Protein AF-A0A534QR70-F1 (afdb_monomer)

Structure (mmCIF, N/CA/C/O backbone):
data_AF-A0A534QR70-F1
#
_entry.id   AF-A0A534QR70-F1
#
loop_
_atom_site.group_PDB
_atom_site.id
_atom_site.type_symbol
_atom_site.label_atom_id
_atom_site.label_alt_id
_atom_site.label_comp_id
_atom_site.label_asym_id
_atom_site.label_entity_id
_atom_site.label_seq_id
_atom_site.pdbx_PDB_ins_code
_atom_site.Cartn_x
_atom_site.Cartn_y
_atom_site.Cartn_z
_atom_site.occupancy
_atom_site.B_iso_or_equiv
_atom_site.auth_seq_id
_atom_site.auth_comp_id
_atom_site.auth_asym_id
_atom_site.auth_atom_id
_atom_site.pdbx_PDB_model_num
ATOM 1 N N . MET A 1 1 ? -10.132 18.642 19.963 1.00 32.44 1 MET A N 1
ATOM 2 C CA . MET A 1 1 ? -10.275 17.546 18.983 1.00 32.44 1 MET A CA 1
ATOM 3 C C . MET A 1 1 ? -11.683 17.608 18.436 1.00 32.44 1 MET A C 1
ATOM 5 O O . MET A 1 1 ? -12.616 17.432 19.204 1.00 32.44 1 MET A O 1
ATOM 9 N N . ALA A 1 2 ? -11.844 17.954 17.164 1.00 25.80 2 ALA A N 1
ATOM 10 C CA . ALA A 1 2 ? -13.130 17.879 16.484 1.00 25.80 2 ALA A CA 1
ATOM 11 C C . ALA A 1 2 ? -13.022 16.742 15.465 1.00 25.80 2 ALA A C 1
ATOM 13 O O . ALA A 1 2 ? -12.236 16.844 14.526 1.00 25.80 2 ALA A O 1
ATOM 14 N N . CYS A 1 3 ? -13.756 15.651 15.690 1.00 29.03 3 CYS A N 1
ATOM 15 C CA . CYS A 1 3 ? -14.014 14.647 14.661 1.00 29.03 3 CYS A CA 1
ATOM 16 C C . CYS A 1 3 ? -14.822 15.323 13.550 1.00 29.03 3 CYS A C 1
ATOM 18 O O . CYS A 1 3 ? -15.944 15.769 13.783 1.00 29.03 3 CYS A O 1
ATOM 20 N N . GLY A 1 4 ? -14.236 15.450 12.363 1.00 27.84 4 GLY A N 1
ATOM 21 C CA . GLY A 1 4 ? -14.956 15.868 11.169 1.00 27.84 4 GLY A CA 1
ATOM 22 C C . GLY A 1 4 ? -15.424 14.633 10.418 1.00 27.84 4 GLY A C 1
ATOM 23 O O . GLY A 1 4 ? -14.679 14.105 9.604 1.00 27.84 4 GLY A O 1
ATOM 24 N N . GLU A 1 5 ? -16.640 14.170 10.685 1.00 31.33 5 GLU A N 1
ATOM 25 C CA . GLU A 1 5 ? -17.301 13.191 9.824 1.00 31.33 5 GLU A CA 1
ATOM 26 C C . GLU A 1 5 ? -17.718 13.922 8.533 1.00 31.33 5 GLU A C 1
ATOM 28 O O . GLU A 1 5 ? -18.607 14.778 8.549 1.00 31.33 5 GLU A O 1
ATOM 33 N N . ILE A 1 6 ? -17.049 13.657 7.407 1.00 36.38 6 ILE A N 1
ATOM 34 C CA . ILE A 1 6 ? -17.455 14.214 6.109 1.00 36.38 6 ILE A CA 1
ATOM 35 C C . ILE A 1 6 ? -18.525 13.287 5.528 1.00 36.38 6 ILE A C 1
ATOM 37 O O . ILE A 1 6 ? -18.245 12.403 4.725 1.00 36.38 6 ILE A O 1
ATOM 41 N N . ARG A 1 7 ? -19.784 13.489 5.929 1.00 29.16 7 ARG A N 1
ATOM 42 C CA . ARG A 1 7 ? -20.929 12.900 5.219 1.00 29.16 7 ARG A CA 1
ATOM 43 C C . ARG A 1 7 ? -21.273 13.777 4.022 1.00 29.16 7 ARG A C 1
ATOM 45 O O . ARG A 1 7 ? -21.839 14.858 4.185 1.00 29.16 7 ARG A O 1
ATOM 52 N N . VAL A 1 8 ? -20.951 13.319 2.815 1.00 37.44 8 VAL A N 1
ATOM 53 C CA . VAL A 1 8 ? -21.446 13.951 1.584 1.00 37.44 8 VAL A CA 1
ATOM 54 C C . VAL A 1 8 ? -22.834 13.371 1.273 1.00 37.44 8 VAL A C 1
ATOM 56 O O . VAL A 1 8 ? -22.962 12.150 1.169 1.00 37.44 8 VAL A O 1
ATOM 59 N N . PRO A 1 9 ? -23.899 14.186 1.148 1.00 29.52 9 PRO A N 1
ATOM 60 C CA . PRO A 1 9 ? -25.226 13.685 0.804 1.00 29.52 9 PRO A CA 1
ATOM 61 C C . PRO A 1 9 ? -25.224 13.003 -0.569 1.00 29.52 9 PRO A C 1
ATOM 63 O O . PRO A 1 9 ? -24.569 13.471 -1.503 1.00 29.52 9 PRO A O 1
ATOM 66 N N . ARG A 1 10 ? -26.001 11.919 -0.702 1.00 39.19 10 ARG A N 1
ATOM 67 C CA . ARG A 1 10 ? -26.255 11.249 -1.985 1.00 39.19 10 ARG A CA 1
ATOM 68 C C . ARG A 1 10 ? -26.715 12.271 -3.032 1.00 39.19 10 ARG A C 1
ATOM 70 O O . ARG A 1 10 ? -27.683 12.991 -2.810 1.00 39.19 10 ARG A O 1
ATOM 77 N N . ALA A 1 11 ? -26.033 12.238 -4.177 1.00 37.12 11 ALA A N 1
ATOM 78 C CA . ALA A 1 11 ? -26.267 13.034 -5.381 1.00 37.12 11 ALA A CA 1
ATOM 79 C C . ALA A 1 11 ? -26.029 14.550 -5.233 1.00 37.12 11 ALA A C 1
ATOM 81 O O . ALA A 1 11 ? -26.954 15.357 -5.242 1.00 37.12 11 ALA A O 1
ATOM 82 N N . ALA A 1 12 ? -24.756 14.947 -5.227 1.00 28.03 12 ALA A N 1
ATOM 83 C CA . ALA A 1 12 ? -24.357 16.267 -5.699 1.00 28.03 12 ALA A CA 1
ATOM 84 C C . ALA A 1 12 ? -23.051 16.154 -6.489 1.00 28.03 12 ALA A C 1
ATOM 86 O O . ALA A 1 12 ? -22.012 15.779 -5.949 1.00 28.03 12 ALA A O 1
ATOM 87 N N . THR A 1 13 ? -23.101 16.492 -7.776 1.00 40.03 13 THR A N 1
ATOM 88 C CA . THR A 1 13 ? -21.918 16.766 -8.594 1.00 40.03 13 THR A CA 1
ATOM 89 C C . THR A 1 13 ? -21.234 18.000 -8.009 1.00 40.03 13 THR A C 1
ATOM 91 O O . THR A 1 13 ? -21.584 19.132 -8.335 1.00 40.03 13 THR A O 1
ATOM 94 N N . ALA A 1 14 ? -20.312 17.796 -7.074 1.00 30.20 14 ALA A N 1
ATOM 95 C CA . ALA A 1 14 ? -19.558 18.866 -6.445 1.00 30.20 14 ALA A CA 1
ATOM 96 C C . ALA A 1 14 ? -18.096 18.438 -6.311 1.00 30.20 14 ALA A C 1
ATOM 98 O O . ALA A 1 14 ? -17.736 17.658 -5.435 1.00 30.20 14 ALA A O 1
ATOM 99 N N . THR A 1 15 ? -17.236 18.998 -7.158 1.00 36.66 15 THR A N 1
ATOM 100 C CA . THR A 1 15 ? -15.791 19.073 -6.930 1.00 36.66 15 THR A CA 1
ATOM 101 C C . THR A 1 15 ? -15.543 19.972 -5.712 1.00 36.66 15 THR A C 1
ATOM 103 O O . THR A 1 15 ? -15.277 21.165 -5.836 1.00 36.66 15 THR A O 1
ATOM 106 N N . ARG A 1 16 ? -15.689 19.427 -4.499 1.00 37.53 16 ARG A N 1
ATOM 107 C CA . ARG A 1 16 ? -15.267 20.086 -3.255 1.00 37.53 16 ARG A CA 1
ATOM 108 C C . ARG A 1 16 ? -14.071 19.347 -2.677 1.00 37.53 16 ARG A C 1
ATOM 110 O O . ARG A 1 16 ? -14.174 18.192 -2.289 1.00 37.53 16 ARG A O 1
ATOM 117 N N . ARG A 1 17 ? -12.945 20.055 -2.584 1.00 41.03 17 ARG A N 1
ATOM 118 C CA . ARG A 1 17 ? -11.760 19.626 -1.840 1.00 41.03 17 ARG A CA 1
ATOM 119 C C . ARG A 1 17 ? -12.073 19.743 -0.346 1.00 41.03 17 ARG A C 1
ATOM 121 O O . ARG A 1 17 ? -12.111 20.854 0.178 1.00 41.03 17 ARG A O 1
ATOM 128 N N . SER A 1 18 ? -12.351 18.635 0.331 1.00 49.75 18 SER A N 1
ATOM 129 C CA . SER A 1 18 ? -12.452 18.603 1.792 1.00 49.75 18 SER A CA 1
ATOM 130 C C . SER A 1 18 ? -11.076 18.323 2.391 1.00 49.75 18 SER A C 1
ATOM 132 O O . SER A 1 18 ? -10.455 17.322 2.052 1.00 49.75 18 SER A O 1
ATOM 134 N N . THR A 1 19 ? -10.587 19.202 3.266 1.00 49.62 19 THR A N 1
ATOM 135 C CA . THR A 1 19 ? -9.304 19.025 3.962 1.00 49.62 19 THR A CA 1
ATOM 136 C C . THR A 1 19 ? -9.542 18.890 5.463 1.00 49.62 19 THR A C 1
ATOM 138 O O . THR A 1 19 ? -9.992 19.848 6.094 1.00 49.62 19 THR A O 1
ATOM 141 N N . SER A 1 20 ? -9.205 17.744 6.047 1.00 55.50 20 SER A N 1
ATOM 142 C CA . SER A 1 20 ? -8.833 17.640 7.461 1.00 55.50 20 SER A CA 1
ATOM 143 C C . SER A 1 20 ? -7.332 17.934 7.562 1.00 55.50 20 SER A C 1
ATOM 145 O O . SER A 1 20 ? -6.567 17.572 6.674 1.00 55.50 20 SER A O 1
ATOM 147 N N . SER A 1 21 ? -6.893 18.683 8.573 1.00 56.50 21 SER A N 1
ATOM 148 C CA . SER A 1 21 ? -5.483 19.072 8.700 1.00 56.50 21 SER A CA 1
ATOM 149 C C . SER A 1 21 ? -5.043 18.945 10.148 1.00 56.50 21 SER A C 1
ATOM 151 O O . SER A 1 21 ? -5.563 19.648 11.016 1.00 56.50 21 SER A O 1
ATOM 153 N N . GLY A 1 22 ? -4.059 18.078 10.382 1.00 59.56 22 GLY A N 1
ATOM 154 C CA . GLY A 1 22 ? -3.112 18.275 11.469 1.00 59.56 22 GLY A CA 1
ATOM 155 C C . GLY A 1 22 ? -2.205 19.445 11.087 1.00 59.56 22 GLY A C 1
ATOM 156 O O . GLY A 1 22 ? -1.705 19.512 9.962 1.00 59.56 22 GLY A O 1
ATOM 157 N N . LYS A 1 23 ? -2.120 20.452 11.957 1.00 67.81 23 LYS A N 1
ATOM 158 C CA . LYS A 1 23 ? -1.344 21.681 11.710 1.00 67.81 23 LYS A CA 1
ATOM 159 C C . LYS A 1 23 ? -0.077 21.757 12.551 1.00 67.81 23 LYS A C 1
ATOM 161 O O . LYS A 1 23 ? 0.754 22.621 12.293 1.00 67.81 23 LYS A O 1
ATOM 166 N N . GLU A 1 24 ? 0.072 20.860 13.521 1.00 80.62 24 GLU A N 1
ATOM 167 C CA . GLU A 1 24 ? 1.236 20.823 14.397 1.00 80.62 24 GLU A CA 1
ATOM 168 C C . GLU A 1 24 ? 2.308 19.873 13.837 1.00 80.62 24 GLU A C 1
ATOM 170 O O . GLU A 1 24 ? 1.977 18.895 13.150 1.00 80.62 24 GLU A O 1
ATOM 175 N N . PRO A 1 25 ? 3.595 20.120 14.135 1.00 85.19 25 PRO A N 1
ATOM 176 C CA . PRO A 1 25 ? 4.684 19.225 13.765 1.00 85.19 25 PRO A CA 1
ATOM 177 C C . PRO A 1 25 ? 4.402 17.770 14.151 1.00 85.19 25 PRO A C 1
ATOM 179 O O . PRO A 1 25 ? 4.084 17.479 15.302 1.00 85.19 25 PRO A O 1
ATOM 182 N N . ARG A 1 26 ? 4.549 16.858 13.183 1.00 84.31 26 ARG A N 1
ATOM 183 C CA . ARG A 1 26 ? 4.337 15.405 13.329 1.00 84.31 26 ARG A CA 1
ATOM 184 C C . ARG A 1 26 ? 2.936 15.020 13.810 1.00 84.31 26 ARG A C 1
ATOM 186 O O . ARG A 1 26 ? 2.746 13.945 14.368 1.00 84.31 26 ARG A O 1
ATOM 193 N N . THR A 1 27 ? 1.955 15.892 13.590 1.00 85.00 27 THR A N 1
ATOM 194 C CA . THR A 1 27 ? 0.543 15.570 13.794 1.00 85.00 27 THR A CA 1
ATOM 195 C C . THR A 1 27 ? -0.131 15.494 12.437 1.00 85.00 27 THR A C 1
ATOM 197 O O . THR A 1 27 ? -0.357 16.512 11.783 1.00 85.00 27 THR A O 1
ATOM 200 N N . GLY A 1 28 ? -0.397 14.276 11.980 1.00 86.25 28 GLY A N 1
ATOM 201 C CA . GLY A 1 28 ? -1.206 14.064 10.793 1.00 86.25 28 GLY A CA 1
ATOM 202 C C . GLY A 1 28 ? -2.679 13.919 11.114 1.00 86.25 28 GLY A C 1
ATOM 203 O O . GLY A 1 28 ? -3.118 14.014 12.262 1.00 86.25 28 GLY A O 1
ATOM 204 N N . VAL A 1 29 ? -3.458 13.718 10.059 1.00 88.88 29 VAL A N 1
ATOM 205 C CA . VAL A 1 29 ? -4.850 13.299 10.200 1.00 88.88 29 VAL A CA 1
ATOM 206 C C . VAL A 1 29 ? -4.858 11.850 10.665 1.00 88.88 29 VAL A C 1
ATOM 208 O O . VAL A 1 29 ? -4.208 11.005 10.063 1.00 88.88 29 VAL A O 1
ATOM 211 N N . ASP A 1 30 ? -5.620 11.585 11.714 1.00 87.50 30 ASP A N 1
ATOM 212 C CA . ASP A 1 30 ? -5.753 10.268 12.318 1.00 87.50 30 ASP A CA 1
ATOM 213 C C . ASP A 1 30 ? -7.228 9.835 12.252 1.00 87.50 30 ASP A C 1
ATOM 215 O O . ASP A 1 30 ? -8.109 10.680 12.449 1.00 87.50 30 ASP A O 1
ATOM 219 N N . HIS A 1 31 ? -7.507 8.560 11.959 1.00 86.88 31 HIS A N 1
ATOM 220 C CA . HIS A 1 31 ? -8.876 8.004 11.863 1.00 86.88 31 HIS A CA 1
ATOM 221 C C . HIS A 1 31 ? -9.779 8.644 10.808 1.00 86.88 31 HIS A C 1
ATOM 223 O O . HIS A 1 31 ? -10.978 8.843 11.023 1.00 86.88 31 HIS A O 1
ATOM 229 N N . LEU A 1 32 ? -9.227 8.996 9.651 1.00 90.81 32 LEU A N 1
ATOM 230 C CA . LEU A 1 32 ? -10.056 9.422 8.528 1.00 90.81 32 LEU A CA 1
ATOM 231 C C . LEU A 1 32 ? -10.738 8.207 7.894 1.00 90.81 32 LEU A C 1
ATOM 233 O O . LEU A 1 32 ? -10.046 7.301 7.463 1.00 90.81 32 LEU A O 1
ATOM 237 N N . HIS A 1 33 ? -12.063 8.224 7.754 1.00 92.56 33 HIS A N 1
ATOM 238 C CA . HIS A 1 33 ? -12.790 7.223 6.969 1.00 92.56 33 HIS A CA 1
ATOM 239 C C . HIS A 1 33 ? -13.350 7.873 5.697 1.00 92.56 33 HIS A C 1
ATOM 241 O O . HIS A 1 33 ? -14.083 8.865 5.769 1.00 92.56 33 HIS A O 1
ATOM 247 N N . VAL A 1 34 ? -13.009 7.321 4.534 1.00 93.94 34 VAL A N 1
ATOM 248 C CA . VAL A 1 34 ? -13.536 7.710 3.219 1.00 93.94 34 VAL A CA 1
ATOM 249 C C . VAL A 1 34 ? -14.237 6.495 2.634 1.00 93.94 34 VAL A C 1
ATOM 251 O O . VAL A 1 34 ? -13.586 5.624 2.068 1.00 93.94 34 VAL A O 1
ATOM 254 N N . THR A 1 35 ? -15.560 6.436 2.781 1.00 95.00 35 THR A N 1
ATOM 255 C CA . THR A 1 35 ? -16.335 5.242 2.431 1.00 95.00 35 THR A CA 1
ATOM 256 C C . THR A 1 35 ? -17.502 5.540 1.499 1.00 95.00 35 THR A C 1
ATOM 258 O O . THR A 1 35 ? -18.159 6.579 1.628 1.00 95.00 35 THR A O 1
ATOM 261 N N . ASN A 1 36 ? -17.819 4.607 0.596 1.00 93.44 36 ASN A N 1
ATOM 262 C CA . ASN A 1 36 ? -19.026 4.639 -0.243 1.00 93.44 36 ASN A CA 1
ATOM 263 C C . ASN A 1 36 ? -19.171 5.909 -1.110 1.00 93.44 36 ASN A C 1
ATOM 265 O O . ASN A 1 36 ? -20.282 6.407 -1.341 1.00 93.44 36 ASN A O 1
ATOM 269 N N . MET A 1 37 ? -18.055 6.450 -1.603 1.00 96.31 37 MET A N 1
ATOM 270 C CA . MET A 1 37 ? -18.029 7.646 -2.446 1.00 96.31 37 MET A CA 1
ATOM 271 C C . MET A 1 37 ? -17.767 7.323 -3.919 1.00 96.31 37 MET A C 1
ATOM 273 O O . MET A 1 37 ? -17.122 6.339 -4.271 1.00 96.31 37 MET A O 1
ATOM 277 N N . THR A 1 38 ? -18.210 8.218 -4.804 1.00 95.69 38 THR A N 1
ATOM 278 C CA . THR A 1 38 ? -17.711 8.289 -6.184 1.00 95.69 38 THR A CA 1
ATOM 279 C C . THR A 1 38 ? -16.827 9.523 -6.313 1.00 95.69 38 THR A C 1
ATOM 281 O O . THR A 1 38 ? -17.310 10.650 -6.193 1.00 95.69 38 THR A O 1
ATOM 284 N N . ILE A 1 39 ? -15.538 9.317 -6.561 1.00 94.00 39 ILE A N 1
ATOM 285 C CA . ILE A 1 39 ? -14.529 10.370 -6.678 1.00 94.00 39 ILE A CA 1
ATOM 286 C C . ILE A 1 39 ? -13.990 10.318 -8.099 1.00 94.00 39 ILE A C 1
ATOM 288 O O . ILE A 1 39 ? -13.454 9.305 -8.540 1.00 94.00 39 ILE A O 1
ATOM 292 N N . LEU A 1 40 ? -14.169 11.399 -8.852 1.00 91.75 40 LEU A N 1
ATOM 293 C CA . LEU A 1 40 ? -13.809 11.400 -10.259 1.00 91.75 40 LEU A CA 1
ATOM 294 C C . LEU A 1 40 ? -13.300 12.743 -10.758 1.00 91.75 40 LEU A C 1
ATOM 296 O O . LEU A 1 40 ? -13.709 13.791 -10.257 1.00 91.75 40 LEU A O 1
ATOM 300 N N . ARG A 1 41 ? -12.480 12.700 -11.814 1.00 86.50 41 ARG A N 1
ATOM 301 C CA . ARG A 1 41 ? -12.043 13.880 -12.582 1.00 86.50 41 ARG A CA 1
ATOM 302 C C . ARG A 1 41 ? -11.254 14.898 -11.756 1.00 86.50 41 ARG A C 1
ATOM 304 O O . ARG A 1 41 ? -11.389 16.104 -11.967 1.00 86.50 41 ARG A O 1
ATOM 311 N N . SER A 1 42 ? -10.437 14.420 -10.817 1.00 87.56 42 SER A N 1
ATOM 312 C CA . SER A 1 42 ? -9.498 15.286 -10.098 1.00 87.56 42 SER A CA 1
ATOM 313 C C . SER A 1 42 ? -8.424 15.806 -11.054 1.00 87.56 42 SER A C 1
ATOM 315 O O . SER A 1 42 ? -7.983 15.091 -11.953 1.00 87.56 42 SER A O 1
ATOM 317 N N . GLY A 1 43 ? -8.003 17.058 -10.862 1.00 82.56 43 GLY A N 1
ATOM 318 C CA . GLY A 1 43 ? -6.920 17.659 -11.643 1.00 82.56 43 GLY A CA 1
ATOM 319 C C . GLY A 1 43 ? -5.568 16.976 -11.424 1.00 82.56 43 GLY A C 1
ATOM 320 O O . GLY A 1 43 ? -4.794 16.888 -12.368 1.00 82.56 43 GLY A O 1
ATOM 321 N N . GLY A 1 44 ? -5.333 16.471 -10.210 1.00 86.69 44 GLY A N 1
ATOM 322 C CA . GLY A 1 44 ? -4.180 15.658 -9.813 1.00 86.69 44 GLY A CA 1
ATOM 323 C C . GLY A 1 44 ? -4.662 14.359 -9.169 1.00 86.69 44 GLY A C 1
ATOM 324 O O . GLY A 1 44 ? -5.593 13.731 -9.677 1.00 86.69 44 GLY A O 1
ATOM 325 N N . GLU A 1 45 ? -4.097 13.993 -8.025 1.00 91.81 45 GLU A N 1
ATOM 326 C CA . GLU A 1 45 ? -4.501 12.801 -7.275 1.00 91.81 45 GLU A CA 1
ATOM 327 C C . GLU A 1 45 ? -5.973 12.899 -6.831 1.00 91.81 45 GLU A C 1
ATOM 329 O O . GLU A 1 45 ? -6.484 13.991 -6.541 1.00 91.81 45 GLU A O 1
ATOM 334 N N . CYS A 1 46 ? -6.688 11.775 -6.789 1.00 95.06 46 CYS A N 1
ATOM 335 C CA . CYS A 1 46 ? -8.086 11.758 -6.348 1.00 95.06 46 CYS A CA 1
ATOM 336 C C . CYS A 1 46 ? -8.208 11.812 -4.820 1.00 95.06 46 CYS A C 1
ATOM 338 O O . CYS A 1 46 ? -8.970 12.628 -4.294 1.00 95.06 46 CYS A O 1
ATOM 340 N N . ILE A 1 47 ? -7.436 10.991 -4.109 1.00 96.62 47 ILE A N 1
ATOM 341 C CA . ILE A 1 47 ? -7.283 11.047 -2.654 1.00 96.62 47 ILE A CA 1
ATOM 342 C C . ILE A 1 47 ? -5.800 11.161 -2.332 1.00 96.62 47 ILE A C 1
ATOM 344 O O . ILE A 1 47 ? -4.973 10.456 -2.904 1.00 96.62 47 ILE A O 1
ATOM 348 N N . ARG A 1 48 ? -5.465 12.023 -1.372 1.00 95.50 48 ARG A N 1
ATOM 349 C CA . ARG A 1 48 ? -4.104 12.137 -0.863 1.00 95.50 48 ARG A CA 1
ATOM 350 C C . ARG A 1 48 ? -4.091 12.163 0.659 1.00 95.50 48 ARG A C 1
ATOM 352 O O . ARG A 1 48 ? -4.541 13.138 1.261 1.00 95.50 48 ARG A O 1
ATOM 359 N N . LEU A 1 49 ? -3.539 11.114 1.259 1.00 95.44 49 LEU A N 1
ATOM 360 C CA . LEU A 1 49 ? -3.179 11.068 2.672 1.00 95.44 49 LEU A CA 1
ATOM 361 C C . LEU A 1 49 ? -1.785 11.674 2.804 1.00 95.44 49 LEU A C 1
ATOM 363 O O . LEU A 1 49 ? -0.812 11.122 2.299 1.00 95.44 49 LEU A O 1
ATOM 367 N N . ARG A 1 50 ? -1.699 12.857 3.411 1.00 91.44 50 ARG A N 1
ATOM 368 C CA . ARG A 1 50 ? -0.463 13.640 3.468 1.00 91.44 50 ARG A CA 1
ATOM 369 C C . ARG A 1 50 ? -0.105 13.967 4.908 1.00 91.44 50 ARG A C 1
ATOM 371 O O . ARG A 1 50 ? -0.965 14.430 5.653 1.00 91.44 50 ARG A O 1
ATOM 378 N N . TYR A 1 51 ? 1.182 13.843 5.206 1.00 93.44 51 TYR A N 1
ATOM 379 C CA . TYR A 1 51 ? 1.859 14.245 6.431 1.00 93.44 51 TYR A CA 1
ATOM 380 C C . TYR A 1 51 ? 1.398 13.499 7.684 1.00 93.44 51 TYR A C 1
ATOM 382 O O . TYR A 1 51 ? 0.455 13.925 8.344 1.00 93.44 51 TYR A O 1
ATOM 390 N N . PHE A 1 52 ? 2.120 12.430 8.039 1.00 94.12 52 PHE A N 1
ATOM 391 C CA . PHE A 1 52 ? 1.905 11.616 9.243 1.00 94.12 52 PHE A CA 1
ATOM 392 C C . PHE A 1 52 ? 0.463 11.107 9.364 1.00 94.12 52 PHE A C 1
ATOM 394 O O . PHE A 1 52 ? -0.074 11.012 10.466 1.00 94.12 52 PHE A O 1
ATOM 401 N N . ALA A 1 53 ? -0.195 10.844 8.233 1.00 94.88 53 ALA A N 1
ATOM 402 C CA . ALA A 1 53 ? -1.560 10.348 8.241 1.00 94.88 53 ALA A CA 1
ATOM 403 C C . ALA A 1 53 ? -1.573 8.912 8.770 1.00 94.88 53 ALA A C 1
ATOM 405 O O . ALA A 1 53 ? -0.838 8.059 8.259 1.00 94.88 53 ALA A O 1
ATOM 406 N N . THR A 1 54 ? -2.387 8.664 9.791 1.00 92.56 54 THR A N 1
ATOM 407 C CA . THR A 1 54 ? -2.443 7.369 10.468 1.00 92.56 54 THR A CA 1
ATOM 408 C C . THR A 1 54 ? -3.850 6.820 10.565 1.00 92.56 54 THR A C 1
ATOM 410 O O . THR A 1 54 ? -4.816 7.573 10.699 1.00 92.56 54 THR A O 1
ATOM 413 N N . ASN A 1 55 ? -3.972 5.492 10.541 1.00 89.56 55 ASN A N 1
ATOM 414 C CA . ASN A 1 55 ? -5.238 4.796 10.779 1.00 89.56 55 ASN A CA 1
ATOM 415 C C . ASN A 1 55 ? -6.394 5.271 9.878 1.00 89.56 55 ASN A C 1
ATOM 417 O O . ASN A 1 55 ? -7.550 5.261 10.304 1.00 89.56 55 ASN A O 1
ATOM 421 N N . ALA A 1 56 ? -6.105 5.763 8.670 1.00 94.88 56 ALA A N 1
ATOM 422 C CA . ALA A 1 56 ? -7.153 6.114 7.726 1.00 94.88 56 ALA A CA 1
ATOM 423 C C . ALA A 1 56 ? -7.699 4.852 7.049 1.00 94.88 56 ALA A C 1
ATOM 425 O O . ALA A 1 56 ? -6.930 3.968 6.685 1.00 94.88 56 ALA A O 1
ATOM 426 N N . GLU A 1 57 ? -9.006 4.800 6.829 1.00 96.88 57 GLU A N 1
ATOM 427 C CA . GLU A 1 57 ? -9.700 3.751 6.084 1.00 96.88 57 GLU A CA 1
ATOM 428 C C . GLU A 1 57 ? -10.294 4.366 4.809 1.00 96.88 57 GLU A C 1
ATOM 430 O O . GLU A 1 57 ? -11.000 5.377 4.856 1.00 96.88 57 GLU A O 1
ATOM 435 N N . ILE A 1 58 ? -9.969 3.799 3.649 1.00 98.00 58 ILE A N 1
ATOM 436 C CA . ILE A 1 58 ? -10.526 4.198 2.353 1.00 98.00 58 ILE A CA 1
ATOM 437 C C . ILE A 1 58 ? -11.175 2.962 1.745 1.00 98.00 58 ILE A C 1
ATOM 439 O O . ILE A 1 58 ? -10.460 2.080 1.258 1.00 98.00 58 ILE A O 1
ATOM 443 N N . ASP A 1 59 ? -12.508 2.903 1.753 1.00 97.06 59 ASP A N 1
ATOM 444 C CA . ASP A 1 59 ? -13.229 1.684 1.396 1.00 97.06 59 ASP A CA 1
ATOM 445 C C . ASP A 1 59 ? -14.500 1.850 0.557 1.00 97.06 59 ASP A C 1
ATOM 447 O O . ASP A 1 59 ? -15.198 2.859 0.607 1.00 97.06 59 ASP A O 1
ATOM 451 N N . HIS A 1 60 ? -14.828 0.831 -0.241 1.00 97.06 60 HIS A N 1
ATOM 452 C CA . HIS A 1 60 ? -16.065 0.784 -1.036 1.00 97.06 60 HIS A CA 1
ATOM 453 C C . HIS A 1 60 ? -16.297 2.020 -1.930 1.00 97.06 60 HIS A C 1
ATOM 455 O O . HIS A 1 60 ? -17.439 2.396 -2.209 1.00 97.06 60 HIS A O 1
ATOM 461 N N . ASN A 1 61 ? -15.226 2.671 -2.393 1.00 98.06 61 ASN A N 1
ATOM 462 C CA . ASN A 1 61 ? -15.318 3.828 -3.279 1.00 98.06 61 ASN A CA 1
ATOM 463 C C . ASN A 1 61 ? -15.178 3.430 -4.751 1.00 98.06 61 ASN A C 1
ATOM 465 O O . ASN A 1 61 ? -14.508 2.459 -5.101 1.00 98.06 61 ASN A O 1
ATOM 469 N N . THR A 1 62 ? -15.733 4.256 -5.635 1.00 97.88 62 THR A N 1
ATOM 470 C CA . THR A 1 62 ? -15.389 4.275 -7.062 1.00 97.88 62 THR A CA 1
ATOM 471 C C . THR A 1 62 ? -14.520 5.498 -7.334 1.00 97.88 62 THR A C 1
ATOM 473 O O . THR A 1 62 ? -15.001 6.629 -7.250 1.00 97.88 62 THR A O 1
ATOM 476 N N . ILE A 1 63 ? -13.252 5.283 -7.672 1.00 97.69 63 ILE A N 1
ATOM 477 C CA . ILE A 1 63 ? -12.248 6.325 -7.901 1.00 97.69 63 ILE A CA 1
ATOM 478 C C . ILE A 1 63 ? -11.785 6.243 -9.356 1.00 97.69 63 ILE A C 1
ATOM 480 O O . ILE A 1 63 ? -11.253 5.222 -9.788 1.00 97.69 63 ILE A O 1
ATOM 484 N N . THR A 1 64 ? -12.011 7.292 -10.151 1.00 94.81 64 THR A N 1
ATOM 485 C CA . THR A 1 64 ? -11.737 7.205 -11.592 1.00 94.81 64 THR A CA 1
ATOM 486 C C . THR A 1 64 ? -11.385 8.524 -12.273 1.00 94.81 64 THR A C 1
ATOM 488 O O . THR A 1 64 ? -11.849 9.586 -11.869 1.00 94.81 64 THR A O 1
ATOM 491 N N . HIS A 1 65 ? -10.626 8.468 -13.371 1.00 88.31 65 HIS A N 1
ATOM 492 C CA . HIS A 1 65 ? -10.207 9.650 -14.139 1.00 88.31 65 HIS A CA 1
ATOM 493 C C . HIS A 1 65 ? -9.469 10.668 -13.250 1.00 88.31 65 HIS A C 1
ATOM 495 O O . HIS A 1 65 ? -9.903 11.809 -13.108 1.00 88.31 65 HIS A O 1
ATOM 501 N N . CYS A 1 66 ? -8.397 10.245 -12.595 1.00 88.88 66 CYS A N 1
ATOM 502 C CA . CYS A 1 66 ? -7.550 11.110 -11.775 1.00 88.88 66 CYS A CA 1
ATOM 503 C C . CYS A 1 66 ? -6.454 11.729 -12.661 1.00 88.88 66 CYS A C 1
ATOM 505 O O . CYS A 1 66 ? -6.095 11.168 -13.693 1.00 88.88 66 CYS A O 1
ATOM 507 N N . GLY A 1 67 ? -5.946 12.908 -12.305 1.00 83.81 67 GLY A N 1
ATOM 508 C CA . GLY A 1 67 ? -4.894 13.578 -13.076 1.00 83.81 67 GLY A CA 1
ATOM 509 C C . GLY A 1 67 ? -5.364 14.151 -14.409 1.00 83.81 67 GLY A C 1
ATOM 510 O O . GLY A 1 67 ? -4.601 14.165 -15.373 1.00 83.81 67 GLY A O 1
ATOM 511 N N . ILE A 1 68 ? -6.616 14.620 -14.508 1.00 80.81 68 ILE A N 1
ATOM 512 C CA . ILE A 1 68 ? -7.173 15.062 -15.799 1.00 80.81 68 ILE A CA 1
ATOM 513 C C . ILE A 1 68 ? -6.344 16.174 -16.450 1.00 80.81 68 ILE A C 1
ATOM 515 O O . ILE A 1 68 ? -6.308 16.257 -17.673 1.00 80.81 68 ILE A O 1
ATOM 519 N N . ILE A 1 69 ? -5.673 17.016 -15.655 1.00 71.25 69 ILE A N 1
ATOM 520 C CA . ILE A 1 69 ? -4.826 18.101 -16.166 1.00 71.25 69 ILE A CA 1
ATOM 521 C C . ILE A 1 69 ? -3.628 17.527 -16.924 1.00 71.25 69 ILE A C 1
ATOM 523 O O . ILE A 1 69 ? -3.336 17.957 -18.039 1.00 71.25 69 ILE A O 1
ATOM 527 N N . ASP A 1 70 ? -2.981 16.517 -16.358 1.00 69.06 70 ASP A N 1
ATOM 528 C CA . ASP A 1 70 ? -1.767 15.949 -16.926 1.00 69.06 70 ASP A CA 1
ATOM 529 C C . ASP A 1 70 ? -2.080 15.018 -18.102 1.00 69.06 70 ASP A C 1
ATOM 531 O O . ASP A 1 70 ? -1.489 15.164 -19.176 1.00 69.06 70 ASP A O 1
ATOM 535 N N . PHE A 1 71 ? -3.068 14.133 -17.946 1.00 63.94 71 PHE A N 1
ATOM 536 C CA . PHE A 1 71 ? -3.330 13.055 -18.903 1.00 63.94 71 PHE A CA 1
ATOM 537 C C . PHE A 1 71 ? -4.316 13.414 -20.026 1.00 63.94 71 PHE A C 1
ATOM 539 O O . PHE A 1 71 ? -4.158 12.915 -21.140 1.00 63.94 71 PHE A O 1
ATOM 546 N N . LEU A 1 72 ? -5.303 14.293 -19.798 1.00 64.88 72 LEU A N 1
ATOM 547 C CA . LEU A 1 72 ? -6.224 14.727 -20.868 1.00 64.88 72 LEU A CA 1
ATOM 548 C C . LEU A 1 72 ? -5.765 16.005 -21.572 1.00 64.88 72 LEU A C 1
ATOM 550 O O . LEU A 1 72 ? -6.070 16.188 -22.749 1.00 64.88 72 LEU A O 1
ATOM 554 N N . PHE A 1 73 ? -5.039 16.883 -20.878 1.00 64.50 73 PHE A N 1
ATOM 555 C CA . PHE A 1 73 ? -4.613 18.175 -21.427 1.00 64.50 73 PHE A CA 1
ATO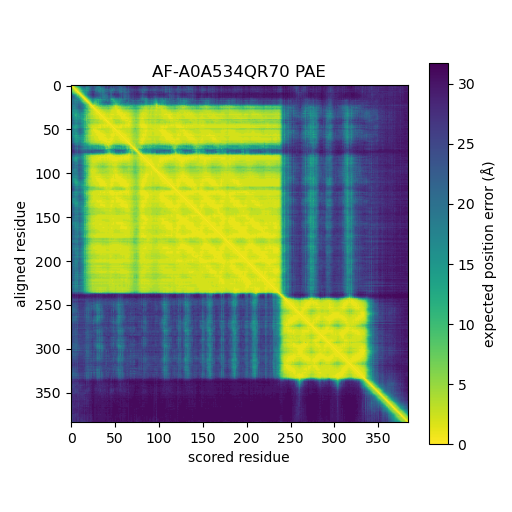M 556 C C . PHE A 1 73 ? -3.103 18.264 -21.690 1.00 64.50 73 PHE A C 1
ATOM 558 O O . PHE A 1 73 ? -2.596 19.356 -21.940 1.00 64.50 73 PHE A O 1
ATOM 565 N N . ALA A 1 74 ? -2.401 17.122 -21.691 1.00 60.28 74 ALA A N 1
ATOM 566 C CA . ALA A 1 74 ? -0.972 17.007 -21.992 1.00 60.28 74 ALA A CA 1
ATOM 567 C C . ALA A 1 74 ? -0.086 17.930 -21.129 1.00 60.28 74 ALA A C 1
ATOM 569 O O . ALA A 1 74 ? 0.903 18.485 -21.608 1.00 60.28 74 ALA A O 1
ATOM 570 N N . GLY A 1 75 ? -0.435 18.077 -19.845 1.00 57.62 75 GLY A N 1
ATOM 571 C CA . GLY A 1 75 ? 0.278 18.915 -18.871 1.00 57.62 75 GLY A CA 1
ATOM 572 C C . GLY A 1 75 ? 1.702 18.450 -18.539 1.00 57.62 75 GLY A C 1
ATOM 573 O O . GLY A 1 75 ? 2.434 19.159 -17.853 1.00 57.62 75 GLY A O 1
ATOM 574 N N . GLY A 1 76 ? 2.119 17.281 -19.042 1.00 56.69 76 GLY A N 1
ATOM 575 C CA . GLY A 1 76 ? 3.477 16.747 -18.901 1.00 56.69 76 GLY A CA 1
ATOM 576 C C . GLY A 1 76 ? 3.808 16.195 -17.511 1.00 56.69 76 GLY A C 1
ATOM 577 O O . GLY A 1 76 ? 4.933 15.739 -17.302 1.00 56.69 76 GLY A O 1
ATOM 578 N N . GLY A 1 77 ? 2.865 16.236 -16.565 1.00 55.81 77 GLY A N 1
ATOM 579 C CA . GLY A 1 77 ? 3.047 15.721 -15.214 1.00 55.81 77 GLY A CA 1
ATOM 580 C C . GLY A 1 77 ? 2.820 14.213 -15.096 1.00 55.81 77 GLY A C 1
ATOM 581 O O . GLY A 1 77 ? 2.119 13.594 -15.892 1.00 55.81 77 GLY A O 1
ATOM 582 N N . LYS A 1 78 ? 3.444 13.630 -14.071 1.00 67.25 78 LYS A N 1
ATOM 583 C CA . LYS A 1 78 ? 3.239 12.246 -13.619 1.00 67.25 78 LYS A CA 1
ATOM 584 C C . LYS A 1 78 ? 2.151 12.142 -12.540 1.00 67.25 78 LYS A C 1
ATOM 586 O O . LYS A 1 78 ? 2.127 11.159 -11.811 1.00 67.25 78 LYS A O 1
ATOM 591 N N . ASN A 1 79 ? 1.304 13.163 -12.389 1.00 74.00 79 ASN A N 1
ATOM 592 C CA . ASN A 1 79 ? 0.290 13.185 -11.338 1.00 74.00 79 ASN A CA 1
ATOM 593 C C . ASN A 1 79 ? -1.025 12.628 -11.882 1.00 74.00 79 ASN A C 1
ATOM 595 O O . ASN A 1 79 ? -1.422 12.904 -13.012 1.00 74.00 79 ASN A O 1
ATOM 599 N N . GLY A 1 80 ? -1.737 11.873 -11.066 1.00 86.62 80 GLY A N 1
ATOM 600 C CA . GLY A 1 80 ? -3.000 11.250 -11.452 1.00 86.62 80 GLY A CA 1
ATOM 601 C C . GLY A 1 80 ? -3.285 9.966 -10.707 1.00 86.62 80 GLY A C 1
ATOM 602 O O . GLY A 1 80 ? -3.945 9.080 -11.245 1.00 86.62 80 GLY A O 1
ATOM 603 N N . GLU A 1 81 ? -2.765 9.869 -9.495 1.00 95.38 81 GLU A N 1
ATOM 604 C CA . GLU A 1 81 ? -2.907 8.731 -8.623 1.00 95.38 81 GLU A CA 1
ATOM 605 C C . GLU A 1 81 ? -4.350 8.641 -8.121 1.00 95.38 81 GLU A C 1
ATOM 607 O O . GLU A 1 81 ? -4.997 9.653 -7.817 1.00 95.38 81 GLU A O 1
ATOM 612 N N . GLY A 1 82 ? -4.876 7.424 -8.018 1.00 97.19 82 GLY A N 1
ATOM 613 C CA . GLY A 1 82 ? -6.157 7.196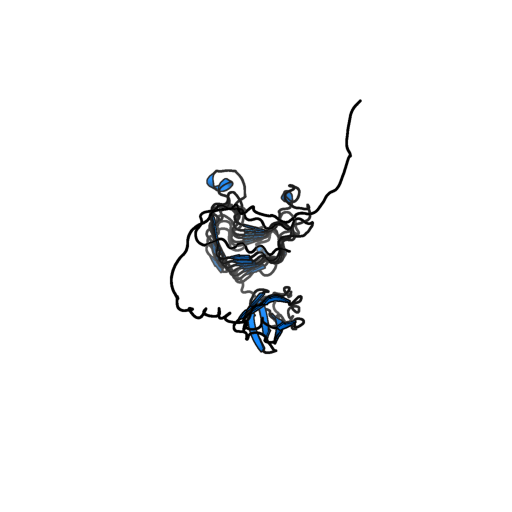 -7.356 1.00 97.19 82 GLY A CA 1
ATOM 614 C C . GLY A 1 82 ? -6.052 7.585 -5.885 1.00 97.19 82 GLY A C 1
ATOM 615 O O . GLY A 1 82 ? -6.772 8.466 -5.404 1.00 97.19 82 GLY A O 1
ATOM 616 N N . ILE A 1 83 ? -5.108 6.955 -5.191 1.00 98.50 83 ILE A N 1
ATOM 617 C CA . ILE A 1 83 ? -4.816 7.174 -3.779 1.00 98.50 83 ILE A CA 1
ATOM 618 C C . ILE A 1 83 ? -3.308 7.350 -3.610 1.00 98.50 83 ILE A C 1
ATOM 620 O O . ILE A 1 83 ? -2.526 6.472 -3.953 1.00 98.50 83 ILE A O 1
ATOM 624 N N . TYR A 1 84 ? -2.905 8.475 -3.034 1.00 97.75 84 TYR A N 1
ATOM 625 C CA . TYR A 1 84 ? -1.511 8.804 -2.754 1.00 97.75 84 TYR A CA 1
ATOM 626 C C . TYR A 1 84 ? -1.287 8.843 -1.243 1.00 97.75 84 TYR A C 1
ATOM 628 O O . TYR A 1 84 ? -1.952 9.617 -0.546 1.00 97.75 84 TYR A O 1
ATOM 636 N N . ILE A 1 85 ? -0.344 8.053 -0.728 1.00 98.38 85 ILE A N 1
ATOM 637 C CA . ILE A 1 85 ? -0.044 7.960 0.708 1.00 98.38 85 ILE A CA 1
ATOM 638 C C . ILE A 1 85 ? 1.372 8.470 0.982 1.00 98.38 85 ILE A C 1
ATOM 640 O O . ILE A 1 85 ? 2.356 7.929 0.484 1.00 98.38 85 ILE A O 1
ATOM 644 N N . GLY A 1 86 ? 1.470 9.511 1.807 1.00 96.94 86 GLY A N 1
ATOM 645 C CA . GLY A 1 86 ? 2.722 10.116 2.246 1.00 96.94 86 GLY A CA 1
ATOM 646 C C . GLY A 1 86 ? 3.161 11.333 1.422 1.00 96.94 86 GLY A C 1
ATOM 647 O O . GLY A 1 86 ? 2.362 12.048 0.800 1.00 96.94 86 GLY A O 1
ATOM 648 N N . THR A 1 87 ? 4.469 11.601 1.442 1.00 95.56 87 THR A N 1
ATOM 649 C CA . THR A 1 87 ? 5.103 12.715 0.723 1.00 95.56 87 THR A CA 1
ATOM 650 C C . THR A 1 87 ? 6.481 12.297 0.218 1.00 95.56 87 THR A C 1
ATOM 652 O O . THR A 1 87 ? 7.382 12.011 1.018 1.00 95.56 87 THR A O 1
ATOM 655 N N . ALA A 1 88 ? 6.652 12.340 -1.107 1.00 94.38 88 ALA A N 1
ATOM 656 C CA . ALA A 1 88 ? 7.927 12.075 -1.764 1.00 94.38 88 ALA A CA 1
ATOM 657 C C . ALA A 1 88 ? 9.037 13.022 -1.248 1.00 94.38 88 ALA A C 1
ATOM 659 O O . ALA A 1 88 ? 8.733 14.181 -0.930 1.00 94.38 88 ALA A O 1
ATOM 660 N N . PRO A 1 89 ? 10.302 12.573 -1.131 1.00 94.19 89 PRO A N 1
ATOM 661 C CA . PRO A 1 89 ? 11.405 13.350 -0.562 1.00 94.19 89 PRO A CA 1
ATOM 662 C C . PRO A 1 89 ? 11.533 14.772 -1.121 1.00 94.19 89 PRO A C 1
ATOM 664 O O . PRO A 1 89 ? 11.658 15.733 -0.357 1.00 94.19 89 PRO A O 1
ATOM 667 N N . GLU A 1 90 ? 11.417 14.925 -2.436 1.00 92.81 90 GLU A N 1
ATOM 668 C CA . GLU A 1 90 ? 11.507 16.187 -3.169 1.00 92.81 90 GLU A CA 1
ATOM 669 C C . GLU A 1 90 ? 10.344 17.153 -2.887 1.00 92.81 90 GLU A C 1
ATOM 671 O O . GLU A 1 90 ? 10.460 18.352 -3.135 1.00 92.81 90 GLU A O 1
ATOM 676 N N . GLN A 1 91 ? 9.235 16.664 -2.322 1.00 91.12 91 GLN A N 1
ATOM 677 C CA . GLN A 1 91 ? 8.052 17.461 -1.982 1.00 91.12 91 GLN A CA 1
ATOM 678 C C . GLN A 1 91 ? 8.007 17.892 -0.508 1.00 91.12 91 GLN A C 1
ATOM 680 O O . GLN A 1 91 ? 7.108 18.638 -0.121 1.00 91.12 91 GLN A O 1
ATOM 685 N N . ARG A 1 92 ? 8.946 17.450 0.340 1.00 90.69 92 ARG A N 1
ATOM 686 C CA . ARG A 1 92 ? 8.910 17.729 1.793 1.00 90.69 92 ARG A CA 1
ATOM 687 C C . ARG A 1 92 ? 9.271 19.176 2.138 1.00 90.69 92 ARG A C 1
ATOM 689 O O . ARG A 1 92 ? 8.839 19.675 3.170 1.00 90.69 92 ARG A O 1
ATOM 696 N N . ALA A 1 93 ? 10.026 19.854 1.273 1.00 91.19 93 ALA A N 1
ATOM 697 C CA . ALA A 1 93 ? 10.469 21.239 1.458 1.00 91.19 93 ALA A CA 1
ATOM 698 C C . ALA A 1 93 ? 9.622 22.277 0.690 1.00 91.19 93 ALA A C 1
ATOM 700 O O . ALA A 1 93 ? 9.978 23.452 0.661 1.00 91.19 93 ALA A O 1
ATOM 701 N N . ASP A 1 94 ? 8.499 21.875 0.082 1.00 90.38 94 ASP A N 1
ATOM 702 C CA . ASP A 1 94 ? 7.658 22.758 -0.746 1.00 90.38 94 ASP A CA 1
ATOM 703 C C . ASP A 1 94 ? 6.739 23.703 0.058 1.00 90.38 94 ASP A C 1
ATOM 705 O O . ASP A 1 94 ? 5.951 24.453 -0.519 1.00 90.38 94 ASP A O 1
ATOM 709 N N . GLY A 1 95 ? 6.824 23.658 1.392 1.00 87.81 95 GLY A N 1
ATOM 710 C CA . GLY A 1 95 ? 6.030 24.477 2.308 1.00 87.81 95 GLY A CA 1
ATOM 711 C C . GLY A 1 95 ? 4.577 24.024 2.481 1.00 87.81 95 GLY A C 1
ATOM 712 O O . GLY A 1 95 ? 3.824 24.698 3.182 1.00 87.81 95 GLY A O 1
ATOM 713 N N . LYS A 1 96 ? 4.153 22.904 1.875 1.00 88.00 96 LYS A N 1
ATOM 714 C CA . LYS A 1 96 ? 2.795 22.363 2.068 1.00 88.00 96 LYS A CA 1
ATOM 715 C C . LYS A 1 96 ? 2.674 21.458 3.296 1.00 88.00 96 LYS A C 1
ATOM 717 O O . LYS A 1 96 ? 1.558 21.237 3.757 1.00 88.00 96 LYS A O 1
ATOM 722 N N . ASN A 1 97 ? 3.790 20.936 3.812 1.00 88.56 97 ASN A N 1
ATOM 723 C CA . ASN A 1 97 ? 3.838 20.209 5.084 1.00 88.56 97 ASN A CA 1
ATOM 724 C C . ASN A 1 97 ? 4.197 21.158 6.240 1.00 88.56 97 ASN A C 1
ATOM 726 O O . ASN A 1 97 ? 4.994 22.072 6.026 1.00 88.56 97 ASN A O 1
ATOM 730 N N . PRO A 1 98 ? 3.690 20.919 7.467 1.00 89.31 98 PRO A N 1
ATOM 731 C CA . PRO A 1 98 ? 4.114 21.658 8.659 1.00 89.31 98 PRO A CA 1
ATOM 732 C C . PRO A 1 98 ? 5.626 21.587 8.922 1.00 89.31 98 PRO A C 1
ATOM 734 O O . PRO A 1 98 ? 6.214 22.554 9.402 1.00 89.31 98 PRO A O 1
ATOM 737 N N . THR A 1 99 ? 6.265 20.459 8.592 1.00 90.31 99 THR A N 1
ATOM 738 C CA . THR A 1 99 ? 7.724 20.282 8.654 1.00 90.31 99 THR A CA 1
ATOM 739 C C . THR A 1 99 ? 8.250 19.517 7.440 1.00 90.31 99 THR A C 1
ATOM 741 O O . THR A 1 99 ? 7.490 18.910 6.687 1.00 90.31 99 THR A O 1
ATOM 744 N N . THR A 1 100 ? 9.574 19.512 7.277 1.00 93.75 100 THR A N 1
ATOM 745 C CA . THR A 1 100 ? 10.278 18.773 6.219 1.00 93.75 100 THR A CA 1
ATOM 746 C C . THR A 1 100 ? 10.681 17.355 6.637 1.00 93.75 100 THR A C 1
ATOM 748 O O . THR A 1 100 ? 11.491 16.729 5.951 1.00 93.75 100 THR A O 1
ATOM 751 N N . ASP A 1 101 ? 10.194 16.868 7.785 1.00 93.81 101 ASP A N 1
ATOM 752 C CA . ASP A 1 101 ? 10.479 15.508 8.247 1.00 93.81 101 ASP A CA 1
ATOM 753 C C . ASP A 1 101 ? 9.996 14.480 7.201 1.00 93.81 101 ASP A C 1
ATOM 755 O O . ASP A 1 101 ? 9.044 14.755 6.457 1.00 93.81 101 ASP A O 1
ATOM 759 N N . PRO A 1 102 ? 10.616 13.287 7.137 1.00 94.94 102 PRO A N 1
ATOM 760 C CA . PRO A 1 102 ? 10.043 12.166 6.408 1.00 94.94 102 PRO A CA 1
ATOM 761 C C . PRO A 1 102 ? 8.588 11.931 6.813 1.00 94.94 102 PRO A C 1
ATOM 763 O O . PRO A 1 102 ? 8.261 11.920 7.997 1.00 94.94 102 PRO A O 1
ATOM 766 N N . ASP A 1 103 ? 7.722 11.778 5.817 1.00 95.75 103 ASP A N 1
ATOM 767 C CA . ASP A 1 103 ? 6.291 11.607 6.027 1.00 95.75 103 ASP A CA 1
ATOM 768 C C . ASP A 1 103 ? 5.991 10.152 6.391 1.00 95.75 103 ASP A C 1
ATOM 770 O O . ASP A 1 103 ? 5.817 9.306 5.514 1.00 95.75 103 ASP A O 1
ATOM 774 N N . VAL A 1 104 ? 5.956 9.871 7.694 1.00 95.25 104 VAL A N 1
ATOM 775 C CA . VAL A 1 104 ? 5.645 8.541 8.232 1.00 95.25 104 VAL A CA 1
ATOM 776 C C . VAL A 1 104 ? 4.128 8.357 8.293 1.00 95.25 104 VAL A C 1
ATOM 778 O O . VAL A 1 104 ? 3.531 8.261 9.363 1.00 95.25 104 VAL A O 1
ATOM 781 N N . SER A 1 105 ? 3.483 8.383 7.128 1.00 97.38 105 SER A N 1
ATOM 782 C CA . SER A 1 105 ? 2.083 7.974 7.012 1.00 97.38 105 SER A CA 1
ATOM 783 C C . SER A 1 105 ? 2.009 6.449 7.124 1.00 97.38 105 SER A C 1
ATOM 785 O O . SER A 1 105 ? 2.662 5.735 6.357 1.00 97.38 105 SER A O 1
ATOM 787 N N . GLN A 1 106 ? 1.267 5.947 8.107 1.00 95.25 106 GLN A N 1
ATOM 788 C CA . GLN A 1 106 ? 1.309 4.534 8.481 1.00 95.25 106 GLN A CA 1
ATOM 789 C C . GLN A 1 106 ? -0.030 3.982 8.946 1.00 95.25 106 GLN A C 1
ATOM 791 O O . GLN A 1 106 ? -0.924 4.739 9.313 1.00 95.25 106 GLN A O 1
ATOM 796 N N . ASP A 1 107 ? -0.157 2.657 8.950 1.00 93.19 107 ASP A N 1
ATOM 797 C CA . ASP A 1 107 ? -1.351 1.953 9.429 1.00 93.19 107 ASP A CA 1
ATOM 798 C C . ASP A 1 107 ? -2.639 2.373 8.691 1.00 93.19 107 ASP A C 1
ATOM 800 O O . ASP A 1 107 ? -3.735 2.302 9.242 1.00 93.19 107 ASP A O 1
ATOM 804 N N . ASN A 1 108 ? -2.525 2.856 7.447 1.00 97.25 108 ASN A N 1
ATOM 805 C CA . ASN A 1 108 ? -3.684 3.199 6.626 1.00 97.25 108 ASN A CA 1
ATOM 806 C C . ASN A 1 108 ? -4.152 1.972 5.837 1.00 97.25 108 ASN A C 1
ATOM 808 O O . ASN A 1 108 ? -3.341 1.185 5.341 1.00 97.25 108 ASN A O 1
ATOM 812 N N . TRP A 1 109 ? -5.465 1.833 5.688 1.00 98.12 109 TRP A N 1
ATOM 813 C CA . TRP A 1 109 ? -6.114 0.682 5.081 1.00 98.12 109 TRP A CA 1
ATOM 814 C C . TRP A 1 109 ? -6.932 1.104 3.863 1.00 98.12 109 TRP A C 1
ATOM 816 O O . TRP A 1 109 ? -7.883 1.878 3.954 1.00 98.12 109 TRP A O 1
ATOM 826 N N . VAL A 1 110 ? -6.544 0.599 2.697 1.00 98.69 110 VAL A N 1
ATOM 827 C CA . VAL A 1 110 ? -7.210 0.843 1.418 1.00 98.69 110 VAL A CA 1
ATOM 828 C C . VAL A 1 110 ? -7.822 -0.465 0.952 1.00 98.69 110 VAL A C 1
ATOM 830 O O . VAL A 1 110 ? -7.084 -1.379 0.568 1.00 98.69 110 VAL A O 1
ATOM 833 N N . HIS A 1 111 ? -9.150 -0.577 0.962 1.00 98.50 111 HIS A N 1
ATOM 834 C CA . HIS A 1 111 ? -9.782 -1.845 0.606 1.00 98.50 111 HIS A CA 1
ATOM 835 C C . HIS A 1 111 ? -11.138 -1.766 -0.082 1.00 98.50 111 HIS A C 1
ATOM 837 O O . HIS A 1 111 ? -11.886 -0.814 0.073 1.00 98.50 111 HIS A O 1
ATOM 843 N N . ASN A 1 112 ? -11.485 -2.794 -0.858 1.00 97.44 112 ASN A N 1
ATOM 844 C CA . ASN A 1 112 ? -12.796 -2.901 -1.514 1.00 97.44 112 ASN A CA 1
ATOM 845 C C . ASN A 1 112 ? -13.149 -1.713 -2.435 1.00 97.44 112 ASN A C 1
ATOM 847 O O . ASN A 1 112 ? -14.326 -1.447 -2.670 1.00 97.44 112 ASN A O 1
ATOM 851 N N . ASN A 1 113 ? -12.157 -0.994 -2.969 1.00 98.69 113 ASN A N 1
ATOM 852 C CA . ASN A 1 113 ? -12.381 0.103 -3.910 1.00 98.69 113 ASN A CA 1
ATOM 853 C C . ASN A 1 113 ? -12.305 -0.378 -5.361 1.00 98.69 113 ASN A C 1
ATOM 855 O O . ASN A 1 113 ? -11.560 -1.302 -5.684 1.00 98.69 113 ASN A O 1
ATOM 859 N N . GLN A 1 114 ? -13.006 0.326 -6.247 1.00 98.75 114 GLN A N 1
ATOM 860 C CA . GLN A 1 114 ? -12.792 0.262 -7.688 1.00 98.75 114 GLN A CA 1
ATOM 861 C C . GLN A 1 114 ? -11.988 1.487 -8.133 1.00 98.75 114 GLN A C 1
ATOM 863 O O . GLN A 1 114 ? -12.475 2.617 -8.064 1.00 98.75 114 GLN A O 1
ATOM 868 N N . LEU A 1 115 ? -10.765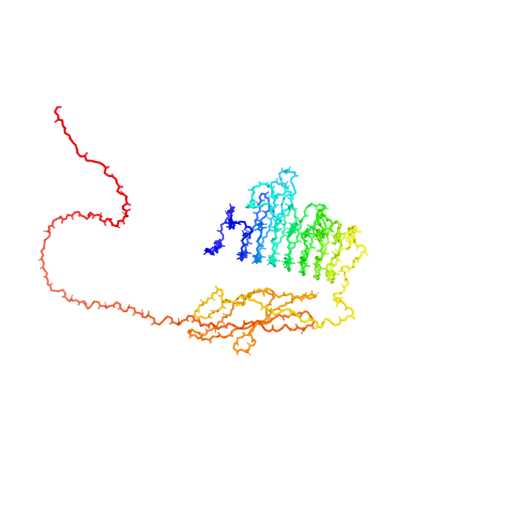 1.263 -8.600 1.00 98.44 115 LEU A N 1
ATOM 869 C CA . LEU A 1 115 ? -9.781 2.266 -8.991 1.00 98.44 115 LEU A CA 1
ATOM 870 C C . LEU A 1 115 ? -9.510 2.138 -10.492 1.00 98.44 115 LEU A C 1
ATOM 872 O O . LEU A 1 115 ? -8.871 1.196 -10.945 1.00 98.44 115 LEU A O 1
ATOM 876 N N . SER A 1 116 ? -9.989 3.099 -11.279 1.00 95.88 116 SER A N 1
ATOM 877 C CA . SER A 1 116 ? -9.726 3.149 -12.721 1.00 95.88 116 SER A CA 1
ATOM 878 C C . SER A 1 116 ? -9.226 4.534 -13.104 1.00 95.88 116 SER A C 1
ATOM 880 O O . SER A 1 116 ? -10.016 5.417 -13.454 1.00 95.88 116 SER A O 1
ATOM 882 N N . THR A 1 117 ? -7.926 4.774 -12.935 1.00 88.56 117 THR A N 1
ATOM 883 C CA . THR A 1 117 ? -7.382 6.139 -12.877 1.00 88.56 117 THR A CA 1
ATOM 884 C C . THR A 1 117 ? -7.373 6.835 -14.228 1.00 88.56 117 THR A C 1
ATOM 886 O O . THR A 1 117 ? -7.609 8.039 -14.249 1.00 88.56 117 THR A O 1
ATOM 889 N N . PHE A 1 118 ? -7.138 6.124 -15.342 1.00 88.06 118 PHE A N 1
ATOM 890 C CA . PHE A 1 118 ? -6.789 6.726 -16.646 1.00 88.06 118 PHE A CA 1
ATOM 891 C C . PHE A 1 118 ? -5.614 7.714 -16.560 1.00 88.06 118 PHE A C 1
ATOM 893 O O . PHE A 1 118 ? -5.432 8.562 -17.434 1.00 88.06 118 PHE A O 1
ATOM 900 N N . GLY A 1 119 ? -4.852 7.609 -15.477 1.00 88.06 119 GLY A N 1
ATOM 901 C CA . GLY A 1 119 ? -3.788 8.511 -15.100 1.00 88.06 119 GLY A CA 1
ATOM 902 C C . GLY A 1 119 ? -2.597 7.687 -14.660 1.00 88.06 119 GLY A C 1
ATOM 903 O O . GLY A 1 119 ? -2.174 6.782 -15.382 1.00 88.06 119 GLY A O 1
ATOM 904 N N . ASN A 1 120 ? -2.077 7.975 -13.472 1.00 91.75 120 ASN A N 1
ATOM 905 C CA . ASN A 1 120 ? -0.975 7.206 -12.915 1.00 91.75 120 ASN A CA 1
ATOM 906 C C . ASN A 1 120 ? -1.497 6.095 -11.979 1.00 91.75 120 ASN A C 1
ATOM 908 O O . ASN A 1 120 ? -2.538 5.497 -12.268 1.00 91.75 120 ASN A O 1
ATOM 912 N N . GLU A 1 121 ? -0.779 5.758 -10.917 1.00 96.88 121 GLU A N 1
ATOM 913 C CA . GLU A 1 121 ? -1.000 4.571 -10.091 1.00 96.88 121 GLU A CA 1
ATOM 914 C C . GLU A 1 121 ? -2.387 4.571 -9.423 1.00 96.88 121 GLU A C 1
ATOM 916 O O . GLU A 1 121 ? -2.893 5.602 -8.980 1.00 96.88 121 GLU A O 1
ATOM 921 N N . CYS A 1 122 ? -3.033 3.410 -9.306 1.00 98.38 122 CYS A N 1
ATOM 922 C CA . CYS A 1 122 ? -4.244 3.279 -8.493 1.00 98.38 122 CYS A CA 1
ATOM 923 C C . CYS A 1 122 ? -3.943 3.625 -7.033 1.00 98.38 122 CYS A C 1
ATOM 925 O O . CYS A 1 122 ? -4.687 4.388 -6.415 1.00 98.38 122 CYS A O 1
ATOM 927 N N . VAL A 1 123 ? -2.836 3.093 -6.508 1.00 98.75 123 VAL A N 1
ATOM 928 C CA . VAL A 1 123 ? -2.311 3.418 -5.181 1.00 98.75 123 VAL A CA 1
ATOM 929 C C . VAL A 1 123 ? -0.807 3.645 -5.275 1.00 98.75 123 VAL A C 1
ATOM 931 O O . VAL A 1 123 ? -0.100 2.794 -5.808 1.00 98.75 123 VAL A O 1
ATOM 934 N N . ASP A 1 124 ? -0.325 4.757 -4.729 1.00 98.38 124 ASP A N 1
ATOM 935 C CA . ASP A 1 124 ? 1.096 5.112 -4.671 1.00 98.38 124 ASP A CA 1
ATOM 936 C C . ASP A 1 124 ? 1.498 5.439 -3.230 1.00 98.38 124 ASP A C 1
ATOM 938 O O . ASP A 1 124 ? 1.048 6.429 -2.640 1.00 98.38 124 ASP A O 1
ATOM 942 N N . ILE A 1 125 ? 2.328 4.577 -2.645 1.00 98.69 125 ILE A N 1
ATOM 943 C CA . ILE A 1 125 ? 2.841 4.720 -1.283 1.00 98.69 125 ILE A CA 1
ATOM 944 C C . ILE A 1 125 ? 4.260 5.273 -1.346 1.00 98.69 125 ILE A C 1
ATOM 946 O O . ILE A 1 125 ? 5.179 4.620 -1.847 1.00 98.69 125 ILE A O 1
ATOM 950 N N . LYS A 1 126 ? 4.461 6.471 -0.797 1.00 97.88 126 LYS A N 1
ATOM 951 C CA . LYS A 1 126 ? 5.744 7.175 -0.849 1.00 97.88 126 LYS A CA 1
ATOM 952 C C . LYS A 1 126 ? 6.749 6.726 0.193 1.00 97.88 126 LYS A C 1
ATOM 954 O O . LYS A 1 126 ? 6.445 6.071 1.184 1.00 97.88 126 LYS A O 1
ATOM 959 N N . GLU A 1 127 ? 7.988 7.113 -0.063 1.00 97.25 127 GLU A N 1
ATOM 960 C CA . GLU A 1 127 ? 9.143 6.887 0.786 1.00 97.25 127 GLU A CA 1
ATOM 961 C C . GLU A 1 127 ? 8.848 7.330 2.228 1.00 97.25 127 GLU A C 1
ATOM 963 O O . GLU A 1 127 ? 8.279 8.401 2.458 1.00 97.25 127 GLU A O 1
ATOM 968 N N . ALA A 1 128 ? 9.312 6.529 3.191 1.00 96.50 128 ALA A N 1
ATOM 969 C CA . ALA A 1 128 ? 9.044 6.619 4.633 1.00 96.50 128 ALA A CA 1
ATOM 970 C C . ALA A 1 128 ? 7.626 6.243 5.110 1.00 96.50 128 ALA A C 1
ATOM 972 O O . ALA A 1 128 ? 7.466 6.019 6.311 1.00 96.50 128 ALA A O 1
ATOM 973 N N . ALA A 1 129 ? 6.633 6.098 4.226 1.00 98.12 129 ALA A N 1
ATOM 974 C CA . ALA A 1 129 ? 5.352 5.508 4.606 1.00 98.12 129 ALA A CA 1
ATOM 975 C C . ALA A 1 129 ? 5.505 3.990 4.826 1.00 98.12 129 ALA A C 1
ATOM 977 O O . ALA A 1 129 ? 6.225 3.308 4.087 1.00 98.12 129 ALA A O 1
ATOM 978 N N . THR A 1 130 ? 4.859 3.464 5.865 1.00 95.19 130 THR A N 1
ATOM 979 C CA . THR A 1 130 ? 5.067 2.087 6.347 1.00 95.19 130 THR A CA 1
ATOM 980 C C . THR A 1 130 ? 3.783 1.466 6.872 1.00 95.19 130 THR A C 1
ATOM 982 O O . THR A 1 130 ? 2.860 2.190 7.224 1.00 95.19 130 THR A O 1
ATOM 985 N N . ALA A 1 131 ? 3.717 0.136 6.950 1.00 90.88 131 ALA A N 1
ATOM 986 C CA . ALA A 1 131 ? 2.605 -0.598 7.558 1.00 90.88 131 ALA A CA 1
ATOM 987 C C . ALA A 1 131 ? 1.215 -0.270 6.972 1.00 90.88 131 ALA A C 1
ATOM 989 O O . ALA A 1 131 ? 0.194 -0.457 7.628 1.00 90.88 131 ALA A O 1
ATOM 990 N N . ASN A 1 132 ? 1.148 0.220 5.732 1.00 98.00 132 ASN A N 1
ATOM 991 C CA . ASN A 1 132 ? -0.122 0.428 5.048 1.00 98.00 132 ASN A CA 1
ATOM 992 C C . ASN A 1 132 ? -0.567 -0.878 4.378 1.00 98.00 132 ASN A C 1
ATOM 994 O O . ASN A 1 132 ? 0.258 -1.648 3.872 1.00 98.00 132 ASN A O 1
ATOM 998 N N . ILE A 1 133 ? -1.877 -1.110 4.348 1.00 97.25 133 ILE A N 1
ATOM 999 C CA . ILE A 1 133 ? -2.485 -2.310 3.768 1.00 97.25 133 ILE A CA 1
ATOM 1000 C C . ILE A 1 133 ? -3.358 -1.901 2.586 1.00 97.25 133 ILE A C 1
ATOM 1002 O O . ILE A 1 133 ? -4.269 -1.087 2.723 1.00 97.25 1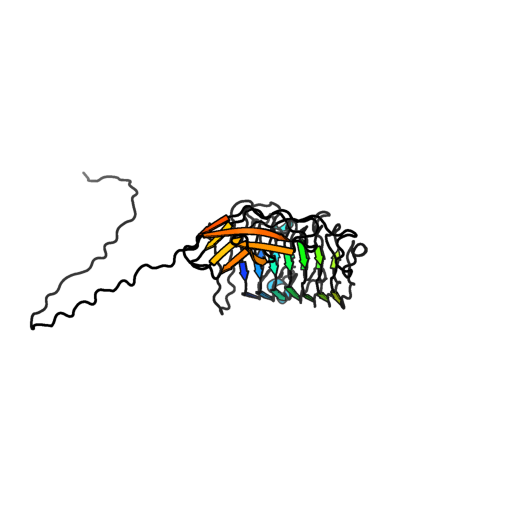33 ILE A O 1
ATOM 1006 N N . VAL A 1 134 ? -3.102 -2.507 1.431 1.00 98.81 134 VAL A N 1
ATOM 1007 C CA . VAL A 1 134 ? -3.875 -2.348 0.199 1.00 98.81 134 VAL A CA 1
ATOM 1008 C C . VAL A 1 134 ? -4.442 -3.710 -0.178 1.00 98.81 134 VAL A C 1
ATOM 1010 O O . VAL A 1 134 ? -3.704 -4.597 -0.620 1.00 98.81 134 VAL A O 1
ATOM 1013 N N . GLU A 1 135 ? -5.745 -3.911 0.005 1.00 96.88 135 GLU A N 1
ATOM 1014 C CA . GLU A 1 135 ? -6.350 -5.227 -0.209 1.00 96.88 135 GLU A CA 1
ATOM 1015 C C . GLU A 1 135 ? -7.732 -5.234 -0.844 1.00 96.88 135 GLU A C 1
ATOM 1017 O O . GLU A 1 135 ? -8.509 -4.305 -0.683 1.00 96.88 135 GLU A O 1
ATOM 1022 N N . ASN A 1 136 ? -8.089 -6.322 -1.526 1.00 95.81 136 ASN A N 1
ATOM 1023 C CA . ASN A 1 136 ? -9.435 -6.510 -2.082 1.00 95.81 136 ASN A CA 1
ATOM 1024 C C . ASN A 1 136 ? -9.896 -5.364 -3.008 1.00 95.81 136 ASN A C 1
ATOM 1026 O O . ASN A 1 136 ? -11.097 -5.135 -3.149 1.00 95.81 136 ASN A O 1
ATOM 1030 N N . ASN A 1 137 ? -8.968 -4.614 -3.607 1.00 98.75 137 ASN A N 1
ATOM 1031 C CA . ASN A 1 137 ? -9.289 -3.556 -4.558 1.00 98.75 137 ASN A CA 1
ATOM 1032 C C . ASN A 1 137 ? -9.295 -4.104 -5.987 1.00 98.75 137 ASN A C 1
ATOM 1034 O O . ASN A 1 137 ? -8.563 -5.041 -6.303 1.00 98.75 137 ASN A O 1
ATOM 1038 N N . ASP A 1 138 ? -10.079 -3.469 -6.848 1.00 98.81 138 ASP A N 1
ATOM 1039 C CA . ASP A 1 138 ? -10.049 -3.634 -8.300 1.00 98.81 138 ASP A CA 1
ATOM 1040 C C . ASP A 1 138 ? -9.310 -2.429 -8.901 1.00 98.81 138 ASP A C 1
ATOM 1042 O O . ASP A 1 138 ? -9.790 -1.299 -8.802 1.00 98.81 138 ASP A O 1
ATOM 1046 N N . CYS A 1 139 ? -8.118 -2.648 -9.456 1.00 98.75 139 CYS A N 1
ATOM 1047 C CA . CYS A 1 139 ? -7.262 -1.625 -10.049 1.00 98.75 139 CYS A CA 1
ATOM 1048 C C . CYS A 1 139 ? -7.068 -1.856 -11.543 1.00 98.75 139 CYS A C 1
ATOM 1050 O O . CYS A 1 139 ? -6.565 -2.904 -11.958 1.00 98.75 139 CYS A O 1
ATOM 1052 N N . SER A 1 140 ? -7.372 -0.830 -12.338 1.00 98.12 140 SER A N 1
ATOM 1053 C CA . SER A 1 140 ? -7.174 -0.871 -13.781 1.00 98.12 140 SER A CA 1
ATOM 1054 C C . SER A 1 140 ? -6.846 0.462 -14.438 1.00 98.12 140 SER A C 1
ATOM 1056 O O . SER A 1 140 ? -7.057 1.540 -13.878 1.00 98.12 140 SER A O 1
ATOM 1058 N N . ARG A 1 141 ? -6.400 0.389 -15.699 1.00 92.62 141 ARG A N 1
ATOM 1059 C CA . ARG A 1 141 ? -6.218 1.542 -16.598 1.00 92.62 141 ARG A CA 1
ATOM 1060 C C . ARG A 1 141 ? -5.264 2.606 -16.058 1.00 92.62 141 ARG A C 1
ATOM 1062 O O . ARG A 1 141 ? -5.468 3.800 -16.290 1.00 92.62 141 ARG A O 1
ATOM 1069 N N . GLN A 1 142 ? -4.218 2.172 -15.369 1.00 93.69 142 GLN A N 1
ATOM 1070 C CA . GLN A 1 142 ? -3.030 2.988 -15.166 1.00 93.69 142 GLN A CA 1
ATOM 1071 C C . GLN A 1 142 ? -2.283 3.156 -16.506 1.00 93.69 142 GLN A C 1
ATOM 1073 O O . GLN A 1 142 ? -2.206 2.212 -17.296 1.00 93.69 142 GLN A O 1
ATOM 1078 N N . MET A 1 143 ? -1.763 4.359 -16.781 1.00 91.38 143 MET A N 1
ATOM 1079 C CA . MET A 1 143 ? -1.272 4.757 -18.111 1.00 91.38 143 MET A CA 1
ATOM 1080 C C . MET A 1 143 ? 0.237 5.074 -18.200 1.00 91.38 143 MET A C 1
ATOM 1082 O O . MET A 1 143 ? 0.733 5.213 -19.318 1.00 91.38 143 MET A O 1
ATOM 1086 N N . ASP A 1 144 ? 0.990 5.187 -17.093 1.00 90.44 144 ASP A N 1
ATOM 1087 C CA . ASP A 1 144 ? 2.458 5.393 -17.136 1.00 90.44 144 ASP A CA 1
ATOM 1088 C C . ASP A 1 144 ? 3.201 4.044 -17.286 1.00 90.44 144 ASP A C 1
ATOM 1090 O O . ASP A 1 144 ? 3.233 3.250 -16.342 1.00 90.44 144 ASP A O 1
ATOM 1094 N N . PRO A 1 145 ? 3.883 3.776 -18.417 1.00 92.25 145 PRO A N 1
ATOM 1095 C CA . PRO A 1 145 ? 4.621 2.525 -18.625 1.00 92.25 145 PRO A CA 1
ATOM 1096 C C . PRO A 1 145 ? 5.771 2.285 -17.634 1.00 92.25 145 PRO A C 1
ATOM 1098 O O . PRO A 1 145 ? 6.250 1.154 -17.526 1.00 92.25 145 PRO A O 1
ATOM 1101 N N . ASN A 1 146 ? 6.237 3.324 -16.933 1.00 91.62 146 ASN A N 1
ATOM 1102 C CA . ASN A 1 146 ? 7.354 3.254 -15.985 1.00 91.62 146 ASN A CA 1
ATOM 1103 C C . ASN A 1 146 ? 6.907 3.111 -14.523 1.00 91.62 146 ASN A C 1
ATOM 1105 O O . ASN A 1 146 ? 7.758 3.157 -13.619 1.00 91.62 146 ASN A O 1
ATOM 1109 N N . SER A 1 147 ? 5.602 2.959 -14.296 1.00 93.56 147 SER A N 1
ATOM 1110 C CA . SER A 1 147 ? 5.027 2.778 -12.968 1.00 93.56 147 SER A CA 1
ATOM 1111 C C . SER A 1 147 ? 4.266 1.463 -12.824 1.00 93.56 147 SER A C 1
ATOM 1113 O O . SER A 1 147 ? 4.365 0.593 -13.694 1.00 93.56 147 SER A O 1
ATOM 1115 N N . GLY A 1 148 ? 3.596 1.269 -11.694 1.00 96.75 148 GLY A N 1
ATOM 1116 C CA . GLY A 1 148 ? 2.708 0.149 -11.420 1.00 96.75 148 GLY A CA 1
ATOM 1117 C C . GLY A 1 148 ? 1.243 0.568 -11.329 1.00 96.75 148 GLY A C 1
ATOM 1118 O O . GLY A 1 148 ? 0.921 1.730 -11.102 1.00 96.75 148 GLY A O 1
ATOM 1119 N N . GLY A 1 149 ? 0.328 -0.391 -11.461 1.00 97.75 149 GLY A N 1
ATOM 1120 C CA . GLY A 1 149 ? -1.040 -0.208 -10.973 1.00 97.75 149 GLY A CA 1
ATOM 1121 C C . GLY A 1 149 ? -1.027 0.088 -9.470 1.00 97.75 149 GLY A C 1
ATOM 1122 O O . GLY A 1 149 ? -1.688 1.016 -9.013 1.00 97.75 149 GLY A O 1
ATOM 1123 N N . MET A 1 150 ? -0.203 -0.648 -8.723 1.00 98.44 150 MET A N 1
ATOM 1124 C CA . MET A 1 150 ? 0.097 -0.393 -7.315 1.00 98.44 150 MET A CA 1
ATOM 1125 C C . MET A 1 150 ? 1.595 -0.134 -7.120 1.00 98.44 150 MET A C 1
ATOM 1127 O O . MET A 1 150 ? 2.426 -0.954 -7.515 1.00 98.44 150 MET A O 1
ATOM 1131 N N . ASP A 1 151 ? 1.943 0.955 -6.449 1.00 98.31 151 ASP A N 1
ATOM 1132 C CA . ASP A 1 151 ? 3.322 1.362 -6.199 1.00 98.31 151 ASP A CA 1
ATOM 1133 C C . ASP A 1 151 ? 3.622 1.442 -4.705 1.00 98.31 151 ASP A C 1
ATOM 1135 O O . ASP A 1 151 ? 2.877 2.047 -3.931 1.00 98.31 151 ASP A O 1
ATOM 1139 N N . SER A 1 152 ? 4.771 0.894 -4.307 1.00 98.44 152 SER A N 1
ATOM 1140 C CA . SER A 1 152 ? 5.356 1.163 -2.998 1.00 98.44 152 SER A CA 1
ATOM 1141 C C . SER A 1 152 ? 6.817 1.546 -3.104 1.00 98.44 152 SER A C 1
ATOM 1143 O O . SER A 1 152 ? 7.705 0.723 -3.353 1.00 98.44 152 SER A O 1
ATOM 1145 N N . ARG A 1 153 ? 7.053 2.819 -2.817 1.00 98.25 153 ARG A N 1
ATOM 1146 C CA . ARG A 1 153 ? 8.357 3.372 -2.462 1.00 98.25 153 ARG A CA 1
ATOM 1147 C C . ARG A 1 153 ? 8.570 3.394 -0.949 1.00 98.25 153 ARG A C 1
ATOM 1149 O O . ARG A 1 153 ? 9.701 3.514 -0.489 1.00 98.25 153 ARG A O 1
ATOM 1156 N N . GLY A 1 154 ? 7.495 3.257 -0.176 1.00 97.69 154 GLY A N 1
ATOM 1157 C CA . GLY A 1 154 ? 7.531 2.971 1.256 1.00 97.69 154 GLY A CA 1
ATOM 1158 C C . GLY A 1 154 ? 7.950 1.528 1.555 1.00 97.69 154 GLY A C 1
ATOM 1159 O O . GLY A 1 154 ? 7.928 0.669 0.671 1.00 97.69 154 GLY A O 1
ATOM 1160 N N . SER A 1 155 ? 8.314 1.252 2.805 1.00 95.19 155 SER A N 1
ATOM 1161 C CA . SER A 1 155 ? 8.788 -0.070 3.242 1.00 95.19 155 SER A CA 1
ATOM 1162 C C . SER A 1 155 ? 7.779 -0.743 4.170 1.00 95.19 155 SER A C 1
ATOM 1164 O O . SER A 1 155 ? 7.043 -0.051 4.864 1.00 95.19 155 SER A O 1
ATOM 1166 N N . GLY A 1 156 ? 7.739 -2.077 4.207 1.00 93.06 156 GLY A N 1
ATOM 1167 C CA . GLY A 1 156 ? 6.859 -2.808 5.132 1.00 93.06 156 GLY A CA 1
ATOM 1168 C C . GLY A 1 156 ? 5.355 -2.672 4.851 1.00 93.06 156 GLY A C 1
ATOM 1169 O O . GLY A 1 156 ? 4.553 -2.815 5.770 1.00 93.06 156 GLY A O 1
ATOM 1170 N N . ASN A 1 157 ? 4.954 -2.354 3.617 1.00 98.19 157 ASN A N 1
ATOM 1171 C CA . ASN A 1 157 ? 3.547 -2.268 3.212 1.00 98.19 157 ASN A CA 1
ATOM 1172 C C . ASN A 1 157 ? 3.062 -3.597 2.613 1.00 98.19 157 ASN A C 1
ATOM 1174 O O . ASN A 1 157 ? 3.858 -4.410 2.132 1.00 98.19 157 ASN A O 1
ATOM 1178 N N . VAL A 1 158 ? 1.748 -3.820 2.620 1.00 97.56 158 VAL A N 1
ATOM 1179 C CA . VAL A 1 158 ? 1.134 -5.078 2.172 1.00 97.56 158 VAL A CA 1
ATOM 1180 C C . VAL A 1 158 ? 0.162 -4.830 1.025 1.00 97.56 158 VAL A C 1
ATOM 1182 O O . VAL A 1 158 ? -0.775 -4.051 1.163 1.00 97.56 158 VAL A O 1
ATOM 1185 N N . PHE A 1 159 ? 0.335 -5.565 -0.073 1.00 98.75 159 PHE A N 1
ATOM 1186 C CA . PHE A 1 159 ? -0.600 -5.631 -1.196 1.00 98.75 159 PHE A CA 1
ATOM 1187 C C . PHE A 1 159 ? -1.153 -7.049 -1.305 1.00 98.75 159 PHE A C 1
ATOM 1189 O O . PHE A 1 159 ? -0.425 -7.968 -1.699 1.00 98.75 159 PHE A O 1
ATOM 1196 N N . ARG A 1 160 ? -2.428 -7.261 -0.968 1.00 97.94 160 ARG A N 1
ATOM 1197 C CA . ARG A 1 160 ? -3.002 -8.613 -0.987 1.00 97.94 160 ARG A CA 1
ATOM 1198 C C . ARG A 1 160 ? -4.404 -8.719 -1.548 1.00 97.94 160 ARG A C 1
ATOM 1200 O O . ARG A 1 160 ? -5.216 -7.828 -1.361 1.00 97.94 160 ARG A O 1
ATOM 1207 N N . ASN A 1 161 ? -4.712 -9.845 -2.183 1.00 94.56 161 ASN A N 1
ATOM 1208 C CA . ASN A 1 161 ? -6.063 -10.156 -2.667 1.00 94.56 161 ASN A CA 1
ATOM 1209 C C . ASN A 1 161 ? -6.669 -9.080 -3.594 1.00 94.56 161 ASN A C 1
ATOM 1211 O O . ASN A 1 161 ? -7.888 -8.968 -3.697 1.00 94.56 161 ASN A O 1
ATOM 1215 N N . ASN A 1 162 ? -5.843 -8.261 -4.248 1.00 98.75 162 ASN A N 1
ATOM 1216 C CA . ASN A 1 162 ? -6.312 -7.269 -5.210 1.00 98.75 162 ASN A CA 1
ATOM 1217 C C . ASN A 1 162 ? -6.488 -7.913 -6.587 1.00 98.75 162 ASN A C 1
ATOM 1219 O O . ASN A 1 162 ? -5.727 -8.807 -6.963 1.00 98.75 162 ASN A O 1
ATOM 1223 N N . LEU A 1 163 ? -7.443 -7.400 -7.353 1.00 98.75 163 LEU A N 1
ATOM 1224 C CA . LEU A 1 163 ? -7.538 -7.599 -8.791 1.00 98.75 163 LEU A CA 1
ATOM 1225 C C . LEU A 1 163 ? -6.805 -6.435 -9.470 1.00 98.75 163 LEU A C 1
ATOM 1227 O O . LEU A 1 163 ? -7.179 -5.280 -9.288 1.00 98.75 163 LEU A O 1
ATOM 1231 N N . ILE A 1 164 ? -5.729 -6.716 -10.203 1.00 98.88 164 ILE A N 1
ATOM 1232 C CA . ILE A 1 164 ? -4.860 -5.705 -10.820 1.00 98.88 164 ILE A CA 1
ATOM 1233 C C . ILE A 1 164 ? -4.732 -6.028 -12.302 1.00 98.88 164 ILE A C 1
ATOM 1235 O O . ILE A 1 164 ? -4.112 -7.029 -12.667 1.00 98.88 164 ILE A O 1
ATOM 1239 N N . HIS A 1 165 ? -5.306 -5.189 -13.162 1.00 98.56 165 HIS A N 1
ATOM 1240 C CA . HIS A 1 165 ? -5.405 -5.529 -14.575 1.00 98.56 165 HIS A CA 1
ATOM 1241 C C . HIS A 1 165 ? -5.407 -4.358 -15.550 1.00 98.56 165 HIS A C 1
ATOM 1243 O O . HIS A 1 165 ? -5.628 -3.217 -15.171 1.00 98.56 165 HIS A O 1
ATOM 1249 N N . ASP A 1 166 ? -5.165 -4.641 -16.833 1.00 97.88 166 ASP A N 1
ATOM 1250 C CA . ASP A 1 166 ? -5.223 -3.650 -17.920 1.00 97.88 166 ASP A CA 1
ATOM 1251 C C . ASP A 1 166 ? -4.374 -2.390 -17.651 1.00 97.88 166 ASP A C 1
ATOM 1253 O O . ASP A 1 166 ? -4.791 -1.262 -17.935 1.00 97.88 166 ASP A O 1
ATOM 1257 N N . ASN A 1 167 ? -3.187 -2.573 -17.068 1.00 97.69 167 ASN A N 1
ATOM 1258 C CA . ASN A 1 167 ? -2.254 -1.488 -16.765 1.00 97.69 167 ASN A CA 1
ATOM 1259 C C . ASN A 1 167 ? -1.178 -1.393 -17.846 1.00 97.69 167 ASN A C 1
ATOM 1261 O O . ASN A 1 167 ? -0.646 -2.408 -18.298 1.00 97.69 167 ASN A O 1
ATOM 1265 N N . VAL A 1 168 ? -0.825 -0.171 -18.247 1.00 96.75 168 VAL A N 1
ATOM 1266 C CA . VAL A 1 168 ? 0.293 0.071 -19.175 1.00 96.75 168 VAL A CA 1
ATOM 1267 C C . VAL A 1 168 ? 1.631 -0.208 -18.486 1.00 96.75 168 VAL A C 1
ATOM 1269 O O . VAL A 1 168 ? 2.557 -0.721 -19.112 1.00 96.75 168 VAL A O 1
ATOM 1272 N N . GLY A 1 169 ? 1.739 0.120 -17.202 1.00 97.38 169 GLY A N 1
ATOM 1273 C CA . GLY A 1 169 ? 2.876 -0.220 -16.362 1.00 97.38 169 GLY A CA 1
ATOM 1274 C C . GLY A 1 169 ? 2.910 -1.689 -15.936 1.00 97.38 169 GLY A C 1
ATOM 1275 O O . GLY A 1 169 ? 2.374 -2.585 -16.596 1.00 97.38 169 GLY A O 1
ATOM 1276 N N . VAL A 1 170 ? 3.595 -1.947 -14.824 1.00 98.75 170 VAL A N 1
ATOM 1277 C CA . VAL A 1 170 ? 3.535 -3.251 -14.153 1.00 98.75 170 VAL A CA 1
ATOM 1278 C C . VAL A 1 170 ? 2.274 -3.371 -13.296 1.00 98.75 170 VAL A C 1
ATOM 1280 O O . VAL A 1 170 ? 1.608 -2.378 -13.027 1.00 98.75 170 VAL A O 1
ATOM 1283 N N . GLY A 1 171 ? 1.937 -4.568 -12.826 1.00 98.75 171 GLY A N 1
ATOM 1284 C CA . GLY A 1 171 ? 0.877 -4.726 -11.829 1.00 98.75 171 GLY A CA 1
ATOM 1285 C C . GLY A 1 171 ? 1.258 -4.074 -10.497 1.00 98.75 171 GLY A C 1
ATOM 1286 O O . GLY A 1 171 ? 0.560 -3.186 -10.013 1.00 98.75 171 GLY A O 1
ATOM 1287 N N . VAL A 1 172 ? 2.403 -4.477 -9.936 1.00 98.88 172 VAL A N 1
ATOM 1288 C CA . VAL A 1 172 ? 2.943 -3.926 -8.681 1.00 98.88 172 VAL A CA 1
ATOM 1289 C C . VAL A 1 172 ? 4.403 -3.506 -8.849 1.00 98.88 172 VAL A C 1
ATOM 1291 O O . VAL A 1 172 ? 5.197 -4.258 -9.416 1.00 98.88 172 VAL A O 1
ATOM 1294 N N . ARG A 1 173 ? 4.800 -2.341 -8.330 1.00 98.69 173 ARG A N 1
ATOM 1295 C CA . ARG A 1 173 ? 6.194 -1.866 -8.337 1.00 98.69 173 ARG A CA 1
ATOM 1296 C C . ARG A 1 173 ? 6.711 -1.650 -6.920 1.00 98.69 173 ARG A C 1
ATOM 1298 O O . ARG A 1 173 ? 6.089 -0.948 -6.129 1.00 98.69 173 ARG A O 1
ATOM 1305 N N . LEU A 1 174 ? 7.872 -2.232 -6.617 1.00 98.69 174 LEU A N 1
ATOM 1306 C CA . LEU A 1 174 ? 8.496 -2.191 -5.294 1.00 98.69 174 LEU A CA 1
ATOM 1307 C C . LEU A 1 174 ? 9.902 -1.587 -5.376 1.00 98.69 174 LEU A C 1
ATOM 1309 O O . LEU A 1 174 ? 10.816 -2.184 -5.959 1.00 98.69 174 LEU A O 1
ATOM 1313 N N . GLY A 1 175 ? 10.074 -0.411 -4.778 1.00 97.06 175 GLY A N 1
ATOM 1314 C CA . GLY A 1 175 ? 11.345 0.305 -4.701 1.00 97.06 175 GLY A CA 1
ATOM 1315 C C . GLY A 1 175 ? 11.173 1.819 -4.662 1.00 97.06 175 GLY A C 1
ATOM 1316 O O . GLY A 1 175 ? 10.168 2.345 -5.125 1.00 97.06 175 GLY A O 1
ATOM 1317 N N . GLY A 1 176 ? 12.170 2.521 -4.127 1.00 94.06 176 GLY A N 1
ATOM 1318 C CA . GLY A 1 176 ? 12.200 3.985 -4.101 1.00 94.06 176 GLY A CA 1
ATOM 1319 C C . GLY A 1 176 ? 13.556 4.559 -4.497 1.00 94.06 176 GLY A C 1
ATOM 1320 O O . GLY A 1 176 ? 14.399 3.874 -5.086 1.00 94.06 176 GLY A O 1
ATOM 1321 N N . ASP A 1 177 ? 13.769 5.828 -4.169 1.00 93.44 177 ASP A N 1
ATOM 1322 C CA . ASP A 1 177 ? 14.935 6.593 -4.613 1.00 93.44 177 ASP A CA 1
ATOM 1323 C C . ASP A 1 177 ? 16.265 6.036 -4.079 1.00 93.44 177 ASP A C 1
ATOM 1325 O O . ASP A 1 177 ? 17.251 5.953 -4.818 1.00 93.44 177 ASP A O 1
ATOM 1329 N N . THR A 1 178 ? 16.304 5.588 -2.822 1.00 93.62 178 THR A N 1
ATOM 1330 C CA . THR A 1 178 ? 17.514 5.048 -2.181 1.00 93.62 178 THR A CA 1
ATOM 1331 C C . THR A 1 178 ? 17.495 3.523 -2.083 1.00 93.62 178 THR A C 1
ATOM 1333 O O . THR A 1 178 ? 16.514 2.862 -2.419 1.00 93.62 178 THR A O 1
ATOM 1336 N N . THR A 1 179 ? 18.599 2.919 -1.632 1.00 89.38 179 THR A N 1
ATOM 1337 C CA . THR A 1 179 ? 18.699 1.462 -1.432 1.00 89.38 179 THR A CA 1
ATOM 1338 C C . THR A 1 179 ? 17.854 0.941 -0.270 1.00 89.38 179 THR A C 1
ATOM 1340 O O . THR A 1 179 ? 17.642 -0.263 -0.193 1.00 89.38 179 THR A O 1
ATOM 1343 N N . THR A 1 180 ? 17.406 1.818 0.631 1.00 87.38 180 THR A N 1
ATOM 1344 C CA . THR A 1 180 ? 16.609 1.465 1.818 1.00 87.38 180 THR A CA 1
ATOM 1345 C C . THR A 1 180 ? 15.120 1.759 1.660 1.00 87.38 180 THR A C 1
ATOM 1347 O O . THR A 1 180 ? 14.336 1.394 2.530 1.00 87.38 180 THR A O 1
ATOM 1350 N N . ASP A 1 181 ? 14.727 2.420 0.573 1.00 94.69 181 ASP A N 1
ATOM 1351 C CA . ASP A 1 181 ? 13.324 2.685 0.262 1.00 94.69 181 ASP A CA 1
ATOM 1352 C C . ASP A 1 181 ? 12.702 1.482 -0.450 1.00 94.69 181 ASP A C 1
ATOM 1354 O O . ASP A 1 181 ? 13.366 0.807 -1.242 1.00 94.69 181 ASP A O 1
ATOM 1358 N N . GLY A 1 182 ? 11.415 1.230 -0.228 1.00 96.50 182 GLY A N 1
ATOM 1359 C CA . GLY A 1 182 ? 10.684 0.217 -0.983 1.00 96.50 182 GLY A CA 1
ATOM 1360 C C . GLY A 1 182 ? 11.083 -1.224 -0.666 1.00 96.50 182 GLY A C 1
ATOM 1361 O O . GLY A 1 182 ? 10.928 -2.082 -1.537 1.00 96.50 182 GLY A O 1
ATOM 1362 N N . ILE A 1 183 ? 11.617 -1.495 0.528 1.00 94.44 183 ILE A N 1
ATOM 1363 C CA . ILE A 1 183 ? 12.008 -2.843 0.984 1.00 94.44 183 ILE A CA 1
ATOM 1364 C C . ILE A 1 183 ? 10.957 -3.451 1.916 1.00 94.44 183 ILE A C 1
ATOM 1366 O O . ILE A 1 183 ? 10.077 -2.756 2.419 1.00 94.44 183 ILE A O 1
ATOM 1370 N N . ASP A 1 184 ? 11.055 -4.756 2.154 1.00 93.88 184 ASP A N 1
ATOM 1371 C CA . ASP A 1 184 ? 10.203 -5.499 3.096 1.00 93.88 184 ASP A CA 1
ATOM 1372 C C . ASP A 1 184 ? 8.693 -5.397 2.815 1.00 93.88 184 ASP A C 1
ATOM 1374 O O . ASP A 1 184 ? 7.870 -5.674 3.682 1.00 93.88 184 ASP A O 1
ATOM 1378 N N . ASN A 1 185 ? 8.300 -5.037 1.590 1.00 97.75 185 ASN A N 1
ATOM 1379 C CA . ASN A 1 185 ? 6.896 -5.034 1.196 1.00 97.75 185 ASN A CA 1
ATOM 1380 C C . ASN A 1 185 ? 6.436 -6.463 0.883 1.00 97.75 185 ASN A C 1
ATOM 1382 O O . ASN A 1 185 ? 7.189 -7.260 0.316 1.00 97.75 185 ASN A O 1
ATOM 1386 N N . ALA A 1 186 ? 5.191 -6.784 1.223 1.00 96.81 186 ALA A N 1
ATOM 1387 C CA . ALA A 1 186 ? 4.577 -8.073 0.930 1.00 96.81 186 ALA A CA 1
ATOM 1388 C C . ALA A 1 186 ? 3.562 -7.945 -0.212 1.00 96.81 186 ALA A C 1
ATOM 1390 O O . ALA A 1 186 ? 2.765 -7.008 -0.246 1.00 96.81 186 ALA A O 1
ATOM 1391 N N . VAL A 1 187 ? 3.571 -8.904 -1.137 1.00 98.50 187 VAL A N 1
ATOM 1392 C CA . VAL A 1 187 ? 2.658 -8.967 -2.284 1.00 98.50 187 VAL A CA 1
ATOM 1393 C C . VAL A 1 187 ? 2.166 -10.398 -2.454 1.00 98.50 187 VAL A C 1
ATOM 1395 O O . VAL A 1 187 ? 2.901 -11.261 -2.950 1.00 98.50 187 VAL A O 1
ATOM 1398 N N . TYR A 1 188 ? 0.928 -10.673 -2.041 1.00 97.12 188 TYR A N 1
ATOM 1399 C CA . TYR A 1 188 ? 0.405 -12.036 -2.078 1.00 97.12 188 TYR A CA 1
ATOM 1400 C C . TYR A 1 188 ? -1.090 -12.181 -2.338 1.00 97.12 188 TYR A C 1
ATOM 1402 O O . TYR A 1 188 ? -1.886 -11.314 -2.007 1.00 97.12 188 TYR A O 1
ATOM 1410 N N . GLY A 1 189 ? -1.494 -13.312 -2.918 1.00 92.56 189 GLY A N 1
ATOM 1411 C CA . GLY A 1 189 ? -2.913 -13.612 -3.154 1.00 92.56 189 GLY A CA 1
ATOM 1412 C C . GLY A 1 189 ? -3.593 -12.718 -4.198 1.00 92.56 189 GLY A C 1
ATOM 1413 O O . GLY A 1 189 ? -4.807 -12.787 -4.348 1.00 92.56 189 GLY A O 1
ATOM 1414 N N . ASN A 1 190 ? -2.849 -11.861 -4.904 1.00 98.56 190 ASN A N 1
ATOM 1415 C CA . ASN A 1 190 ? -3.416 -10.959 -5.906 1.00 98.56 190 ASN A CA 1
ATOM 1416 C C . ASN A 1 190 ? -3.699 -11.701 -7.221 1.00 98.56 190 ASN A C 1
ATOM 1418 O O . ASN A 1 190 ? -3.005 -12.660 -7.557 1.00 98.56 190 ASN A O 1
ATOM 1422 N N . ASP A 1 191 ? -4.665 -11.220 -7.995 1.00 98.50 191 ASP A N 1
ATOM 1423 C CA . ASP A 1 191 ? -4.861 -11.597 -9.395 1.00 98.50 191 ASP A CA 1
ATOM 1424 C C . ASP A 1 191 ? -4.321 -10.477 -10.283 1.00 98.50 191 ASP A C 1
ATOM 1426 O O . ASP A 1 191 ? -4.917 -9.406 -10.375 1.00 98.50 191 ASP A O 1
ATOM 1430 N N . ILE A 1 192 ? -3.147 -10.698 -10.871 1.00 98.88 192 ILE A N 1
ATOM 1431 C CA . ILE A 1 192 ? -2.431 -9.719 -11.687 1.00 98.88 192 ILE A CA 1
ATOM 1432 C C . ILE A 1 192 ? -2.432 -10.199 -13.128 1.00 98.88 192 ILE A C 1
ATOM 1434 O O . ILE A 1 192 ? -1.758 -11.182 -13.473 1.00 98.88 192 ILE A O 1
ATOM 1438 N N . HIS A 1 193 ? -3.139 -9.483 -13.993 1.00 98.50 193 HIS A N 1
ATOM 1439 C CA . HIS A 1 193 ? -3.208 -9.856 -15.394 1.00 98.50 193 HIS A CA 1
ATOM 1440 C C . HIS A 1 193 ? -3.161 -8.686 -16.365 1.00 98.50 193 HIS A C 1
ATOM 1442 O O . HIS A 1 193 ? -3.379 -7.541 -15.995 1.00 98.50 193 HIS A O 1
ATOM 1448 N N . ASP A 1 194 ? -2.796 -8.967 -17.615 1.00 98.31 194 ASP A N 1
ATOM 1449 C CA . ASP A 1 194 ? -2.784 -7.994 -18.716 1.00 98.31 194 ASP A CA 1
ATOM 1450 C C . ASP A 1 194 ? -2.024 -6.678 -18.404 1.00 98.31 194 ASP A C 1
ATOM 1452 O O . ASP A 1 194 ? -2.299 -5.624 -18.985 1.00 98.31 194 ASP A O 1
ATOM 1456 N N . SER A 1 195 ? -1.037 -6.733 -17.500 1.00 98.25 195 SER A N 1
ATOM 1457 C CA . SER A 1 195 ? -0.174 -5.600 -17.148 1.00 98.25 195 SER A CA 1
ATOM 1458 C C . SER A 1 195 ? 1.057 -5.594 -18.055 1.00 98.25 195 SER A C 1
ATOM 1460 O O . SER A 1 195 ? 1.871 -6.526 -18.044 1.00 98.25 195 SER A O 1
ATOM 1462 N N . GLN A 1 196 ? 1.161 -4.569 -18.904 1.00 98.06 196 GLN A N 1
ATOM 1463 C CA . GLN A 1 196 ? 1.973 -4.614 -20.124 1.00 98.06 196 GLN A CA 1
ATOM 1464 C C . GLN A 1 196 ? 3.477 -4.687 -19.836 1.00 98.06 196 GLN A C 1
ATOM 1466 O O . GLN A 1 196 ? 4.176 -5.512 -20.433 1.00 98.06 196 GLN A O 1
ATOM 1471 N N . SER A 1 197 ? 3.977 -3.898 -18.881 1.00 98.06 197 SER A N 1
ATOM 1472 C CA . SER A 1 197 ? 5.402 -3.904 -18.512 1.00 98.06 197 SER A CA 1
ATOM 1473 C C . SER A 1 197 ? 5.800 -5.093 -17.624 1.00 98.06 197 SER A C 1
ATOM 1475 O O . SER A 1 197 ? 6.987 -5.277 -17.349 1.00 98.06 197 SER A O 1
ATOM 1477 N N . GLY A 1 198 ? 4.842 -5.912 -17.170 1.00 98.38 198 GLY A N 1
ATOM 1478 C CA . GLY A 1 198 ? 5.080 -7.093 -16.337 1.00 98.38 198 GLY A CA 1
ATOM 1479 C C . GLY A 1 198 ? 4.182 -7.176 -15.103 1.00 98.38 198 GLY A C 1
ATOM 1480 O O . GLY A 1 198 ? 3.377 -6.301 -14.810 1.00 98.38 198 GLY A O 1
ATOM 1481 N N . GLY A 1 199 ? 4.329 -8.268 -14.365 1.00 98.69 199 GLY A N 1
ATOM 1482 C CA . GLY A 1 199 ? 3.557 -8.568 -13.170 1.00 98.69 199 GLY A CA 1
ATOM 1483 C C . GLY A 1 199 ? 3.987 -7.748 -11.957 1.00 98.69 199 GLY A C 1
ATOM 1484 O O . GLY A 1 199 ? 3.313 -6.798 -11.573 1.00 98.69 199 GLY A O 1
ATOM 1485 N N . ILE A 1 200 ? 5.119 -8.116 -11.354 1.00 98.81 200 ILE A N 1
ATOM 1486 C CA . ILE A 1 200 ? 5.697 -7.402 -10.209 1.00 98.81 200 ILE A CA 1
ATOM 1487 C C . ILE A 1 200 ? 7.123 -6.962 -10.543 1.00 98.81 200 ILE A C 1
ATOM 1489 O O . ILE A 1 200 ? 7.951 -7.783 -10.941 1.00 98.81 200 ILE A O 1
ATOM 1493 N N . ASN A 1 201 ? 7.419 -5.676 -10.372 1.00 98.75 201 ASN A N 1
ATOM 1494 C CA . ASN A 1 201 ? 8.747 -5.098 -10.555 1.00 98.75 201 ASN A CA 1
ATOM 1495 C C . ASN A 1 201 ? 9.475 -4.956 -9.218 1.00 98.75 201 ASN A C 1
ATOM 1497 O O . ASN A 1 201 ? 9.104 -4.134 -8.381 1.00 98.75 201 ASN A O 1
ATOM 1501 N N . PHE A 1 202 ? 10.549 -5.722 -9.062 1.00 98.56 202 PHE A N 1
ATOM 1502 C CA . PHE A 1 202 ? 11.422 -5.722 -7.898 1.00 98.56 202 PHE A CA 1
ATOM 1503 C C . PHE A 1 202 ? 12.640 -4.836 -8.164 1.00 98.56 202 PHE A C 1
ATOM 1505 O O . PHE A 1 202 ? 13.676 -5.288 -8.667 1.00 98.56 202 PHE A O 1
ATOM 1512 N N . GLN A 1 203 ? 12.534 -3.553 -7.825 1.00 98.25 203 GLN A N 1
ATOM 1513 C CA . GLN A 1 203 ? 13.648 -2.608 -7.951 1.00 98.25 203 GLN A CA 1
ATOM 1514 C C . GLN A 1 203 ? 14.572 -2.638 -6.730 1.00 98.25 203 GLN A C 1
ATOM 1516 O O . GLN A 1 203 ? 15.716 -2.174 -6.813 1.00 98.25 203 GLN A O 1
ATOM 1521 N N . ARG A 1 204 ? 14.083 -3.163 -5.600 1.00 94.94 204 ARG A N 1
ATOM 1522 C CA . ARG A 1 204 ? 14.794 -3.261 -4.319 1.00 94.94 204 ARG A CA 1
ATOM 1523 C C . ARG A 1 204 ? 14.585 -4.621 -3.657 1.00 94.94 204 ARG A C 1
ATOM 1525 O O . ARG A 1 204 ? 13.638 -5.341 -3.970 1.00 94.94 204 ARG A O 1
ATOM 1532 N N . SER A 1 205 ? 15.503 -4.956 -2.758 1.00 90.38 205 SER A N 1
ATOM 1533 C CA . SER A 1 205 ? 15.545 -6.188 -1.969 1.00 90.38 205 SER A CA 1
ATOM 1534 C C . SER A 1 205 ? 16.200 -5.872 -0.612 1.00 90.38 205 SER A C 1
ATOM 1536 O O . SER A 1 205 ? 17.103 -5.032 -0.595 1.00 90.38 205 SER A O 1
ATOM 1538 N N . PRO A 1 206 ? 15.837 -6.550 0.494 1.00 93.56 206 PRO A N 1
ATOM 1539 C CA . PRO A 1 206 ? 14.838 -7.622 0.600 1.00 93.56 206 PRO A CA 1
ATOM 1540 C C . PRO A 1 206 ? 13.397 -7.149 0.360 1.00 93.56 206 PRO A C 1
ATOM 1542 O O . PRO A 1 206 ? 13.106 -5.956 0.379 1.00 93.56 206 PRO A O 1
ATOM 1545 N N . GLN A 1 207 ? 12.514 -8.105 0.081 1.00 95.19 207 GLN A N 1
ATOM 1546 C CA . GLN A 1 207 ? 11.064 -7.929 0.161 1.00 95.19 207 GLN A CA 1
ATOM 1547 C C . GLN A 1 207 ? 10.515 -8.927 1.173 1.00 95.19 207 GLN A C 1
ATOM 1549 O O . GLN A 1 207 ? 11.177 -9.922 1.481 1.00 95.19 207 GLN A O 1
ATOM 1554 N N . GLY A 1 208 ? 9.311 -8.651 1.663 1.00 90.06 208 GLY A N 1
ATOM 1555 C CA . GLY A 1 208 ? 8.583 -9.552 2.538 1.00 90.06 208 GLY A CA 1
ATOM 1556 C C . GLY A 1 208 ? 8.017 -10.747 1.769 1.00 90.06 208 GLY A C 1
ATOM 1557 O O . GLY A 1 208 ? 8.611 -11.283 0.834 1.00 90.06 208 GLY A O 1
ATOM 1558 N N . GLN A 1 209 ? 6.830 -11.182 2.170 1.00 88.56 209 GLN A N 1
ATOM 1559 C CA . GLN A 1 209 ? 6.155 -12.324 1.566 1.00 88.56 209 GLN A CA 1
ATOM 1560 C C . GLN A 1 209 ? 5.731 -12.041 0.113 1.00 88.56 209 GLN A C 1
ATOM 1562 O O . GLN A 1 209 ? 4.930 -11.145 -0.135 1.00 88.56 209 GLN A O 1
ATOM 1567 N N . ILE A 1 210 ? 6.214 -12.849 -0.839 1.00 95.31 210 ILE A N 1
ATOM 1568 C CA . ILE A 1 210 ? 5.890 -12.762 -2.275 1.00 95.31 210 ILE A CA 1
ATOM 1569 C C . ILE A 1 210 ? 5.403 -14.130 -2.771 1.00 95.31 210 ILE A C 1
ATOM 1571 O O . ILE A 1 210 ? 6.214 -15.019 -3.028 1.00 95.31 210 ILE A O 1
ATOM 1575 N N . CYS A 1 211 ? 4.088 -14.337 -2.865 1.00 93.94 211 CYS A N 1
ATOM 1576 C CA . CYS A 1 211 ? 3.517 -15.668 -3.118 1.00 93.94 211 CYS A CA 1
ATOM 1577 C C . CYS A 1 211 ? 2.024 -15.639 -3.468 1.00 93.94 211 CYS A C 1
ATOM 1579 O O . CYS A 1 211 ? 1.330 -14.660 -3.247 1.00 93.94 211 CYS A O 1
ATOM 1581 N N . ALA A 1 212 ? 1.504 -16.753 -3.968 1.00 94.00 212 ALA A N 1
ATOM 1582 C CA . ALA A 1 212 ? 0.105 -17.031 -4.268 1.00 94.00 212 ALA A CA 1
ATOM 1583 C C . ALA A 1 212 ? -0.561 -15.985 -5.168 1.00 94.00 212 ALA A C 1
ATOM 1585 O O . ALA A 1 212 ? -1.784 -15.884 -5.188 1.00 94.00 212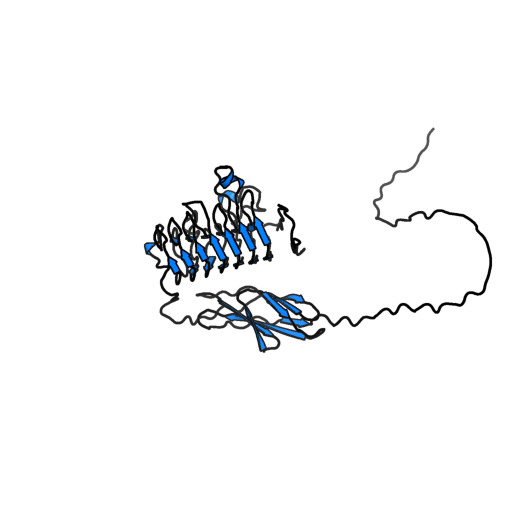 ALA A O 1
ATOM 1586 N N . ASN A 1 213 ? 0.225 -15.216 -5.921 1.00 98.00 213 ASN A N 1
ATOM 1587 C CA . ASN A 1 213 ? -0.325 -14.307 -6.905 1.00 98.00 213 ASN A CA 1
ATOM 1588 C C . ASN A 1 213 ? -0.687 -15.119 -8.150 1.00 98.00 213 ASN A C 1
ATOM 1590 O O . ASN A 1 213 ? 0.140 -15.865 -8.688 1.00 98.00 213 ASN A O 1
ATOM 1594 N N . ARG A 1 214 ? -1.922 -14.977 -8.620 1.00 97.88 214 ARG A N 1
ATOM 1595 C CA . ARG A 1 214 ? -2.334 -15.457 -9.934 1.00 97.88 214 ARG A CA 1
ATOM 1596 C C . ARG A 1 214 ? -1.794 -14.473 -10.967 1.00 97.88 214 ARG A C 1
ATOM 1598 O O . ARG A 1 214 ? -2.096 -13.293 -10.909 1.00 97.88 214 ARG A O 1
ATOM 1605 N N . MET A 1 215 ? -0.974 -14.964 -11.894 1.00 98.50 215 MET A N 1
ATOM 1606 C CA . MET A 1 215 ? -0.317 -14.135 -12.907 1.00 98.50 215 MET A CA 1
ATOM 1607 C C . MET A 1 215 ? -0.742 -14.606 -14.295 1.00 98.50 215 MET A C 1
ATOM 1609 O O . MET A 1 215 ? -0.441 -15.743 -14.668 1.00 98.50 215 MET A O 1
ATOM 1613 N N . VAL A 1 216 ? -1.439 -13.767 -15.061 1.00 98.38 216 VAL A N 1
ATOM 1614 C CA . VAL A 1 216 ? -1.987 -14.152 -16.375 1.00 98.38 216 VAL A CA 1
ATOM 1615 C C . VAL A 1 216 ? -1.673 -13.082 -17.418 1.00 98.38 216 VAL A C 1
ATOM 1617 O O . VAL A 1 216 ? -1.880 -11.907 -17.179 1.00 98.38 216 VAL A O 1
ATOM 1620 N N . ASN A 1 217 ? -1.176 -13.468 -18.595 1.00 97.56 217 ASN A N 1
ATOM 1621 C CA . ASN A 1 217 ? -0.988 -12.558 -19.738 1.00 97.56 217 ASN A CA 1
ATOM 1622 C C . ASN A 1 217 ? -0.196 -11.263 -19.457 1.00 97.56 217 ASN A C 1
ATOM 1624 O O . ASN A 1 217 ? -0.432 -10.255 -20.110 1.00 97.56 217 ASN A O 1
ATOM 1628 N N . ASN A 1 218 ? 0.762 -11.273 -18.530 1.00 98.19 218 ASN A N 1
ATOM 1629 C CA . ASN A 1 218 ? 1.648 -10.128 -18.297 1.00 98.19 218 ASN A CA 1
ATOM 1630 C C . ASN A 1 218 ? 2.843 -10.211 -19.268 1.00 98.19 218 ASN A C 1
ATOM 1632 O O . ASN A 1 218 ? 3.745 -11.020 -19.022 1.00 98.19 218 ASN A O 1
ATOM 1636 N N . PRO A 1 219 ? 2.891 -9.439 -20.374 1.00 97.69 219 PRO A N 1
ATOM 1637 C CA . PRO A 1 219 ? 3.862 -9.655 -21.451 1.00 97.69 219 PRO A CA 1
ATOM 1638 C C . PRO A 1 219 ? 5.314 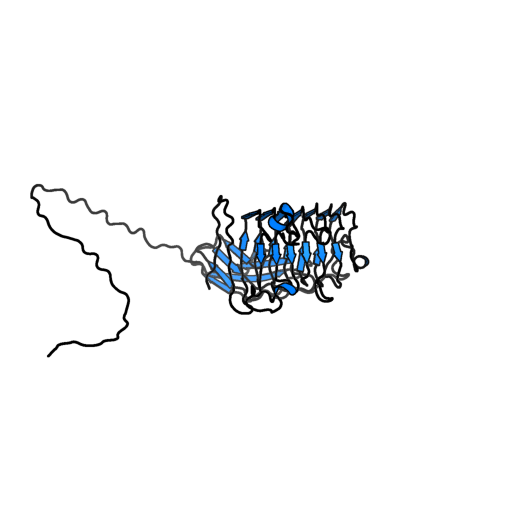-9.423 -21.019 1.00 97.69 219 PRO A C 1
ATOM 1640 O O . PRO A 1 219 ? 6.213 -10.107 -21.503 1.00 97.69 219 PRO A O 1
ATOM 1643 N N . GLY A 1 220 ? 5.545 -8.510 -20.069 1.00 96.75 220 GLY A N 1
ATOM 1644 C CA . GLY A 1 220 ? 6.863 -8.288 -19.465 1.00 96.75 220 GLY A CA 1
ATOM 1645 C C . GLY A 1 220 ? 7.364 -9.436 -18.576 1.00 96.75 220 GLY A C 1
ATOM 1646 O O . GLY A 1 220 ? 8.534 -9.447 -18.203 1.00 96.75 220 GLY A O 1
ATOM 1647 N N . GLY A 1 221 ? 6.515 -10.419 -18.260 1.00 98.12 221 GLY A N 1
ATOM 1648 C CA . GLY A 1 221 ? 6.817 -11.534 -17.362 1.00 98.12 221 GLY A CA 1
ATOM 1649 C C . GLY A 1 221 ? 6.295 -11.319 -15.940 1.00 98.12 221 GLY A C 1
ATOM 1650 O O . GLY A 1 221 ? 5.900 -10.222 -15.556 1.00 98.12 221 GLY A O 1
ATOM 1651 N N . ASN A 1 222 ? 6.271 -12.387 -15.138 1.00 98.12 222 ASN A N 1
ATOM 1652 C CA . ASN A 1 222 ? 5.637 -12.368 -13.813 1.00 98.12 222 ASN A CA 1
ATOM 1653 C C . ASN A 1 222 ? 6.460 -11.618 -12.754 1.00 98.12 222 ASN A C 1
ATOM 1655 O O . ASN A 1 222 ? 5.888 -10.939 -11.906 1.00 98.12 222 ASN A O 1
ATOM 1659 N N . ALA A 1 223 ? 7.787 -11.734 -12.808 1.00 98.38 223 ALA A N 1
ATOM 1660 C CA . ALA A 1 223 ? 8.719 -11.039 -11.928 1.00 98.38 223 ALA A CA 1
ATOM 1661 C C . ALA A 1 223 ? 9.774 -10.335 -12.783 1.00 98.38 223 ALA A C 1
ATOM 1663 O O . ALA A 1 223 ? 10.481 -10.979 -13.559 1.00 98.38 223 ALA A O 1
ATOM 1664 N N . VAL A 1 224 ? 9.853 -9.015 -12.656 1.00 98.50 224 VAL A N 1
ATOM 1665 C CA . VAL A 1 224 ? 10.734 -8.146 -13.444 1.00 98.50 224 VAL A CA 1
ATOM 1666 C C . VAL A 1 224 ? 11.537 -7.224 -12.525 1.00 98.50 224 VAL A C 1
ATOM 1668 O O . VAL A 1 224 ? 11.395 -7.267 -11.303 1.00 98.50 224 VAL A O 1
ATOM 1671 N N . GLY A 1 225 ? 12.390 -6.382 -13.105 1.00 97.81 225 GLY A N 1
ATOM 1672 C CA . GLY A 1 225 ? 13.256 -5.472 -12.355 1.00 97.81 225 GLY A CA 1
ATOM 1673 C C . GLY A 1 225 ? 14.589 -6.097 -11.951 1.00 97.81 225 GLY A C 1
ATOM 1674 O O . GLY A 1 225 ? 14.828 -7.289 -12.149 1.00 97.81 225 GLY A O 1
ATOM 1675 N N . THR A 1 226 ? 15.468 -5.270 -11.382 1.00 97.94 226 THR A N 1
ATOM 1676 C CA . THR A 1 226 ? 16.848 -5.634 -11.019 1.00 97.94 226 THR A CA 1
ATOM 1677 C C . THR A 1 226 ? 16.929 -6.879 -10.136 1.00 97.94 226 THR A C 1
ATOM 1679 O O . THR A 1 226 ? 17.859 -7.667 -10.282 1.00 97.94 226 THR A O 1
ATOM 1682 N N . PHE A 1 227 ? 15.959 -7.071 -9.240 1.00 96.69 227 PHE A N 1
ATOM 1683 C CA . PHE A 1 227 ? 15.916 -8.197 -8.306 1.00 96.69 227 PHE A CA 1
ATOM 1684 C C . PHE A 1 227 ? 14.851 -9.240 -8.666 1.00 96.69 227 PHE A C 1
ATOM 1686 O O . PHE A 1 227 ? 14.615 -10.154 -7.881 1.00 96.69 227 PHE A O 1
ATOM 1693 N N . GLY A 1 228 ? 14.216 -9.146 -9.841 1.00 96.12 228 GLY A N 1
ATOM 1694 C CA . GLY A 1 228 ? 13.090 -10.010 -10.211 1.00 96.12 228 GLY A CA 1
ATOM 1695 C C . GLY A 1 228 ? 13.420 -11.503 -10.185 1.00 96.12 228 GLY A C 1
ATOM 1696 O O . GLY A 1 228 ? 12.599 -12.303 -9.749 1.00 96.12 228 GLY A O 1
ATOM 1697 N N . SER A 1 229 ? 14.650 -11.885 -10.544 1.00 93.88 229 SER A N 1
ATOM 1698 C CA . SER A 1 229 ? 15.111 -13.282 -10.508 1.00 93.88 229 SER A CA 1
ATOM 1699 C C . SER A 1 229 ? 15.169 -13.895 -9.107 1.00 93.88 229 SER A C 1
ATOM 1701 O O . SER A 1 229 ? 15.274 -15.114 -8.987 1.00 93.88 229 SER A O 1
ATOM 1703 N N . ASN A 1 230 ? 15.134 -13.076 -8.053 1.00 91.25 230 ASN A N 1
ATOM 1704 C CA . ASN A 1 230 ? 15.204 -13.545 -6.670 1.00 91.25 230 ASN A CA 1
ATOM 1705 C C . ASN A 1 230 ? 13.838 -13.990 -6.135 1.00 91.25 230 ASN A C 1
ATOM 1707 O O . ASN A 1 230 ? 13.776 -14.592 -5.064 1.00 91.25 230 ASN A O 1
ATOM 1711 N N . PHE A 1 231 ? 12.754 -13.696 -6.855 1.00 93.62 231 PHE A N 1
ATOM 1712 C CA . PHE A 1 231 ? 11.392 -13.905 -6.385 1.00 93.62 231 PHE A CA 1
ATOM 1713 C C . PHE A 1 231 ? 10.593 -14.763 -7.363 1.00 93.62 231 PHE A C 1
ATOM 1715 O O . PHE A 1 231 ? 10.721 -14.648 -8.580 1.00 93.62 231 PHE A O 1
ATOM 1722 N N . ASN A 1 232 ? 9.721 -15.612 -6.820 1.00 94.06 232 ASN A N 1
ATOM 1723 C CA . ASN A 1 232 ? 8.760 -16.375 -7.605 1.00 94.06 232 ASN A CA 1
ATOM 1724 C C . ASN A 1 232 ? 7.337 -16.085 -7.099 1.00 94.06 232 ASN A C 1
ATOM 1726 O O . ASN A 1 232 ? 6.904 -16.702 -6.131 1.00 94.06 232 ASN A O 1
ATOM 1730 N N . PRO A 1 233 ? 6.591 -15.166 -7.733 1.00 96.81 233 PRO A N 1
ATOM 1731 C CA . PRO A 1 233 ? 5.342 -14.648 -7.175 1.00 96.81 233 PRO A CA 1
ATOM 1732 C C . PRO A 1 233 ? 4.159 -15.615 -7.227 1.00 96.81 233 PRO A C 1
ATOM 1734 O O . PRO A 1 233 ? 3.159 -15.363 -6.555 1.00 96.81 233 PRO A O 1
ATOM 1737 N N . VAL A 1 234 ? 4.266 -16.710 -7.990 1.00 96.12 234 VAL A N 1
ATOM 1738 C CA . VAL A 1 234 ? 3.181 -17.691 -8.170 1.00 96.12 234 VAL A CA 1
ATOM 1739 C C . VAL A 1 234 ? 3.257 -18.874 -7.204 1.00 96.12 234 VAL A C 1
ATOM 1741 O O . VAL A 1 234 ? 2.326 -19.677 -7.161 1.00 96.12 234 VAL A O 1
ATOM 1744 N N . VAL A 1 235 ? 4.352 -19.033 -6.447 1.00 87.56 235 VAL A N 1
ATOM 1745 C CA . VAL A 1 235 ? 4.460 -20.146 -5.482 1.00 87.56 235 VAL A CA 1
ATOM 1746 C C . VAL A 1 235 ? 3.395 -19.994 -4.407 1.00 87.56 235 VAL A C 1
ATOM 1748 O O . VAL A 1 235 ? 3.129 -18.863 -4.026 1.00 87.56 235 VAL A O 1
ATOM 1751 N N . PRO A 1 236 ? 2.795 -21.069 -3.875 1.00 87.12 236 PRO A N 1
ATOM 1752 C CA . PRO A 1 236 ? 1.900 -20.949 -2.731 1.00 87.12 236 PRO A CA 1
ATOM 1753 C C . PRO A 1 236 ? 2.574 -20.185 -1.592 1.00 87.12 236 PRO A C 1
ATOM 1755 O O . PRO A 1 236 ? 3.798 -20.218 -1.458 1.00 87.12 236 PRO A O 1
ATOM 1758 N N . CYS A 1 237 ? 1.786 -19.512 -0.759 1.00 78.50 237 CYS A N 1
ATOM 1759 C CA . CYS A 1 237 ? 2.314 -18.865 0.431 1.00 78.50 237 CYS A CA 1
ATOM 1760 C C . CYS A 1 237 ? 2.743 -19.911 1.450 1.00 78.50 237 CYS A C 1
ATOM 1762 O O . CYS A 1 237 ? 2.004 -20.289 2.349 1.00 78.50 237 CYS A O 1
ATOM 1764 N N . THR A 1 238 ? 3.954 -20.415 1.261 1.00 65.94 238 THR A N 1
ATOM 1765 C CA . THR A 1 238 ? 4.656 -21.265 2.204 1.00 65.94 238 THR A CA 1
ATOM 1766 C C . THR A 1 238 ? 5.595 -20.357 2.979 1.00 65.94 238 THR A C 1
ATOM 1768 O O . THR A 1 238 ? 6.770 -20.217 2.635 1.00 65.94 238 THR A O 1
ATOM 1771 N N . GLY A 1 239 ? 5.055 -19.660 3.976 1.00 53.03 239 GLY A N 1
ATOM 1772 C CA . GLY A 1 239 ? 5.877 -18.981 4.969 1.00 53.03 239 GLY A CA 1
ATOM 1773 C C . GLY A 1 239 ? 6.673 -20.029 5.743 1.00 53.03 239 GLY A C 1
ATOM 1774 O O . GLY A 1 239 ? 6.134 -20.647 6.647 1.00 53.03 239 GLY A O 1
ATOM 1775 N N . GLY A 1 240 ? 7.927 -20.251 5.333 1.00 45.03 240 GLY A N 1
ATOM 1776 C CA . GLY A 1 240 ? 8.922 -21.073 6.022 1.00 45.03 240 GLY A CA 1
ATOM 1777 C C . GLY A 1 240 ? 8.680 -22.585 5.963 1.00 45.03 240 GLY A C 1
ATOM 1778 O O . GLY A 1 240 ? 7.577 -23.090 6.114 1.00 45.03 240 GLY A O 1
ATOM 1779 N N . THR A 1 241 ? 9.739 -23.374 5.822 1.00 39.31 241 THR A N 1
ATOM 1780 C CA . THR A 1 241 ? 9.705 -24.827 6.068 1.00 39.31 241 THR A CA 1
ATOM 1781 C C . THR A 1 241 ? 9.601 -25.163 7.568 1.00 39.31 241 THR A C 1
ATOM 1783 O O . THR A 1 241 ? 10.218 -26.114 8.043 1.00 39.31 241 THR A O 1
ATOM 1786 N N . GLY A 1 242 ? 8.838 -24.380 8.325 1.00 47.12 242 GLY A N 1
ATOM 1787 C CA . GLY A 1 242 ? 8.461 -24.623 9.708 1.00 47.12 242 GLY A CA 1
ATOM 1788 C C . GLY A 1 242 ? 7.057 -24.068 9.900 1.00 47.12 242 GLY A C 1
ATOM 1789 O O . GLY A 1 242 ? 6.769 -22.979 9.421 1.00 47.12 242 GLY A O 1
ATOM 1790 N N . THR A 1 243 ? 6.174 -24.825 10.548 1.00 54.38 243 THR A N 1
ATOM 1791 C CA . THR A 1 243 ? 4.910 -24.282 11.057 1.00 54.38 243 THR A CA 1
ATOM 1792 C C . THR A 1 243 ? 5.234 -23.028 11.858 1.00 54.38 243 THR A C 1
ATOM 1794 O O . THR A 1 243 ? 6.031 -23.123 12.792 1.00 54.38 243 THR A O 1
ATOM 1797 N N . ASP A 1 244 ? 4.687 -21.877 11.480 1.00 65.75 244 ASP A N 1
ATOM 1798 C CA . ASP A 1 244 ? 4.812 -20.673 12.290 1.00 65.75 244 ASP A CA 1
ATOM 1799 C C . ASP A 1 244 ? 4.195 -20.947 13.664 1.00 65.75 244 ASP A C 1
ATOM 1801 O O . ASP A 1 244 ? 3.021 -21.301 13.774 1.00 65.75 244 ASP A O 1
ATOM 1805 N N . THR A 1 245 ? 5.027 -20.909 14.700 1.00 79.31 245 THR A N 1
ATOM 1806 C CA . THR A 1 245 ? 4.630 -21.202 16.084 1.00 79.31 245 THR A CA 1
ATOM 1807 C C . THR A 1 245 ? 4.643 -19.959 16.961 1.00 79.31 245 THR A C 1
ATOM 1809 O O . THR A 1 245 ? 4.451 -20.070 18.174 1.00 79.31 245 THR A O 1
ATOM 1812 N N . GLN A 1 246 ? 5.006 -18.804 16.407 1.00 82.25 246 GLN A N 1
ATOM 1813 C CA . GLN A 1 246 ? 5.076 -17.574 17.172 1.00 82.25 246 GLN A CA 1
ATOM 1814 C C . GLN A 1 246 ? 3.715 -16.891 17.093 1.00 82.25 246 GLN A C 1
ATOM 1816 O O . GLN A 1 246 ? 3.174 -16.687 16.023 1.00 82.25 246 GLN A O 1
ATOM 1821 N N . ALA A 1 247 ? 3.142 -16.598 18.259 1.00 85.62 247 ALA A N 1
ATOM 1822 C CA . ALA A 1 247 ? 1.888 -15.871 18.327 1.00 85.62 247 ALA A CA 1
ATOM 1823 C C . ALA A 1 247 ? 2.112 -14.364 18.129 1.00 85.62 247 ALA A C 1
ATOM 1825 O O . ALA A 1 247 ? 3.136 -13.844 18.603 1.00 85.62 247 ALA A O 1
ATOM 1826 N N . PRO A 1 248 ? 1.106 -13.646 17.595 1.00 91.94 248 PRO A N 1
ATOM 1827 C CA . PRO A 1 248 ? 1.127 -12.194 17.560 1.00 91.94 248 PRO A CA 1
ATOM 1828 C C . PRO A 1 248 ? 1.289 -11.568 18.949 1.00 91.94 248 PRO A C 1
ATOM 1830 O O . PRO A 1 248 ? 0.969 -12.159 19.988 1.00 91.94 248 PRO A O 1
ATOM 1833 N N . THR A 1 249 ? 1.725 -10.311 18.988 1.00 93.62 249 THR A N 1
ATOM 1834 C CA . THR A 1 249 ? 1.705 -9.517 20.222 1.00 93.62 249 THR A CA 1
ATOM 1835 C C . THR A 1 249 ? 0.270 -9.238 20.678 1.00 93.62 249 THR A C 1
ATOM 1837 O O . THR A 1 249 ? -0.658 -9.175 19.874 1.00 93.62 249 THR A O 1
ATOM 1840 N N . ALA A 1 250 ? 0.055 -9.082 21.988 1.00 95.94 250 ALA A N 1
ATOM 1841 C CA . ALA A 1 250 ? -1.268 -8.747 22.513 1.00 95.94 250 ALA A CA 1
ATOM 1842 C C . ALA A 1 250 ? -1.713 -7.358 22.014 1.00 95.94 250 ALA A C 1
ATOM 1844 O O . ALA A 1 250 ? -0.912 -6.418 22.101 1.00 95.94 250 ALA A O 1
ATOM 1845 N N . PRO A 1 251 ? -2.969 -7.189 21.558 1.00 96.88 251 PRO A N 1
ATOM 1846 C CA . PRO A 1 251 ? -3.490 -5.874 21.212 1.00 96.88 251 PRO A CA 1
ATOM 1847 C C . PRO A 1 251 ? -3.387 -4.924 22.408 1.00 96.88 251 PRO A C 1
ATOM 1849 O O . PRO A 1 251 ? -3.671 -5.292 23.553 1.00 96.88 251 PRO A O 1
ATOM 1852 N N . THR A 1 252 ? -2.995 -3.678 22.157 1.00 96.81 252 THR A N 1
ATOM 1853 C CA . THR A 1 252 ? -2.881 -2.648 23.204 1.00 96.81 252 THR A CA 1
ATOM 1854 C C . THR A 1 252 ? -3.885 -1.526 22.969 1.00 96.81 252 THR A C 1
ATOM 1856 O O . THR A 1 252 ? -4.546 -1.482 21.939 1.00 96.81 252 THR A O 1
ATOM 1859 N N . GLY A 1 253 ? -4.065 -0.631 23.943 1.00 92.75 253 GLY A N 1
ATOM 1860 C CA . GLY A 1 253 ? -4.895 0.564 23.747 1.00 92.75 253 GLY A CA 1
ATOM 1861 C C . GLY A 1 253 ? -6.384 0.305 23.488 1.00 92.75 253 GLY A C 1
ATOM 1862 O O . GLY A 1 253 ? -7.040 1.187 22.947 1.00 92.75 253 GLY A O 1
ATOM 1863 N N . LEU A 1 254 ? -6.922 -0.866 23.862 1.00 98.19 254 LEU A N 1
ATOM 1864 C CA . LEU A 1 254 ? -8.354 -1.153 23.736 1.00 98.19 254 LEU A CA 1
ATOM 1865 C C . LEU A 1 254 ? -9.183 -0.072 24.451 1.00 98.19 254 LEU A C 1
ATOM 1867 O O . LEU A 1 254 ? -9.014 0.157 25.651 1.00 98.19 254 LEU A O 1
ATOM 1871 N N . ASN A 1 255 ? -10.093 0.579 23.727 1.00 96.75 255 ASN A N 1
ATOM 1872 C CA . ASN A 1 255 ? -10.985 1.608 24.253 1.00 96.75 255 ASN A CA 1
ATOM 1873 C C . ASN A 1 255 ? -12.359 1.596 23.557 1.00 96.75 255 ASN A C 1
ATOM 1875 O O . ASN A 1 255 ? -12.516 1.080 22.452 1.00 96.75 255 ASN A O 1
ATOM 1879 N N . ALA A 1 256 ? -13.361 2.214 24.192 1.00 95.06 256 ALA A N 1
ATOM 1880 C CA . ALA A 1 256 ? -14.625 2.541 23.534 1.00 95.06 256 ALA A CA 1
ATOM 1881 C C . ALA A 1 256 ? -14.515 3.921 22.872 1.00 95.06 256 ALA A C 1
ATOM 1883 O O . ALA A 1 256 ? -14.317 4.927 23.557 1.00 95.06 256 ALA A O 1
ATOM 1884 N N . ALA A 1 257 ? -14.635 3.966 21.548 1.00 87.44 257 ALA A N 1
ATOM 1885 C CA . ALA A 1 257 ? -14.651 5.195 20.759 1.00 87.44 257 ALA A CA 1
ATOM 1886 C C . ALA A 1 257 ? -16.064 5.813 20.665 1.00 87.44 257 ALA A C 1
ATOM 1888 O O . ALA A 1 257 ? -16.203 6.998 20.373 1.00 87.44 257 ALA A O 1
ATOM 1889 N N . GLY A 1 258 ? -17.112 5.044 20.982 1.00 86.94 258 GLY A N 1
ATOM 1890 C CA . GLY A 1 258 ? -18.487 5.531 21.101 1.00 86.94 258 GLY A CA 1
ATOM 1891 C C . GLY A 1 258 ? -19.415 4.504 21.753 1.00 86.94 258 GLY A C 1
ATOM 1892 O O . GLY A 1 258 ? -19.101 3.315 21.797 1.00 86.94 258 GLY A O 1
ATOM 1893 N N . ARG A 1 259 ? -20.564 4.949 22.273 1.00 95.75 259 ARG A N 1
ATOM 1894 C CA . ARG A 1 259 ? -21.626 4.063 22.781 1.00 95.75 259 ARG A CA 1
ATOM 1895 C C . ARG A 1 259 ? -23.015 4.665 22.591 1.00 95.75 259 ARG A C 1
ATOM 1897 O O . ARG A 1 259 ? -23.177 5.884 22.657 1.00 95.75 259 ARG A O 1
ATOM 1904 N N . SER A 1 260 ? -24.005 3.801 22.412 1.00 94.75 260 SER A N 1
ATOM 1905 C CA . SER A 1 260 ? -25.430 4.139 22.398 1.00 94.75 260 SER A CA 1
ATOM 1906 C C . SER A 1 260 ? -26.176 3.350 23.481 1.00 94.75 260 SER A C 1
ATOM 1908 O O . SER A 1 260 ? -25.560 2.732 24.353 1.00 94.75 260 SER A O 1
ATOM 1910 N N . GLU A 1 261 ? -27.507 3.385 23.451 1.00 96.19 261 GLU A N 1
ATOM 1911 C CA . GLU A 1 261 ? -28.334 2.505 24.282 1.00 96.19 261 GLU A CA 1
ATOM 1912 C C . GLU A 1 261 ? -28.139 1.025 23.920 1.00 96.19 261 GLU A C 1
ATOM 1914 O O . GLU A 1 261 ? -28.199 0.163 24.788 1.00 96.19 261 GLU A O 1
ATOM 1919 N N . THR A 1 262 ? -27.859 0.723 22.650 1.00 97.31 262 THR A N 1
ATOM 1920 C CA . THR A 1 262 ? -27.856 -0.654 22.131 1.00 97.31 262 THR A CA 1
ATOM 1921 C C . THR A 1 262 ? -26.575 -1.031 21.388 1.00 97.31 262 THR A C 1
ATOM 1923 O O . THR A 1 262 ? -26.552 -2.045 20.687 1.00 97.31 262 THR A O 1
ATOM 1926 N N . SER A 1 263 ? -25.514 -0.224 21.494 1.00 96.19 263 SER A N 1
ATOM 1927 C CA . SER A 1 263 ? -24.233 -0.501 20.839 1.00 96.19 263 SER A CA 1
ATOM 1928 C C . SER A 1 263 ? -23.019 0.079 21.563 1.00 96.19 263 SER A C 1
ATOM 1930 O O . SER A 1 263 ? -23.120 1.083 22.275 1.00 96.19 263 SER A O 1
ATOM 1932 N N . VAL A 1 264 ? -21.857 -0.532 21.336 1.00 97.75 264 VAL A N 1
ATOM 1933 C CA . VAL A 1 264 ? -20.538 -0.034 21.748 1.00 97.75 264 VAL A CA 1
ATOM 1934 C C . VAL A 1 264 ? -19.583 -0.149 20.560 1.00 97.75 264 VAL A C 1
ATOM 1936 O O . VAL A 1 264 ? -19.422 -1.224 19.993 1.00 97.75 264 VAL A O 1
ATOM 1939 N N . PHE A 1 265 ? -18.932 0.958 20.206 1.00 96.62 265 PHE A N 1
ATOM 1940 C CA . PHE A 1 265 ? -17.902 0.999 19.172 1.00 96.62 265 PHE A CA 1
ATOM 1941 C C . PHE A 1 265 ? -16.519 0.903 19.820 1.00 96.62 265 PHE A C 1
ATOM 1943 O O . PHE A 1 265 ? -16.105 1.807 20.552 1.00 96.62 265 PHE A O 1
ATOM 1950 N N . LEU A 1 266 ? -15.835 -0.212 19.584 1.00 96.38 266 LEU A N 1
ATOM 1951 C CA . LEU A 1 266 ? -14.523 -0.555 20.121 1.00 96.38 266 LEU A CA 1
ATOM 1952 C C . LEU A 1 266 ? -13.419 -0.249 19.116 1.00 96.38 266 LEU A C 1
ATOM 1954 O O . LEU A 1 266 ? -13.608 -0.397 17.907 1.00 96.38 266 LEU A O 1
ATOM 1958 N N . ARG A 1 267 ? -12.247 0.103 19.642 1.00 93.06 267 ARG A N 1
ATOM 1959 C CA . ARG A 1 267 ? -11.008 0.244 18.883 1.00 93.06 267 ARG A CA 1
ATOM 1960 C C . ARG A 1 267 ? -9.806 -0.193 19.719 1.00 93.06 267 ARG A C 1
ATOM 1962 O O . ARG A 1 267 ? -9.838 -0.063 20.940 1.00 93.06 267 ARG A O 1
ATOM 1969 N N . TRP A 1 268 ? -8.756 -0.686 19.069 1.00 97.62 268 TRP A N 1
ATOM 1970 C CA . TRP A 1 268 ? -7.469 -1.012 19.689 1.00 97.62 268 TRP A CA 1
ATOM 1971 C C . TRP A 1 268 ? -6.291 -0.645 18.773 1.00 97.62 268 TRP A C 1
ATOM 1973 O O . TRP A 1 268 ? -6.465 -0.305 17.604 1.00 97.62 268 TRP A O 1
ATOM 1983 N N . THR A 1 269 ? -5.080 -0.685 19.324 1.00 91.00 269 THR A N 1
ATOM 1984 C CA . THR A 1 269 ? -3.820 -0.566 18.583 1.00 91.00 269 THR A CA 1
ATOM 1985 C C . THR A 1 269 ? -3.484 -1.911 17.925 1.00 91.00 269 THR A C 1
ATOM 1987 O O . THR A 1 269 ? -3.591 -2.935 18.613 1.00 91.00 269 THR A O 1
ATOM 1990 N N . PRO A 1 270 ? -3.050 -1.929 16.648 1.00 83.81 270 PRO A N 1
ATOM 1991 C CA . PRO A 1 270 ? -2.680 -3.157 15.954 1.00 83.81 270 PRO A CA 1
ATOM 1992 C C . PRO A 1 270 ? -1.602 -3.972 16.679 1.00 83.81 270 PRO A C 1
ATOM 1994 O O . PRO A 1 270 ? -0.683 -3.423 17.292 1.00 83.81 270 PRO A O 1
ATOM 1997 N N . SER A 1 271 ? -1.703 -5.290 16.555 1.00 89.38 271 SER A N 1
ATOM 1998 C CA . SER A 1 271 ? -0.670 -6.245 16.940 1.00 89.38 271 SER A CA 1
ATOM 1999 C C . SER A 1 271 ? 0.362 -6.427 15.826 1.00 89.38 271 SER A C 1
ATOM 2001 O O . SER A 1 271 ? 0.082 -6.219 14.647 1.00 89.38 271 SER A O 1
ATOM 2003 N N . THR A 1 272 ? 1.553 -6.871 16.209 1.00 79.06 272 THR A N 1
ATOM 2004 C CA . THR A 1 272 ? 2.635 -7.288 15.307 1.00 79.06 272 THR A CA 1
ATOM 2005 C C . THR A 1 272 ? 2.888 -8.784 15.415 1.00 79.06 272 THR A C 1
ATOM 2007 O O . THR A 1 272 ? 2.680 -9.375 16.475 1.00 79.06 272 THR A O 1
ATOM 2010 N N . ASP A 1 273 ? 3.369 -9.375 14.327 1.00 83.88 273 ASP A N 1
ATOM 2011 C CA . ASP A 1 273 ? 3.712 -10.790 14.223 1.00 83.88 273 ASP A CA 1
ATOM 2012 C C . ASP A 1 273 ? 4.883 -10.981 13.235 1.00 83.88 273 ASP A C 1
ATOM 2014 O O . ASP A 1 273 ? 5.157 -10.087 12.429 1.00 83.88 273 ASP A O 1
ATOM 2018 N N . ASN A 1 274 ? 5.605 -12.101 13.313 1.00 69.44 274 ASN A N 1
ATOM 2019 C CA . ASN A 1 274 ? 6.734 -12.420 12.426 1.00 69.44 274 ASN A CA 1
ATOM 2020 C C . ASN A 1 274 ? 6.312 -12.790 10.996 1.00 69.44 274 ASN A C 1
ATOM 2022 O O . ASN A 1 274 ? 7.132 -12.633 10.088 1.00 69.44 274 ASN A O 1
ATOM 2026 N N . VAL A 1 275 ? 5.084 -13.271 10.782 1.00 72.19 275 VAL A N 1
ATOM 2027 C CA . VAL A 1 275 ? 4.520 -13.549 9.450 1.00 72.19 275 VAL A CA 1
ATOM 2028 C C . VAL A 1 275 ? 3.365 -12.601 9.149 1.00 72.19 275 VAL A C 1
ATOM 2030 O O . VAL A 1 275 ? 3.326 -12.005 8.070 1.00 72.19 275 VAL A O 1
ATOM 2033 N N . GLY A 1 276 ? 2.450 -12.411 10.097 1.00 76.81 276 GLY A N 1
ATOM 2034 C CA . GLY A 1 276 ? 1.402 -11.405 9.991 1.00 76.81 276 GLY A CA 1
ATOM 2035 C C . GLY A 1 276 ? 0.122 -11.744 10.747 1.00 76.81 276 GLY A C 1
ATOM 2036 O O . GLY A 1 276 ? -0.295 -12.894 10.857 1.00 76.81 276 GLY A O 1
ATOM 2037 N N . VAL A 1 277 ? -0.559 -10.691 11.194 1.00 76.12 277 VAL A N 1
ATOM 2038 C CA . VAL A 1 277 ? -1.879 -10.776 11.824 1.00 76.12 277 VAL A CA 1
ATOM 2039 C C . VAL A 1 277 ? -2.956 -10.867 10.740 1.00 76.12 277 VAL A C 1
ATOM 2041 O O . VAL A 1 277 ? -2.995 -10.051 9.815 1.00 76.12 277 VAL A O 1
ATOM 2044 N N . VAL A 1 278 ? -3.842 -11.858 10.842 1.00 77.19 278 VAL A N 1
ATOM 2045 C CA . VAL A 1 278 ? -4.964 -12.067 9.906 1.00 77.19 278 VAL A CA 1
ATOM 2046 C C . VAL A 1 278 ? -6.308 -11.619 10.467 1.00 77.19 278 VAL A C 1
ATOM 2048 O O . VAL A 1 278 ? -7.260 -11.457 9.706 1.00 77.19 278 VAL A O 1
ATOM 2051 N N . GLY A 1 279 ? -6.396 -11.397 11.776 1.00 84.62 279 GLY A N 1
ATOM 2052 C CA . GLY A 1 279 ? -7.587 -10.840 12.394 1.00 84.62 279 GLY A CA 1
ATOM 2053 C C . GLY A 1 279 ? -7.487 -10.727 13.904 1.00 84.62 279 GLY A C 1
ATOM 2054 O O . GLY A 1 279 ? -6.455 -11.014 14.507 1.00 84.62 279 GLY A O 1
ATOM 2055 N N . TYR A 1 280 ? -8.589 -10.305 14.502 1.00 89.88 280 TYR A N 1
ATOM 2056 C CA . TYR A 1 280 ? -8.748 -10.098 15.927 1.00 89.88 280 TYR A CA 1
ATOM 2057 C C . TYR A 1 280 ? -10.040 -10.747 16.389 1.00 89.88 280 TYR A C 1
ATOM 2059 O O . TYR A 1 280 ? -11.090 -10.531 15.785 1.00 89.88 280 TYR A O 1
ATOM 2067 N N . ASP A 1 281 ? -9.949 -11.525 17.457 1.00 95.44 281 ASP A N 1
ATOM 2068 C CA . ASP A 1 281 ? -11.080 -12.142 18.136 1.00 95.44 281 ASP A CA 1
ATOM 2069 C C . ASP A 1 281 ? -11.508 -11.256 19.308 1.00 95.44 281 ASP A C 1
ATOM 2071 O O . ASP A 1 281 ? -10.682 -10.865 20.142 1.00 95.44 281 ASP A O 1
ATOM 2075 N N . ILE A 1 282 ? -12.789 -10.892 19.332 1.00 98.31 282 ILE A N 1
ATOM 2076 C CA . ILE A 1 282 ? -13.383 -10.005 20.329 1.00 98.31 282 ILE A CA 1
ATOM 2077 C C . ILE A 1 282 ? -14.233 -10.836 21.275 1.00 98.31 282 ILE A C 1
ATOM 2079 O O . ILE A 1 282 ? -15.187 -11.494 20.856 1.00 98.31 282 ILE A O 1
ATOM 2083 N N . GLU A 1 283 ? -13.964 -10.704 22.569 1.00 98.00 283 GLU A N 1
ATOM 2084 C CA . GLU A 1 283 ? -14.805 -11.255 23.623 1.00 98.00 283 GLU A CA 1
ATOM 2085 C C . GLU A 1 283 ? -15.656 -10.176 24.289 1.00 98.00 283 GLU A C 1
ATOM 2087 O O . GLU A 1 283 ? -15.170 -9.089 24.617 1.00 98.00 283 GLU A O 1
ATOM 2092 N N . ARG A 1 284 ? -16.916 -10.522 24.565 1.00 98.38 284 ARG A N 1
ATOM 2093 C CA . ARG A 1 284 ? -17.821 -9.802 25.463 1.00 98.38 284 ARG A CA 1
ATOM 2094 C C . ARG A 1 284 ? -18.196 -10.711 26.623 1.00 98.38 284 ARG A C 1
ATOM 2096 O O . ARG A 1 284 ? -18.688 -11.816 26.415 1.00 98.38 284 ARG A O 1
ATOM 2103 N N . ASP A 1 285 ? -17.964 -10.244 27.844 1.00 97.25 285 ASP A N 1
ATOM 2104 C CA . ASP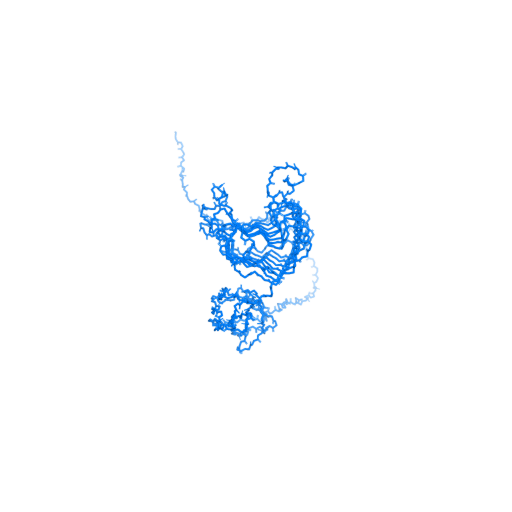 A 1 285 ? -18.247 -10.969 29.089 1.00 97.25 285 ASP A CA 1
ATOM 2105 C C . ASP A 1 285 ? -17.631 -12.383 29.125 1.00 97.25 285 ASP A C 1
ATOM 2107 O O . ASP A 1 285 ? -18.196 -13.319 29.688 1.00 97.25 285 ASP A O 1
ATOM 2111 N N . GLY A 1 286 ? -16.448 -12.530 28.514 1.00 93.75 286 GLY A N 1
ATOM 2112 C CA . GLY A 1 286 ? -15.711 -13.795 28.416 1.00 93.75 286 GLY A CA 1
ATOM 2113 C C . GLY A 1 286 ? -16.261 -14.774 27.375 1.00 93.75 286 GLY A C 1
ATOM 2114 O O . GLY A 1 286 ? -15.942 -15.957 27.435 1.00 93.75 286 GLY A O 1
ATOM 2115 N N . SER A 1 287 ? -17.128 -14.318 26.466 1.00 93.25 287 SER A N 1
ATOM 2116 C CA . SER A 1 287 ? -17.611 -15.100 25.323 1.00 93.25 287 SER A CA 1
ATOM 2117 C C . SER A 1 287 ? -17.232 -14.418 24.005 1.00 93.25 287 SER A C 1
ATOM 2119 O O . SER A 1 287 ? -17.472 -13.213 23.878 1.00 93.25 287 SER A O 1
ATOM 2121 N N . PRO A 1 288 ? -16.705 -15.150 23.007 1.00 91.50 288 PRO A N 1
ATOM 2122 C CA . PRO A 1 288 ? -16.447 -14.600 21.680 1.00 91.50 288 PRO A CA 1
ATOM 2123 C C . PRO A 1 288 ? -17.726 -14.047 21.048 1.00 91.50 288 PRO A C 1
ATOM 2125 O O . PRO A 1 288 ? -18.773 -14.701 21.070 1.00 91.50 288 PRO A O 1
ATOM 2128 N N . VAL A 1 289 ? -17.647 -12.845 20.484 1.00 93.50 289 VAL A N 1
ATOM 2129 C CA . VAL A 1 289 ? -18.769 -12.194 19.788 1.00 93.50 289 VAL A CA 1
ATOM 2130 C C . VAL A 1 289 ? -18.514 -11.999 18.302 1.00 93.50 289 VAL A C 1
ATOM 2132 O O . VAL A 1 289 ? -19.470 -12.023 17.529 1.00 93.50 289 VAL A O 1
ATOM 2135 N N . SER A 1 290 ? -17.259 -11.820 17.886 1.00 91.44 290 SER A N 1
ATOM 2136 C CA . SER A 1 290 ? -16.896 -11.654 16.479 1.00 91.44 290 SER A CA 1
ATOM 2137 C C . SER A 1 290 ? -15.398 -11.834 16.269 1.00 91.44 290 SER A C 1
ATOM 2139 O O . SER A 1 290 ? -14.608 -11.563 17.167 1.00 91.44 290 SER A O 1
ATOM 2141 N N . VAL A 1 291 ? -15.024 -12.184 15.037 1.00 83.69 291 VAL A N 1
ATOM 2142 C CA . VAL A 1 291 ? -13.658 -12.049 14.523 1.00 83.69 291 VAL A CA 1
ATOM 2143 C C . VAL A 1 291 ? -13.671 -11.012 13.403 1.00 83.69 291 VAL A C 1
ATOM 2145 O O . VAL A 1 291 ? -14.554 -11.053 12.545 1.00 83.69 291 VAL A O 1
ATOM 2148 N N . VAL A 1 292 ? -12.732 -10.070 13.409 1.00 77.44 292 VAL A N 1
ATOM 2149 C CA . VAL A 1 292 ? -12.623 -9.012 12.388 1.00 77.44 292 VAL A CA 1
ATOM 2150 C C . VAL A 1 292 ? -11.189 -8.887 11.885 1.00 77.44 292 VAL A C 1
ATOM 2152 O O . VAL A 1 292 ? -10.252 -9.162 12.624 1.00 77.44 292 VAL A O 1
ATOM 2155 N N . ALA A 1 293 ? -10.997 -8.461 10.637 1.00 78.00 293 ALA A N 1
ATOM 2156 C CA . ALA A 1 293 ? -9.656 -8.242 10.084 1.00 78.00 293 ALA A CA 1
ATOM 2157 C C . ALA A 1 293 ? -9.032 -6.905 10.538 1.00 78.00 293 ALA A C 1
ATOM 2159 O O . ALA A 1 293 ? -7.816 -6.810 10.690 1.00 78.00 293 ALA A O 1
ATOM 2160 N N . GLY A 1 294 ? -9.867 -5.881 10.753 1.00 80.44 294 GLY A N 1
ATOM 2161 C CA . GLY A 1 294 ? -9.444 -4.533 11.143 1.00 80.44 294 GLY A CA 1
ATOM 2162 C C . GLY A 1 294 ? -9.249 -4.353 12.651 1.00 80.44 294 GLY A C 1
ATOM 2163 O O . GLY A 1 294 ? -9.380 -5.290 13.430 1.00 80.44 294 GLY A O 1
ATOM 2164 N N . VAL A 1 295 ? -8.969 -3.120 13.080 1.00 90.69 295 VAL A N 1
ATOM 2165 C CA . VAL A 1 295 ? -8.722 -2.773 14.498 1.00 90.69 295 VAL A CA 1
ATOM 2166 C C . VAL A 1 295 ? -9.896 -2.072 15.189 1.00 90.69 295 VAL A C 1
ATOM 2168 O O . VAL A 1 295 ? -9.730 -1.377 16.195 1.00 90.69 295 VAL A O 1
ATOM 2171 N N . VAL A 1 296 ? -11.094 -2.228 14.623 1.00 87.56 296 VAL A N 1
ATOM 2172 C CA . VAL A 1 296 ? -12.347 -1.655 15.123 1.00 87.56 296 VAL A CA 1
ATOM 2173 C C . VAL A 1 296 ? -13.468 -2.688 15.089 1.00 87.56 296 VAL A C 1
ATOM 2175 O O . VAL A 1 296 ? -13.496 -3.568 14.229 1.00 87.56 296 VAL A O 1
ATOM 2178 N N . TYR A 1 297 ? -14.423 -2.565 16.011 1.00 94.12 297 TYR A N 1
ATOM 2179 C CA . TYR A 1 297 ? -15.615 -3.413 16.047 1.00 94.12 297 TYR A CA 1
ATOM 2180 C C . TYR A 1 297 ? -16.811 -2.656 16.634 1.00 94.12 297 TYR A C 1
ATOM 2182 O O . TYR A 1 297 ? -16.712 -2.069 17.709 1.00 94.12 297 TYR A O 1
ATOM 2190 N N . ASN A 1 298 ? -17.954 -2.667 15.941 1.00 95.69 298 ASN A N 1
ATOM 2191 C CA . ASN A 1 298 ? -19.208 -2.107 16.450 1.00 95.69 298 ASN A CA 1
ATOM 2192 C C . ASN A 1 298 ? -20.112 -3.229 16.961 1.00 95.69 298 ASN A C 1
ATOM 2194 O O . ASN A 1 298 ? -20.794 -3.884 16.173 1.00 95.69 298 ASN A O 1
ATOM 2198 N N . ASP A 1 299 ? -20.144 -3.425 18.275 1.00 96.69 299 ASP A N 1
ATOM 2199 C CA . ASP A 1 299 ? -21.039 -4.394 18.890 1.00 96.69 299 ASP A CA 1
ATOM 2200 C C . ASP A 1 299 ? -22.455 -3.821 18.985 1.00 96.69 299 ASP A C 1
ATOM 2202 O O . ASP A 1 299 ? -22.642 -2.708 19.480 1.00 96.69 299 ASP A O 1
ATOM 2206 N N . THR A 1 300 ? -23.459 -4.559 18.515 1.00 96.25 300 THR A N 1
ATOM 2207 C CA . THR A 1 300 ? -24.856 -4.100 18.425 1.00 96.25 300 THR A CA 1
ATOM 2208 C C . THR A 1 300 ? -25.817 -5.100 19.065 1.00 96.25 300 THR A C 1
ATOM 2210 O O . THR A 1 300 ? -25.460 -6.240 19.349 1.00 96.25 300 THR A O 1
ATOM 2213 N N . GLY A 1 301 ? -27.057 -4.672 19.319 1.00 94.75 301 GLY A N 1
ATOM 2214 C CA . GLY A 1 301 ? -28.060 -5.514 19.982 1.00 94.75 301 GLY A CA 1
ATOM 2215 C C . GLY A 1 301 ? -27.856 -5.627 21.496 1.00 94.75 301 GLY A C 1
ATOM 2216 O O . GLY A 1 301 ? -28.326 -6.581 22.112 1.00 94.75 301 GLY A O 1
ATOM 2217 N N . LEU A 1 302 ? -27.150 -4.663 22.092 1.00 97.62 302 LEU A N 1
ATOM 2218 C CA . LEU A 1 302 ? -26.922 -4.589 23.533 1.00 97.62 302 LEU A CA 1
ATOM 2219 C C . LEU A 1 302 ? -28.169 -4.092 24.274 1.00 97.62 302 LEU A C 1
ATOM 2221 O O . LEU A 1 302 ? -29.002 -3.377 23.715 1.00 97.62 302 LEU A O 1
ATOM 2225 N N . ALA A 1 303 ? -28.272 -4.441 25.553 1.00 97.56 303 ALA A N 1
ATOM 2226 C CA . ALA A 1 303 ? -29.305 -3.926 26.435 1.00 97.56 303 ALA A CA 1
ATOM 2227 C C . ALA A 1 303 ? -28.913 -2.528 26.958 1.00 97.56 303 ALA A C 1
ATOM 2229 O O . ALA A 1 303 ? -27.752 -2.325 27.328 1.00 97.56 303 ALA A O 1
ATOM 2230 N N . PRO A 1 304 ? -29.854 -1.575 27.045 1.00 97.31 304 PRO A N 1
ATOM 2231 C CA . PRO A 1 304 ? -29.597 -0.253 27.613 1.00 97.31 304 PRO A CA 1
ATOM 2232 C C . PRO A 1 304 ? -29.218 -0.300 29.097 1.00 97.31 304 PRO A C 1
ATOM 2234 O O . PRO A 1 304 ? -29.668 -1.172 29.842 1.00 97.31 304 PRO A O 1
ATOM 2237 N N . GLY A 1 305 ? -28.371 0.635 29.533 1.00 96.56 305 GLY A N 1
ATOM 2238 C CA . GLY A 1 305 ? -27.910 0.767 30.922 1.00 96.56 305 GLY A CA 1
ATOM 2239 C C . GLY A 1 305 ? -27.171 -0.457 31.476 1.00 96.56 305 GLY A C 1
ATOM 2240 O O . GLY A 1 305 ? -27.103 -0.628 32.692 1.00 96.56 305 GLY A O 1
ATOM 2241 N N . THR A 1 306 ? -26.653 -1.323 30.604 1.00 98.31 306 THR A N 1
ATOM 2242 C CA . THR A 1 306 ? -26.063 -2.616 30.970 1.00 98.31 306 THR A CA 1
ATOM 2243 C C . THR A 1 306 ? -24.543 -2.554 30.892 1.00 98.31 306 THR A C 1
ATOM 2245 O O . THR A 1 306 ? -23.971 -1.952 29.982 1.00 98.31 306 THR A O 1
ATOM 2248 N N . THR A 1 307 ? -23.885 -3.161 31.880 1.00 98.31 307 THR A N 1
ATOM 2249 C CA . THR A 1 307 ? -22.426 -3.268 31.950 1.00 98.31 307 THR A CA 1
ATOM 2250 C C . THR A 1 307 ? -21.944 -4.441 31.109 1.00 98.31 307 THR A C 1
ATOM 2252 O O . THR A 1 307 ? -22.393 -5.562 31.321 1.00 98.31 307 THR A O 1
ATOM 2255 N N . TYR A 1 308 ? -20.979 -4.180 30.233 1.00 98.19 308 TYR A N 1
ATOM 2256 C CA . TYR A 1 308 ? -20.292 -5.162 29.402 1.00 98.19 308 TYR A CA 1
ATOM 2257 C C . TYR A 1 308 ? -18.784 -5.055 29.595 1.00 98.19 308 TYR A C 1
ATOM 2259 O O . TYR A 1 308 ? -18.240 -3.952 29.739 1.00 98.19 308 TYR A O 1
ATOM 2267 N N . ARG A 1 309 ? -18.094 -6.193 29.574 1.00 98.56 309 ARG A N 1
ATOM 2268 C CA . ARG A 1 309 ? -16.632 -6.265 29.599 1.00 98.56 309 ARG A CA 1
ATOM 2269 C C . ARG A 1 309 ? -16.103 -6.762 28.261 1.00 98.56 309 ARG A C 1
ATOM 2271 O O . ARG A 1 309 ? -16.532 -7.814 27.807 1.00 98.56 309 ARG A O 1
ATOM 2278 N N . TYR A 1 310 ? -15.135 -6.052 27.689 1.00 98.62 310 TYR A N 1
ATOM 2279 C CA . TYR A 1 310 ? -14.525 -6.398 26.406 1.00 98.62 310 TYR A CA 1
ATOM 2280 C C . TYR A 1 310 ? -13.037 -6.699 26.534 1.00 98.62 310 TYR A C 1
ATOM 2282 O O . TYR A 1 310 ? -12.335 -6.039 27.306 1.00 98.62 310 TYR A O 1
ATOM 2290 N N . ALA A 1 311 ? -12.565 -7.663 25.751 1.00 98.25 311 ALA A N 1
ATOM 2291 C CA . ALA A 1 311 ? -11.154 -7.968 25.536 1.00 98.25 311 ALA A CA 1
ATOM 2292 C C . ALA A 1 311 ? -10.943 -8.382 24.074 1.00 98.25 311 ALA A C 1
ATOM 2294 O O . ALA A 1 311 ? -11.872 -8.871 23.433 1.00 98.25 311 ALA A O 1
ATOM 2295 N N . VAL A 1 312 ? -9.737 -8.166 23.549 1.00 98.50 312 VAL A N 1
ATOM 2296 C CA . VAL A 1 312 ? -9.400 -8.496 22.157 1.00 98.50 312 VAL A CA 1
ATOM 2297 C C . VAL A 1 312 ? -8.069 -9.236 22.108 1.00 98.50 312 VAL A C 1
ATOM 2299 O O . VAL A 1 312 ? -7.129 -8.837 22.795 1.00 98.50 312 VAL A O 1
ATOM 2302 N N . GLN A 1 313 ? -7.972 -10.289 21.305 1.00 97.88 313 GLN A N 1
ATOM 2303 C CA . GLN A 1 313 ? -6.712 -10.971 20.986 1.00 97.88 313 GLN A CA 1
ATOM 2304 C C . GLN A 1 313 ? -6.479 -10.963 19.474 1.00 97.88 313 GLN A C 1
ATOM 2306 O O . GLN A 1 313 ? -7.432 -10.907 18.702 1.00 97.88 313 GLN A O 1
ATOM 2311 N N . ALA A 1 314 ? -5.221 -11.000 19.050 1.00 91.38 314 ALA A N 1
ATOM 2312 C CA . ALA A 1 314 ? -4.833 -11.093 17.649 1.00 91.38 314 ALA A CA 1
ATOM 2313 C C . ALA A 1 314 ? -4.644 -12.555 17.228 1.00 91.38 314 ALA A C 1
ATOM 2315 O O . ALA A 1 314 ? -4.237 -13.391 18.034 1.00 91.38 314 ALA A O 1
ATOM 2316 N N . LEU A 1 315 ? -4.918 -12.836 15.959 1.00 81.50 315 LEU A N 1
ATOM 2317 C CA . LEU A 1 315 ? -4.810 -14.144 15.319 1.00 81.50 315 LEU A CA 1
ATOM 2318 C C . LEU A 1 315 ? -3.870 -14.049 14.115 1.00 81.50 315 LEU A C 1
ATOM 2320 O O . LEU A 1 315 ? -3.922 -13.061 13.378 1.00 81.50 315 LEU A O 1
ATOM 2324 N N . ASP A 1 316 ? -3.070 -15.082 13.873 1.00 82.31 316 ASP A N 1
ATOM 2325 C CA . ASP A 1 316 ? -2.276 -15.229 12.646 1.00 82.31 316 ASP A CA 1
ATOM 2326 C C . ASP A 1 316 ? -2.844 -16.296 11.689 1.00 82.31 316 ASP A C 1
ATOM 2328 O O . ASP A 1 316 ? -3.840 -16.972 11.967 1.00 82.31 316 ASP A O 1
ATOM 2332 N N . ALA A 1 317 ? -2.212 -16.435 10.520 1.00 70.56 317 ALA A N 1
ATOM 2333 C CA . ALA A 1 317 ? -2.612 -17.396 9.491 1.00 70.56 317 ALA A CA 1
ATOM 2334 C C . ALA A 1 317 ? -2.316 -18.862 9.863 1.00 70.56 317 ALA A C 1
ATOM 2336 O O . ALA A 1 317 ? -2.884 -19.773 9.256 1.00 70.56 317 ALA A O 1
ATOM 2337 N N . ALA A 1 318 ? -1.407 -19.094 10.812 1.00 68.06 318 ALA A N 1
ATOM 2338 C CA . ALA A 1 318 ? -0.998 -20.417 11.273 1.00 68.06 318 ALA A CA 1
ATOM 2339 C C . ALA A 1 318 ? -1.880 -20.949 12.415 1.00 68.06 318 ALA A C 1
ATOM 2341 O O . ALA A 1 318 ? -1.796 -22.130 12.761 1.00 68.06 318 ALA A O 1
ATOM 2342 N N . GLY A 1 319 ? -2.771 -20.109 12.945 1.00 76.81 319 GLY A N 1
ATOM 2343 C CA . GLY A 1 319 ? -3.697 -20.438 14.019 1.00 76.81 319 GLY A CA 1
ATOM 2344 C C . GLY A 1 319 ? -3.152 -20.135 15.413 1.00 76.81 319 GLY A C 1
ATOM 2345 O O . GLY A 1 319 ? -3.757 -20.590 16.388 1.00 76.81 319 GLY A O 1
ATOM 2346 N N . ASN A 1 320 ? -2.050 -19.387 15.541 1.00 83.56 320 ASN A N 1
ATOM 2347 C CA . ASN A 1 320 ? -1.622 -18.893 16.844 1.00 83.56 320 ASN A CA 1
ATOM 2348 C C . ASN A 1 320 ? -2.465 -17.670 17.239 1.00 83.56 320 ASN A C 1
ATOM 2350 O O . ASN A 1 320 ? -2.831 -16.829 16.415 1.00 83.56 320 ASN A O 1
ATOM 2354 N N . ALA A 1 321 ? -2.762 -17.576 18.535 1.00 92.75 321 ALA A N 1
ATOM 2355 C CA . ALA A 1 321 ? -3.480 -16.461 19.133 1.00 92.75 321 ALA A CA 1
ATOM 2356 C C . ALA A 1 321 ? -2.588 -15.761 20.160 1.00 92.75 321 ALA A C 1
ATOM 2358 O O . ALA A 1 321 ? -1.898 -16.416 20.950 1.00 92.75 321 ALA A O 1
ATOM 2359 N N . SER A 1 322 ? -2.607 -14.432 20.162 1.00 96.75 322 SER A N 1
ATOM 2360 C CA . SER A 1 322 ? -1.929 -13.640 21.185 1.00 96.75 322 SER A CA 1
ATOM 2361 C C . SER A 1 322 ? -2.597 -13.819 22.554 1.00 96.75 322 SER A C 1
ATOM 2363 O O . SER A 1 322 ? -3.756 -14.224 22.640 1.00 96.75 322 SER A O 1
ATOM 2365 N N . PRO A 1 323 ? -1.951 -13.401 23.655 1.00 98.19 323 PRO A N 1
ATOM 2366 C CA . PRO A 1 323 ? -2.691 -13.057 24.863 1.00 98.19 323 PRO A CA 1
ATOM 2367 C C . PRO A 1 323 ? -3.741 -11.973 24.570 1.00 98.19 323 PRO A C 1
ATOM 2369 O O . PRO A 1 323 ? -3.543 -11.128 23.691 1.00 98.19 323 PRO A O 1
ATOM 2372 N N . PHE A 1 324 ? -4.826 -11.958 25.342 1.00 98.19 324 PHE A N 1
ATOM 2373 C CA . PHE A 1 324 ? -5.802 -10.871 25.296 1.00 98.19 324 PHE A CA 1
ATOM 2374 C C . PHE A 1 324 ? -5.196 -9.529 25.725 1.00 98.19 324 PHE A C 1
ATOM 2376 O O . PHE A 1 324 ? -4.287 -9.457 26.559 1.00 98.19 324 PHE A O 1
ATOM 2383 N N . SER A 1 325 ? -5.770 -8.453 25.196 1.00 98.44 325 SER A N 1
ATOM 2384 C CA . SER A 1 325 ? -5.556 -7.085 25.650 1.00 98.44 325 SER A CA 1
ATOM 2385 C C . SER A 1 325 ? -5.917 -6.908 27.129 1.00 98.44 325 SER A C 1
ATOM 2387 O O . SER A 1 325 ? -6.653 -7.700 27.728 1.00 98.44 325 SER A O 1
ATOM 2389 N N . ALA A 1 326 ? -5.494 -5.783 27.715 1.00 97.25 326 ALA A N 1
ATOM 2390 C CA . ALA A 1 326 ? -6.113 -5.319 28.953 1.00 97.25 326 ALA A CA 1
ATOM 2391 C C . ALA A 1 326 ? -7.628 -5.125 28.713 1.00 97.25 326 ALA A C 1
ATOM 2393 O O . ALA A 1 326 ? -8.002 -4.463 27.738 1.00 97.25 326 ALA A O 1
ATOM 2394 N N . PRO A 1 327 ? -8.504 -5.711 29.548 1.00 97.69 327 PRO A N 1
ATOM 2395 C CA . PRO A 1 327 ? -9.941 -5.636 29.339 1.00 97.69 327 PRO A CA 1
ATOM 2396 C C . PRO A 1 327 ? -10.480 -4.263 29.739 1.00 97.69 327 PRO A C 1
ATOM 2398 O O . PRO A 1 327 ? -9.990 -3.646 30.689 1.00 97.69 327 PRO A O 1
ATOM 2401 N N . ILE A 1 328 ? -11.548 -3.826 29.076 1.00 98.25 328 ILE A N 1
ATOM 2402 C CA . ILE A 1 328 ? -12.289 -2.612 29.437 1.00 98.25 328 ILE A CA 1
ATOM 2403 C C . ILE A 1 328 ? -13.710 -2.947 29.877 1.00 98.25 328 ILE A C 1
ATOM 2405 O O . ILE A 1 328 ? -14.305 -3.912 29.403 1.00 98.25 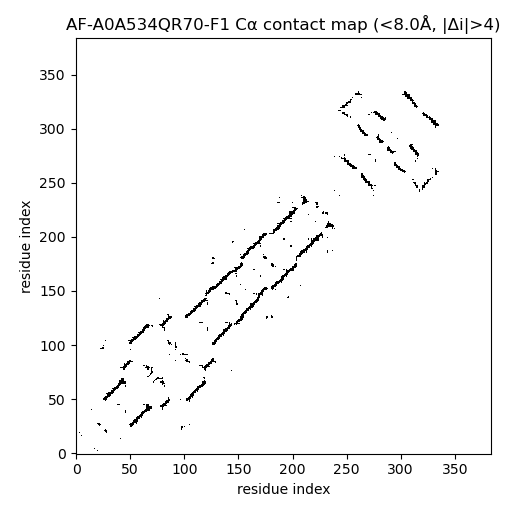328 ILE A O 1
ATOM 2409 N N . THR A 1 329 ? -14.270 -2.120 30.758 1.00 98.25 329 THR A N 1
ATOM 2410 C CA . THR A 1 329 ? -15.661 -2.228 31.214 1.00 98.25 329 THR A CA 1
ATOM 2411 C C . THR A 1 329 ? -16.437 -1.004 30.755 1.00 98.25 329 THR A C 1
ATOM 2413 O O . THR A 1 329 ? -16.060 0.123 31.081 1.00 98.25 329 THR A O 1
ATOM 2416 N N . ILE A 1 330 ? -17.529 -1.216 30.026 1.00 97.50 330 ILE A N 1
ATOM 2417 C CA . ILE A 1 330 ? -18.361 -0.164 29.441 1.00 97.50 330 ILE A CA 1
ATOM 2418 C C . ILE A 1 330 ? -19.814 -0.384 29.850 1.00 97.50 330 ILE A C 1
ATOM 2420 O O . ILE A 1 330 ? -20.324 -1.493 29.773 1.00 97.50 330 ILE A O 1
ATOM 2424 N N . VAL A 1 331 ? -20.492 0.688 30.256 1.00 97.88 331 VAL A N 1
ATOM 2425 C CA . VAL A 1 331 ? -21.947 0.695 30.473 1.00 97.88 331 VAL A CA 1
ATOM 2426 C C . VAL A 1 331 ? -22.600 1.359 29.265 1.00 97.88 331 VAL A C 1
ATOM 2428 O O . VAL A 1 331 ? -22.176 2.464 28.910 1.00 97.88 331 VAL A O 1
ATOM 2431 N N . THR A 1 332 ? -23.573 0.712 28.620 1.00 97.56 332 THR A N 1
ATOM 2432 C CA . THR A 1 332 ? -24.390 1.329 27.554 1.00 97.56 332 THR A CA 1
ATOM 2433 C C . THR A 1 332 ? -25.224 2.479 28.109 1.00 97.56 332 THR A C 1
ATOM 2435 O O . THR A 1 332 ? -25.450 2.586 29.318 1.00 97.56 332 THR A O 1
ATOM 2438 N N . ASN A 1 333 ? -25.684 3.377 27.239 1.00 96.25 333 ASN A N 1
ATOM 2439 C CA . ASN A 1 333 ? -26.562 4.453 27.694 1.00 96.25 333 ASN A CA 1
ATOM 2440 C C . ASN A 1 333 ? -27.872 3.841 28.232 1.00 96.25 333 ASN A C 1
ATOM 2442 O O . ASN A 1 333 ? -28.343 2.842 27.684 1.00 96.25 333 ASN A O 1
ATOM 2446 N N . PRO A 1 334 ? -28.446 4.369 29.324 1.00 94.44 334 PRO A N 1
ATOM 2447 C CA . PRO A 1 334 ? -29.744 3.909 29.807 1.00 94.44 334 PRO A CA 1
ATOM 2448 C C . PRO A 1 334 ? -30.823 4.197 28.760 1.00 94.44 334 PRO A C 1
ATOM 2450 O O . PRO A 1 334 ? -30.706 5.177 28.030 1.00 94.44 334 PRO A O 1
ATOM 2453 N N . SER A 1 335 ? -31.881 3.381 28.721 1.00 89.69 335 SER A N 1
ATOM 2454 C CA . SER A 1 335 ? -33.069 3.720 27.936 1.00 89.69 335 SER A CA 1
ATOM 2455 C C . SER A 1 335 ? -33.612 5.050 28.415 1.00 89.69 335 SER A C 1
ATOM 2457 O O . SER A 1 335 ? -33.878 5.201 29.615 1.00 89.69 335 SER A O 1
ATOM 2459 N N . ASP A 1 336 ? -33.823 5.986 27.498 1.00 78.12 336 ASP A N 1
ATOM 2460 C CA . ASP A 1 336 ? -34.473 7.232 27.863 1.00 78.12 336 ASP A CA 1
ATOM 2461 C C . ASP A 1 336 ? -35.934 6.956 28.254 1.00 78.12 336 ASP A C 1
ATOM 2463 O O . ASP A 1 336 ? -36.820 6.753 27.427 1.00 78.12 336 ASP A O 1
ATOM 2467 N N . SER A 1 337 ? -36.182 6.870 29.561 1.00 66.94 337 SER A N 1
ATOM 2468 C CA . SER A 1 337 ? -37.528 6.729 30.127 1.00 66.94 337 SER A CA 1
ATOM 2469 C C . SER A 1 337 ? -38.108 8.085 30.545 1.00 66.94 337 SER A C 1
ATOM 2471 O O . SER A 1 337 ? -39.109 8.136 31.265 1.00 66.94 337 SER A O 1
ATOM 2473 N N . SER A 1 338 ? -37.510 9.205 30.118 1.00 58.22 338 SER A N 1
ATOM 2474 C CA . SER A 1 338 ? -37.951 10.538 30.525 1.00 58.22 338 SER A CA 1
ATOM 2475 C C . SER A 1 338 ? -39.087 11.090 29.649 1.00 58.22 338 SER A C 1
ATOM 2477 O O . SER A 1 338 ? -38.923 11.806 28.672 1.00 58.22 338 SER A O 1
ATOM 2479 N N . SER A 1 339 ? -40.292 10.733 30.096 1.00 47.66 339 SER A N 1
ATOM 2480 C CA . SER A 1 339 ? -41.559 11.465 30.015 1.00 47.66 339 SER A CA 1
ATOM 2481 C C . SER A 1 339 ? -42.024 11.993 28.653 1.00 47.66 339 SER A C 1
ATOM 2483 O O . SER A 1 339 ? -41.612 13.048 28.175 1.00 47.66 339 SER A O 1
ATOM 2485 N N . LEU A 1 340 ? -43.122 11.397 28.184 1.00 42.47 340 LEU A N 1
ATOM 2486 C CA . LEU A 1 340 ? -44.249 12.191 27.705 1.00 42.47 340 LEU A CA 1
ATOM 2487 C C . LEU A 1 340 ? -44.476 13.345 28.697 1.00 42.47 340 LEU A C 1
ATOM 2489 O O . LEU A 1 340 ? -45.090 13.146 29.749 1.00 42.47 340 LEU A O 1
ATOM 2493 N N . ILE A 1 341 ? -44.017 14.552 28.371 1.00 42.97 341 ILE A N 1
ATOM 2494 C CA . ILE A 1 341 ? -44.675 15.747 28.882 1.00 42.97 341 ILE A CA 1
ATOM 2495 C C . ILE A 1 341 ? -46.078 15.669 28.285 1.00 42.97 341 ILE A C 1
ATOM 2497 O O . ILE A 1 341 ? -46.324 16.048 27.141 1.00 42.97 341 ILE A O 1
ATOM 2501 N N . ARG A 1 342 ? -47.014 15.103 29.054 1.00 42.41 342 ARG A N 1
ATOM 2502 C CA . ARG A 1 342 ? -48.417 15.452 28.898 1.00 42.41 342 ARG A CA 1
ATOM 2503 C C . ARG A 1 342 ? -48.454 16.955 29.111 1.00 42.41 342 ARG A C 1
ATOM 2505 O O . ARG A 1 342 ? -48.345 17.420 30.243 1.00 42.41 342 ARG A O 1
ATOM 2512 N N . TYR A 1 343 ? -48.597 17.708 28.027 1.00 38.81 343 TYR A N 1
ATOM 2513 C CA . TYR A 1 343 ? -49.236 19.005 28.136 1.00 38.81 343 TYR A CA 1
ATOM 2514 C C . TYR A 1 343 ? -50.529 18.767 28.925 1.00 38.81 343 TYR A C 1
ATOM 2516 O O . TYR A 1 343 ? -51.280 17.853 28.556 1.00 38.81 343 TYR A O 1
ATOM 2524 N N . PRO A 1 344 ? -50.797 19.489 30.027 1.00 40.16 344 PRO A N 1
ATOM 2525 C CA . PRO A 1 344 ? -52.149 19.506 30.542 1.00 40.16 344 PRO A CA 1
ATOM 2526 C C . PRO A 1 344 ? -53.023 19.959 29.373 1.00 40.16 344 PRO A C 1
ATOM 2528 O O . PRO A 1 344 ? -52.820 21.038 28.816 1.00 40.16 344 PRO A O 1
ATOM 2531 N N . VAL A 1 345 ? -53.944 19.096 28.941 1.00 39.34 345 VAL A N 1
ATOM 2532 C CA . VAL A 1 345 ? -55.086 19.569 28.169 1.00 39.34 345 VAL A CA 1
ATOM 2533 C C . VAL A 1 345 ? -55.729 20.628 29.050 1.00 39.34 345 VAL A C 1
ATOM 2535 O O . VAL A 1 345 ? -56.150 20.338 30.168 1.00 39.34 345 VAL A O 1
ATOM 2538 N N . ALA A 1 346 ? -55.683 21.879 28.601 1.00 37.34 346 ALA A N 1
ATOM 2539 C CA . ALA A 1 346 ? -56.476 22.920 29.212 1.00 37.34 346 ALA A CA 1
ATOM 2540 C C . ALA A 1 346 ? -57.927 22.450 29.108 1.00 37.34 346 ALA A C 1
ATOM 2542 O O . ALA A 1 346 ? -58.446 22.295 27.999 1.00 37.34 346 ALA A O 1
ATOM 2543 N N . ASP A 1 347 ? -58.550 22.174 30.254 1.00 35.44 347 ASP A N 1
ATOM 2544 C CA . ASP A 1 347 ? -59.996 22.076 30.329 1.00 35.44 347 ASP A CA 1
ATOM 2545 C C . ASP A 1 347 ? -60.554 23.347 29.693 1.00 35.44 347 ASP A C 1
ATOM 2547 O O . ASP A 1 347 ? -60.267 24.472 30.114 1.00 35.44 347 ASP A O 1
ATOM 2551 N N . ALA A 1 348 ? -61.296 23.153 28.607 1.00 34.47 348 ALA A N 1
ATOM 2552 C CA . ALA A 1 348 ? -62.017 24.209 27.939 1.00 34.47 348 ALA A CA 1
ATOM 2553 C C . ALA A 1 348 ? -63.014 24.801 28.939 1.00 34.47 348 ALA A C 1
ATOM 2555 O O . ALA A 1 348 ? -64.050 24.203 29.233 1.00 34.47 348 ALA A O 1
ATOM 2556 N N . TYR A 1 349 ? -62.700 25.983 29.468 1.00 27.73 349 TYR A N 1
ATOM 2557 C CA . TYR A 1 349 ? -63.677 26.770 30.197 1.00 27.73 349 TYR A CA 1
ATOM 2558 C C . TYR A 1 349 ? -64.734 27.252 29.203 1.00 27.73 349 TYR A C 1
ATOM 2560 O O . TYR A 1 349 ? -64.439 27.908 28.200 1.00 27.73 349 TYR A O 1
ATOM 2568 N N . VAL A 1 350 ? -65.975 26.864 29.481 1.00 31.52 350 VAL A N 1
ATOM 2569 C CA . VAL A 1 350 ? -67.169 27.277 28.753 1.00 31.52 350 VAL A CA 1
ATOM 2570 C C . VAL A 1 350 ? -67.265 28.801 28.776 1.00 31.52 350 VAL A C 1
ATOM 2572 O O . VAL A 1 350 ? -67.158 29.450 29.813 1.00 31.52 350 VAL A O 1
ATOM 2575 N N . ARG A 1 351 ? -67.465 29.356 27.585 1.00 28.38 351 ARG A N 1
ATOM 2576 C CA . ARG A 1 351 ? -67.670 30.773 27.308 1.00 28.38 351 ARG A CA 1
ATOM 2577 C C . ARG A 1 351 ? -68.979 31.232 27.963 1.00 28.38 351 ARG A C 1
ATOM 2579 O O . ARG A 1 351 ? -70.043 30.848 27.486 1.00 28.38 351 ARG A O 1
ATOM 2586 N N . ASP A 1 352 ? -68.898 32.066 28.998 1.00 34.16 352 ASP A N 1
ATOM 2587 C CA . ASP A 1 352 ? -69.972 33.017 29.300 1.00 34.16 352 ASP A CA 1
ATOM 2588 C C . ASP A 1 352 ? -69.661 34.358 28.618 1.00 34.16 352 ASP A C 1
ATOM 2590 O O . ASP A 1 352 ? -68.511 34.676 28.302 1.00 34.16 352 ASP A O 1
ATOM 2594 N N . GLY A 1 353 ? -70.720 35.053 28.241 1.00 30.64 353 GLY A N 1
ATOM 2595 C CA . GLY A 1 353 ? -70.761 35.949 27.104 1.00 30.64 353 GLY A CA 1
ATOM 2596 C C . GLY A 1 353 ? -70.075 37.310 27.238 1.00 30.64 353 GLY A C 1
ATOM 2597 O O . GLY A 1 353 ? -69.800 37.841 28.305 1.00 30.64 353 GLY A O 1
ATOM 2598 N N . SER A 1 354 ? -69.996 37.924 26.055 1.00 31.14 354 SER A N 1
ATOM 2599 C CA . SER A 1 354 ? -70.276 39.341 25.778 1.00 31.14 354 SER A CA 1
ATOM 2600 C C . SER A 1 354 ? -69.324 40.448 26.269 1.00 31.14 354 SER A C 1
ATOM 2602 O O . SER A 1 354 ? -69.223 40.740 27.449 1.00 31.14 354 SER A O 1
ATOM 2604 N N . TYR A 1 355 ? -68.835 41.185 25.256 1.00 28.28 355 TYR A N 1
ATOM 2605 C CA . TYR A 1 355 ? -68.492 42.618 25.217 1.00 28.28 355 TYR A CA 1
ATOM 2606 C C . TYR A 1 355 ? -67.310 43.133 26.064 1.00 28.28 355 TYR A C 1
ATOM 2608 O O . TYR A 1 355 ? -67.425 43.286 27.269 1.00 28.28 355 TYR A O 1
ATOM 2616 N N . ALA A 1 356 ? -66.251 43.628 25.404 1.00 29.31 356 ALA A N 1
ATOM 2617 C CA . ALA A 1 356 ? -66.091 45.064 25.102 1.00 29.31 356 ALA A CA 1
ATOM 2618 C C . ALA A 1 356 ? -64.684 45.426 24.560 1.00 29.31 356 ALA A C 1
ATOM 2620 O O . ALA A 1 356 ? -63.677 45.151 25.195 1.00 29.31 356 ALA A O 1
ATOM 2621 N N . ARG A 1 357 ? -64.699 46.089 23.392 1.00 32.53 357 ARG A N 1
ATOM 2622 C CA . ARG A 1 357 ? -63.867 47.198 22.866 1.00 32.53 357 ARG A CA 1
ATOM 2623 C C . ARG A 1 357 ? -62.366 47.311 23.188 1.00 32.53 357 ARG A C 1
ATOM 2625 O O . ARG A 1 357 ? -61.974 47.551 24.322 1.00 32.53 357 ARG A O 1
ATOM 2632 N N . ASP A 1 358 ? -61.608 47.350 22.091 1.00 38.50 358 ASP A N 1
ATOM 2633 C CA . ASP A 1 358 ? -60.591 48.331 21.674 1.00 38.50 358 ASP A CA 1
ATOM 2634 C C . ASP A 1 358 ? -59.960 49.243 22.739 1.00 38.50 358 ASP A C 1
ATOM 2636 O O . ASP A 1 358 ? -60.641 50.090 23.326 1.00 38.50 358 ASP A O 1
ATOM 2640 N N . ARG A 1 359 ? -58.621 49.199 22.822 1.00 33.62 359 ARG A N 1
ATOM 2641 C CA . ARG A 1 359 ? -57.746 50.385 22.791 1.00 33.62 359 ARG A CA 1
ATOM 2642 C C . ARG A 1 359 ? -56.289 50.006 22.499 1.00 33.62 359 ARG A C 1
ATOM 2644 O O . ARG A 1 359 ? -55.818 48.951 22.899 1.00 33.62 359 ARG A O 1
ATOM 2651 N N . GLU A 1 360 ? -55.658 50.901 21.752 1.00 36.19 360 GLU A N 1
ATOM 2652 C CA . GLU A 1 360 ? -54.329 50.860 21.138 1.00 36.19 360 GLU A CA 1
ATOM 2653 C C . GLU A 1 360 ? -53.152 51.032 22.121 1.00 36.19 360 GLU A C 1
ATOM 2655 O O . GLU A 1 360 ? -53.339 51.518 23.237 1.00 36.19 360 GLU A O 1
ATOM 2660 N N . GLY A 1 361 ? -51.942 50.743 21.609 1.00 27.67 361 GLY A N 1
ATOM 2661 C CA . GLY A 1 361 ? -50.621 51.139 22.134 1.00 27.67 361 GLY A CA 1
ATOM 2662 C C . GLY A 1 361 ? -49.896 49.990 22.845 1.00 27.67 361 GLY A C 1
ATOM 2663 O O . GLY A 1 361 ? -50.504 49.303 23.649 1.00 27.67 361 GLY A O 1
ATOM 2664 N N . GLU A 1 362 ? -48.619 49.678 22.637 1.00 33.28 362 GLU A N 1
ATOM 2665 C CA . GLU A 1 362 ? -47.507 50.358 21.970 1.00 33.28 362 GLU A CA 1
ATOM 2666 C C . GLU A 1 362 ? -46.340 49.344 21.846 1.00 33.28 362 GLU A C 1
ATOM 2668 O O . GLU A 1 362 ? -46.301 48.337 22.549 1.00 33.28 362 GLU A O 1
ATOM 2673 N N . GLU A 1 363 ? -45.442 49.639 20.909 1.00 33.12 363 GLU A N 1
ATOM 2674 C CA . GLU A 1 363 ? -44.138 49.062 20.533 1.00 33.12 363 GLU A CA 1
ATOM 2675 C C . GLU A 1 363 ? -43.435 48.036 21.456 1.00 33.12 363 GLU A C 1
ATOM 2677 O O . GLU A 1 363 ? -43.067 48.328 22.592 1.00 33.12 363 GLU A O 1
ATOM 2682 N N . ASP A 1 364 ? -43.085 46.875 20.881 1.00 32.97 364 ASP A N 1
ATOM 2683 C CA . ASP A 1 364 ? -42.132 45.919 21.459 1.00 32.97 364 ASP A CA 1
ATOM 2684 C C . ASP A 1 364 ? -40.707 46.257 20.976 1.00 32.97 364 ASP A C 1
ATOM 2686 O O . ASP A 1 364 ? -40.313 45.992 19.835 1.00 32.97 364 ASP A O 1
ATOM 2690 N N . GLN A 1 365 ? -39.948 46.927 21.844 1.00 30.50 365 GLN A N 1
ATOM 2691 C CA . GLN A 1 365 ? -38.514 47.167 21.694 1.00 30.50 365 GLN A CA 1
ATOM 2692 C C . GLN A 1 365 ? -37.756 45.884 22.059 1.00 30.50 365 GLN A C 1
ATOM 2694 O O . GLN A 1 365 ? -37.742 45.469 23.218 1.00 30.50 365 GLN A O 1
ATOM 2699 N N . LEU A 1 366 ? -37.069 45.294 21.075 1.00 33.12 366 LEU A N 1
ATOM 2700 C CA . LEU A 1 366 ? -36.070 44.244 21.287 1.00 33.12 366 LEU A CA 1
ATOM 2701 C C . LEU A 1 366 ? -35.015 44.708 22.306 1.00 33.12 366 LEU A C 1
ATOM 2703 O O . LEU A 1 366 ? -34.199 45.581 22.008 1.00 33.12 366 LEU A O 1
ATOM 2707 N N . GLN A 1 367 ? -34.999 44.086 23.486 1.00 33.31 367 GLN A N 1
ATOM 2708 C CA . GLN A 1 367 ? -33.894 44.197 24.435 1.00 33.31 367 GLN A CA 1
ATOM 2709 C C . GLN A 1 367 ? -32.971 42.983 24.327 1.00 33.31 367 GLN A C 1
ATOM 2711 O O . GLN A 1 367 ? -33.292 41.872 24.744 1.00 33.31 367 GLN A O 1
ATOM 2716 N N . ASP A 1 368 ? -31.806 43.265 23.755 1.00 37.34 368 ASP A N 1
ATOM 2717 C CA . ASP A 1 368 ? -30.595 42.455 23.714 1.00 37.34 368 ASP A CA 1
ATOM 2718 C C . ASP A 1 368 ? -29.834 42.588 25.056 1.00 37.34 368 ASP A C 1
ATOM 2720 O O . ASP A 1 368 ? -29.734 43.681 25.620 1.00 37.34 368 ASP A O 1
ATOM 2724 N N . LEU A 1 369 ? -29.258 41.496 25.565 1.00 31.11 369 LEU A N 1
ATOM 2725 C CA . LEU A 1 369 ? -28.375 41.454 26.745 1.00 31.11 369 LEU A CA 1
ATOM 2726 C C . LEU A 1 369 ? -27.256 40.407 26.511 1.00 31.11 369 LEU A C 1
ATOM 2728 O O . LEU A 1 369 ? -27.510 39.375 25.898 1.00 31.11 369 LEU A O 1
ATOM 2732 N N . PRO A 1 370 ? -26.038 40.568 27.071 1.00 42.91 370 PRO A N 1
ATOM 2733 C CA . PRO A 1 370 ? -25.032 41.541 26.635 1.00 42.91 370 PRO A CA 1
ATOM 2734 C C . PRO A 1 370 ? -23.633 40.900 26.431 1.00 42.91 370 PRO A C 1
ATOM 2736 O O . PRO A 1 370 ? -23.296 39.878 27.030 1.00 42.91 370 PRO A O 1
ATOM 2739 N N . ARG A 1 371 ? -22.749 41.543 25.649 1.00 34.72 371 ARG A N 1
ATOM 2740 C CA . ARG A 1 371 ? -21.294 41.262 25.659 1.00 34.72 371 ARG A CA 1
ATOM 2741 C C . ARG A 1 371 ? -20.567 42.201 26.624 1.00 34.72 371 ARG A C 1
ATOM 2743 O O . ARG A 1 371 ? -20.882 43.385 26.708 1.00 34.72 371 ARG A O 1
ATOM 2750 N N . GLY A 1 372 ? -19.606 41.645 27.359 1.00 32.97 372 GLY A N 1
ATOM 2751 C CA . GLY A 1 372 ? -18.826 42.330 28.384 1.00 32.97 372 GLY A CA 1
ATOM 2752 C C . GLY A 1 372 ? -17.735 43.266 27.848 1.00 32.97 372 GLY A C 1
ATOM 2753 O O . GLY A 1 372 ? -17.065 42.949 26.874 1.00 32.97 372 GLY A O 1
ATOM 2754 N N . ARG A 1 373 ? -17.634 44.399 28.558 1.00 36.91 373 ARG A N 1
ATOM 2755 C CA . ARG A 1 373 ? -16.507 45.295 28.892 1.00 36.91 373 ARG A CA 1
ATOM 2756 C C . ARG A 1 373 ? -15.235 45.271 28.033 1.00 36.91 373 ARG A C 1
ATOM 2758 O O . ARG A 1 373 ? -14.542 44.267 28.004 1.00 36.91 373 ARG A O 1
ATOM 2765 N N . ASP A 1 374 ? -14.843 46.471 27.599 1.00 35.12 374 ASP A N 1
ATOM 2766 C CA . ASP A 1 374 ? -13.545 47.048 27.969 1.00 35.12 374 ASP A CA 1
ATOM 2767 C C . ASP A 1 374 ? -13.694 48.558 28.238 1.00 35.12 374 ASP A C 1
ATOM 2769 O O . ASP A 1 374 ? -14.371 49.285 27.511 1.00 35.12 374 ASP A O 1
ATOM 2773 N N . ASP A 1 375 ? -13.113 48.980 29.360 1.00 35.75 375 ASP A N 1
ATOM 2774 C CA . ASP A 1 375 ? -13.009 50.347 29.879 1.00 35.75 375 ASP A CA 1
ATOM 2775 C C . ASP A 1 375 ? -11.852 51.078 29.176 1.00 35.75 375 ASP A C 1
ATOM 2777 O O . ASP A 1 375 ? -10.809 50.470 28.969 1.00 35.75 375 ASP A O 1
ATOM 2781 N N . ILE A 1 376 ? -12.003 52.378 28.890 1.00 33.41 376 ILE A N 1
ATOM 2782 C CA . ILE A 1 376 ? -10.995 53.448 29.078 1.00 33.41 376 ILE A CA 1
ATOM 2783 C C . ILE A 1 376 ? -11.705 54.803 28.846 1.00 33.41 376 ILE A C 1
ATOM 2785 O O . ILE A 1 376 ? -12.230 55.086 27.770 1.00 33.41 376 ILE A O 1
ATOM 2789 N N . ARG A 1 377 ? -11.731 55.642 29.895 1.00 39.59 377 ARG A N 1
ATOM 2790 C CA . ARG A 1 377 ? -12.220 57.042 29.914 1.00 39.59 377 ARG A CA 1
ATOM 2791 C C . ARG A 1 377 ? -11.343 57.980 29.056 1.00 39.59 377 ARG A C 1
ATOM 2793 O O . ARG A 1 377 ? -10.171 57.676 28.845 1.00 39.59 377 ARG A O 1
ATOM 2800 N N . PRO A 1 378 ? -11.843 59.172 28.662 1.00 40.03 378 PRO A N 1
ATOM 2801 C CA . PRO A 1 378 ? -11.621 60.371 29.492 1.00 40.03 378 PRO A CA 1
ATOM 2802 C C . PRO A 1 378 ? -12.828 61.329 29.600 1.00 40.03 378 PRO A C 1
ATOM 2804 O O . PRO A 1 378 ? -13.852 61.188 28.939 1.00 40.03 378 PRO A O 1
ATOM 2807 N N . GLU A 1 379 ? -12.684 62.279 30.524 1.00 39.41 379 GLU A N 1
ATOM 2808 C CA . GLU A 1 379 ? -13.690 63.197 31.058 1.00 39.41 379 GLU A CA 1
ATOM 2809 C C . GLU A 1 379 ? -14.036 64.418 30.176 1.00 39.41 379 GLU A C 1
ATOM 2811 O O . GLU A 1 379 ? -13.332 64.778 29.236 1.00 39.41 379 GLU A O 1
ATOM 2816 N N . ARG A 1 380 ? -15.143 65.070 30.574 1.00 43.09 380 ARG A N 1
ATOM 2817 C CA . ARG A 1 380 ? -15.615 66.438 30.251 1.00 43.09 380 ARG A CA 1
ATOM 2818 C C . ARG A 1 380 ? -14.475 67.466 30.434 1.00 43.09 380 ARG A C 1
ATOM 2820 O O . ARG A 1 380 ? -13.585 67.230 31.231 1.00 43.09 380 ARG A O 1
ATOM 2827 N N . GLY A 1 381 ? -14.443 68.666 29.861 1.00 36.53 381 GLY A N 1
ATOM 2828 C CA . GLY A 1 381 ? -15.424 69.513 29.188 1.00 36.53 381 GLY A CA 1
ATOM 2829 C C . GLY A 1 381 ? -14.995 70.982 29.362 1.00 36.53 381 GLY A C 1
ATOM 2830 O O . GLY A 1 381 ? -14.335 71.305 30.341 1.00 36.53 381 GLY A O 1
ATOM 2831 N N . GLY A 1 382 ? -15.456 71.871 28.479 1.00 35.22 382 GLY A N 1
ATOM 2832 C CA . GLY A 1 382 ? -15.866 73.224 28.876 1.00 35.22 382 GLY A CA 1
ATOM 2833 C C . GLY A 1 382 ? -14.854 74.361 28.701 1.00 35.22 382 GLY A C 1
ATOM 2834 O O . GLY A 1 382 ? -13.725 74.299 29.169 1.00 35.22 382 GLY A O 1
ATOM 2835 N N . GLY A 1 383 ? -15.306 75.426 28.035 1.00 38.12 383 GLY A N 1
ATOM 2836 C CA . GLY A 1 383 ? -14.511 76.613 27.751 1.00 38.12 383 GLY A CA 1
ATOM 2837 C C . GLY A 1 383 ? -14.349 77.589 28.918 1.00 38.12 383 GLY A C 1
ATOM 2838 O O . GLY A 1 383 ? -15.098 77.579 29.898 1.00 38.12 383 GLY A O 1
ATOM 2839 N N . ARG A 1 384 ? -13.395 78.494 28.716 1.00 40.31 384 ARG A N 1
ATOM 2840 C CA . ARG A 1 384 ? -13.598 79.945 28.702 1.00 40.31 384 ARG A CA 1
ATOM 2841 C C . ARG A 1 384 ? -12.875 80.511 27.493 1.00 40.31 384 ARG A C 1
ATOM 2843 O O . ARG A 1 384 ? -11.846 79.904 27.121 1.00 40.31 384 ARG A O 1
#

Mean predicted aligned error: 16.34 Å

pLDDT: mean 81.67, std 23.15, range [25.8, 98.88]

Nearest PDB structures (foldseek):
  1k85-assembly1_A  TM=9.410E-01  e=4.198E-08  Niallia circulans
  2w1n-assembly1_A  TM=8.398E-01  e=1.068E-06  Clostridium perfringens
  3pe9-assembly3_C  TM=7.369E-01  e=1.755E-03  Acetivibrio thermocellus
  5vl3-assembly1_Q  TM=6.960E-01  e=2.474E-03  Homo sapiens
  3pdd-assembly1_A  TM=7.236E-01  e=5.163E-03  Acetivibrio thermocellus ATCC 27405

Radius of gyration: 29.26 Å; Cα contacts (8 Å, |Δi|>4): 1022; chains: 1; bounding box: 90×105×54 Å

Secondary structure (DSSP, 8-state):
-------PPSS------------STT---BS-EEES-EEE--SS-SEEE-SS-BS-EEES-EEE---HHHHHS--------SEEES--GGGTTSSSSSS-S----BS-EEES-EEE-SSS-SEEEPTT-BS-EEES-EEE----TTSEEEEE-SBS-EEES-EEES-SSEEEEE--SSTTTT-S-EEES-EEES-TTEEEEE-SS--S-EE--EEES-TT-SEESTTGGG--TTS-----SS---PPPPPPEEEEEEEE-SSEEEEEEEPP--SS-EEEEEEEETTEEEEEESSSEEEEESPPTT-EEEEEEEEEETTS-BPPPPPPEEEEPPPP-------------------------------------------------

Foldseek 3Di:
DDDDDPDDDPDDPDPDDDDDADQDAQDFAEAAEAEQEEFEQALFEREEREANYAHYEYAHYEFEQFNCVCQVVVVVDLTFEPYEYYDALVRLPVPPYSHSDGRQHEHYEYEHYEFAGLGAAPYEYYANHEHYEHEHYEFENHEDQDAANAEFQAAHYEYAHYEFEHHSHEPYEAHDDDQPTRAQYAYAHYAGEHHALEHYEDQYDDYHHQECYRYYHHNNYHFHYPCRVVDDNHHHRPPDPDLPPDAWAAWEDWDFPDAAQFKTKIFTHDIDDPRDWQWKFKDKPNHTDDIGRDGMDIHGRHHGQDKIKMWMWTADPSGHIYPIYDIDIDTHHHPPPDDDPPPPPPPPDDDDDDDDDDDDDDDDDDDDDDDDDDDDDDDDDDDD

Solvent-accessible surface area (backbone atoms only — not comparable to full-atom values): 20490 Å² total; per-residue (Å²): 139,80,89,79,81,84,79,77,71,88,88,65,101,65,100,68,90,82,81,84,75,45,76,51,77,92,35,25,44,64,65,47,74,50,63,72,43,80,47,65,64,25,60,33,51,59,36,73,45,56,46,32,22,27,48,28,39,40,31,52,26,42,33,31,37,9,1,40,45,19,62,74,65,68,61,79,53,88,47,2,20,27,32,33,37,22,40,46,78,88,56,28,78,70,70,84,44,78,50,65,63,78,14,51,17,25,51,29,38,39,30,50,27,40,24,38,6,63,13,22,22,30,34,35,33,20,37,60,13,28,52,30,39,40,30,49,27,41,32,32,37,15,59,43,59,91,43,16,29,33,31,27,16,14,30,45,27,38,40,31,46,25,42,29,33,55,12,41,4,16,27,32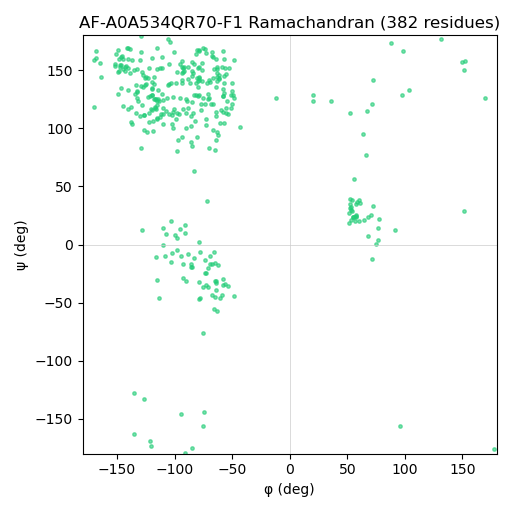,31,31,31,40,97,52,87,79,26,10,23,42,35,26,45,30,50,23,41,32,27,46,6,46,54,6,26,32,31,23,64,34,66,61,56,43,58,54,11,36,26,48,74,42,75,27,75,48,30,63,48,25,57,87,45,12,90,80,52,57,46,61,42,69,77,68,72,61,104,49,83,67,80,75,47,27,39,47,27,40,76,58,43,76,82,44,70,36,38,36,30,43,29,37,36,41,42,83,53,56,46,98,88,44,70,61,25,31,43,34,27,49,76,87,37,80,76,52,73,39,71,63,56,59,48,76,50,68,85,47,61,46,54,36,80,45,38,38,35,36,22,25,27,34,85,72,71,34,59,20,56,61,23,74,65,45,79,48,66,28,38,57,68,87,78,81,63,86,76,70,70,77,76,75,77,80,75,80,85,76,83,83,87,84,82,89,84,86,88,80,85,88,76,87,82,86,85,86,84,83,85,86,89,81,88,85,82,88,80,86,86,133

Sequence (384 aa):
MACGEIRVPRAATATRRSTSSGKEPRTGVDHLHVTNMTILRSGGECIRLRYFATNAEIDHNTITHCGIIDFLFAGGGKNGEGIYIGTAPEQRADGKNPTTDPDVSQDNWVHNNQLSTFGNECVDIKEAATANIVENNDCSRQMDPNSGGMDSRGSGNVFRNNLIHDNVGVGVRLGGDTTTDGIDNAVYGNDIHDSQSGGINFQRSPQGQICANRMVNNPGGNAVGTFGSNFNPVVPCTGGTGTDTQAPTAPTGLNAAGRSETSVFLRWTPSTDNVGVVGYDIERDGSPVSVVAGVVYNDTGLAPGTTYRYAVQALDAAGNASPFSAPITIVTNPSDSSSLIRYPVADAYVRDGSYARDREGEEDQLQDLPRGRDDIRPERGGGR